Protein AF-A0A7W0V7C9-F1 (afdb_monomer_lite)

Structure (mmCIF, N/CA/C/O backbone):
data_AF-A0A7W0V7C9-F1
#
_entry.id   AF-A0A7W0V7C9-F1
#
loop_
_atom_site.group_PDB
_atom_site.id
_atom_site.type_symbol
_atom_site.label_atom_id
_atom_site.label_alt_id
_atom_site.label_comp_id
_atom_site.label_asym_id
_atom_site.label_entity_id
_atom_site.label_seq_id
_atom_site.pdbx_PDB_ins_code
_atom_site.Cartn_x
_atom_site.Cartn_y
_atom_site.Cartn_z
_atom_site.occupancy
_atom_site.B_iso_or_equiv
_atom_site.auth_seq_id
_atom_site.auth_comp_id
_atom_site.auth_asym_id
_atom_site.auth_atom_id
_atom_site.pdbx_PDB_model_num
ATOM 1 N N . MET A 1 1 ? -35.659 12.955 -14.273 1.00 77.00 1 MET A N 1
ATOM 2 C CA . MET A 1 1 ? -34.449 13.724 -13.899 1.00 77.00 1 MET A CA 1
ATOM 3 C C . MET A 1 1 ? -34.296 13.913 -12.385 1.00 77.00 1 MET A C 1
ATOM 5 O O . MET A 1 1 ? -33.244 13.548 -11.888 1.00 77.00 1 MET A O 1
ATOM 9 N N . LYS A 1 2 ? -35.310 14.360 -11.613 1.00 92.25 2 LYS A N 1
ATOM 10 C CA . LYS A 1 2 ? -35.183 14.524 -10.137 1.00 92.25 2 LYS A CA 1
ATOM 11 C C . LYS A 1 2 ? -34.701 13.269 -9.385 1.00 92.25 2 LYS A C 1
ATOM 13 O O . LYS A 1 2 ? -33.864 13.375 -8.503 1.00 92.25 2 LYS A O 1
ATOM 18 N N . PHE A 1 3 ? -35.173 12.079 -9.767 1.00 95.25 3 PHE A N 1
ATOM 19 C CA . PHE A 1 3 ? -34.731 10.821 -9.149 1.00 95.25 3 PHE A CA 1
ATOM 20 C C . PHE A 1 3 ? -33.218 10.570 -9.308 1.00 95.25 3 PHE A C 1
ATOM 22 O O . PHE A 1 3 ? -32.560 10.210 -8.340 1.00 95.25 3 PHE A O 1
ATOM 29 N N . GLN A 1 4 ? -32.640 10.853 -10.483 1.00 95.50 4 GLN A N 1
ATOM 30 C CA . GLN A 1 4 ? -31.200 10.676 -10.749 1.00 95.50 4 GLN A CA 1
ATOM 31 C C . GLN A 1 4 ? -30.315 11.594 -9.888 1.00 95.50 4 GLN A C 1
ATOM 33 O O . GLN A 1 4 ? -29.164 11.267 -9.624 1.00 95.50 4 GLN A O 1
ATOM 38 N N . GLN A 1 5 ? -30.846 12.727 -9.416 1.00 94.94 5 GLN A N 1
ATOM 39 C CA . GLN A 1 5 ? -30.129 13.624 -8.501 1.00 94.94 5 GLN A CA 1
ATOM 40 C C . GLN A 1 5 ? -30.061 13.068 -7.068 1.00 94.94 5 GLN A C 1
ATOM 42 O O . GLN A 1 5 ? -29.222 13.504 -6.287 1.00 94.94 5 GLN A O 1
ATOM 47 N N . LEU A 1 6 ? -30.927 12.107 -6.718 1.00 95.75 6 LEU A N 1
ATOM 48 C CA . LEU A 1 6 ? -30.996 11.503 -5.384 1.00 95.75 6 LEU A CA 1
ATOM 49 C C . LEU A 1 6 ? -30.267 10.157 -5.302 1.00 95.75 6 LEU A C 1
ATOM 51 O O . LEU A 1 6 ? -29.807 9.786 -4.226 1.00 95.75 6 LEU A O 1
ATOM 55 N N . THR A 1 7 ? -30.110 9.437 -6.417 1.00 96.25 7 THR A N 1
ATOM 56 C CA . THR A 1 7 ? -29.465 8.112 -6.419 1.00 96.25 7 THR A CA 1
ATOM 57 C C . THR A 1 7 ? -27.998 8.162 -5.989 1.00 96.25 7 THR A C 1
ATOM 59 O O . THR A 1 7 ? -27.558 7.274 -5.266 1.00 96.25 7 THR A O 1
ATOM 62 N N . GLY A 1 8 ? -27.254 9.207 -6.373 1.00 95.44 8 GLY A N 1
ATOM 63 C CA . GLY A 1 8 ? -25.861 9.406 -5.949 1.00 95.44 8 GLY A CA 1
ATOM 64 C C . GLY A 1 8 ? -25.721 9.587 -4.430 1.00 95.44 8 GLY A C 1
ATOM 65 O O . GLY A 1 8 ? -25.045 8.781 -3.794 1.00 95.44 8 GLY A O 1
ATOM 66 N N . PRO A 1 9 ? -26.403 10.576 -3.818 1.00 96.19 9 PRO A N 1
ATOM 67 C CA . PRO A 1 9 ? -26.409 10.754 -2.366 1.00 96.19 9 PRO A CA 1
ATOM 68 C C . PRO A 1 9 ?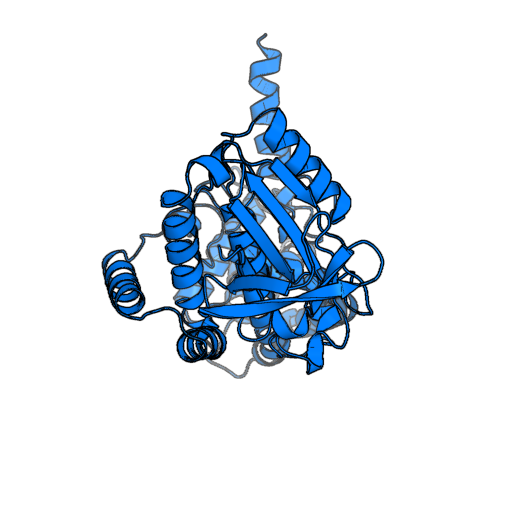 -26.888 9.526 -1.584 1.00 96.19 9 PRO A C 1
ATOM 70 O O . PRO A 1 9 ? -26.308 9.210 -0.549 1.00 96.19 9 PRO A O 1
ATOM 73 N N . VAL A 1 10 ? -27.915 8.816 -2.072 1.00 96.75 10 VAL A N 1
ATOM 74 C CA . VAL A 1 10 ? -28.398 7.576 -1.437 1.00 96.75 10 VAL A CA 1
ATOM 75 C C . VAL A 1 10 ? -27.316 6.497 -1.448 1.00 96.75 10 VAL A C 1
ATOM 77 O O . VAL A 1 10 ? -27.096 5.861 -0.419 1.00 96.75 10 VAL A O 1
ATOM 80 N N . MET A 1 11 ? -26.612 6.315 -2.571 1.00 96.81 11 MET A N 1
ATOM 81 C CA . MET A 1 11 ? -25.492 5.376 -2.662 1.00 96.81 11 MET A CA 1
ATOM 82 C C . MET A 1 11 ? -24.367 5.777 -1.703 1.00 96.81 11 MET A C 1
ATOM 84 O O . MET A 1 11 ? -23.983 4.974 -0.860 1.00 96.81 11 MET A O 1
ATOM 88 N N . ALA A 1 12 ? -23.906 7.029 -1.756 1.00 95.06 12 ALA A N 1
ATOM 89 C CA . ALA A 1 12 ? -22.805 7.497 -0.916 1.00 95.06 12 ALA A CA 1
ATOM 90 C C . ALA A 1 12 ? -23.129 7.366 0.583 1.00 95.06 12 ALA A C 1
ATOM 92 O O . ALA A 1 12 ? -22.342 6.813 1.350 1.00 95.06 12 ALA A O 1
ATOM 93 N N . LYS A 1 13 ? -24.323 7.798 1.012 1.00 94.88 13 LYS A N 1
ATOM 94 C CA . LYS A 1 13 ? -24.723 7.714 2.424 1.00 94.88 13 LYS A CA 1
ATOM 95 C C . LYS A 1 13 ? -25.015 6.293 2.888 1.00 94.88 13 LYS A C 1
ATOM 97 O O . LYS A 1 13 ? -24.608 5.934 3.983 1.00 94.88 13 LYS A O 1
ATOM 102 N N . GLY A 1 14 ? -25.681 5.478 2.073 1.00 96.62 14 GLY A N 1
ATOM 103 C CA . GLY A 1 14 ? -26.010 4.102 2.447 1.00 96.62 14 GLY A CA 1
ATOM 104 C C . GLY A 1 14 ? -24.813 3.151 2.393 1.00 96.62 14 GLY A C 1
ATOM 105 O O . GLY A 1 14 ? -24.662 2.289 3.260 1.00 96.62 14 GLY A O 1
ATOM 106 N N . VAL A 1 15 ? -23.954 3.294 1.383 1.00 96.94 15 VAL A N 1
ATOM 107 C CA . VAL A 1 15 ? -22.833 2.380 1.133 1.00 96.94 15 VAL A CA 1
ATOM 108 C C . VAL A 1 15 ? -21.557 2.900 1.787 1.00 96.94 15 VAL A C 1
ATOM 110 O O . VAL A 1 15 ? -21.047 2.272 2.717 1.00 96.94 15 VAL A O 1
ATOM 113 N N . GLU A 1 16 ? -21.060 4.053 1.341 1.00 96.00 16 GLU A N 1
ATOM 114 C CA . GLU A 1 16 ? -19.732 4.542 1.726 1.00 96.00 16 GLU A CA 1
ATOM 115 C C . GLU A 1 16 ? -19.676 5.038 3.177 1.00 96.00 16 GLU A C 1
ATOM 117 O O . GLU A 1 16 ? -18.679 4.812 3.866 1.00 96.00 16 GLU A O 1
ATOM 122 N N . ASP A 1 17 ? -20.740 5.690 3.649 1.00 96.75 17 ASP A N 1
ATOM 123 C CA . ASP A 1 17 ? -20.828 6.259 5.002 1.00 96.75 17 ASP A CA 1
ATOM 124 C C . ASP A 1 17 ? -21.591 5.362 5.992 1.00 96.75 17 ASP A C 1
ATOM 126 O O . ASP A 1 17 ? -21.799 5.751 7.134 1.00 96.75 17 ASP A O 1
ATOM 130 N N . THR A 1 18 ? -22.004 4.149 5.605 1.00 97.44 18 THR A N 1
ATOM 131 C CA . THR A 1 18 ? -22.678 3.223 6.538 1.00 97.44 18 THR A CA 1
ATOM 132 C C . THR A 1 18 ? -22.301 1.764 6.309 1.00 97.44 18 THR A C 1
ATOM 134 O O . THR A 1 18 ? -21.690 1.149 7.187 1.00 97.44 18 THR A O 1
ATOM 137 N N . ALA A 1 19 ? -22.607 1.174 5.146 1.00 97.69 19 ALA A N 1
ATOM 138 C CA . ALA A 1 19 ? -22.326 -0.248 4.903 1.00 97.69 19 ALA A CA 1
ATOM 139 C C . ALA A 1 19 ? -20.831 -0.595 5.047 1.00 97.69 19 ALA A C 1
ATOM 141 O O . ALA A 1 19 ? -20.488 -1.629 5.628 1.00 97.69 19 ALA A O 1
ATOM 142 N N . PHE A 1 20 ? -19.936 0.296 4.608 1.00 98.19 20 PHE A N 1
ATOM 143 C CA . PHE A 1 20 ? -18.482 0.153 4.761 1.00 98.19 20 PHE A CA 1
ATOM 144 C C . PHE A 1 20 ? -17.995 0.127 6.214 1.00 98.19 20 PHE A C 1
ATOM 146 O O . PHE A 1 20 ? -16.915 -0.404 6.470 1.00 98.19 20 PHE A O 1
ATOM 153 N N . TYR A 1 21 ? -18.765 0.651 7.167 1.00 98.12 21 TYR A N 1
ATOM 154 C CA . TYR A 1 21 ? -18.441 0.584 8.597 1.00 98.12 21 TYR A CA 1
ATOM 155 C C . TYR A 1 21 ? -19.075 -0.629 9.295 1.00 98.12 21 TYR A C 1
ATOM 157 O O . TYR A 1 21 ? -18.705 -0.968 10.418 1.00 98.12 21 TYR A O 1
ATOM 165 N N . ARG A 1 22 ? -19.995 -1.328 8.615 1.00 98.31 22 ARG A N 1
ATOM 166 C CA . ARG A 1 22 ? -20.629 -2.560 9.103 1.00 98.31 22 ARG A CA 1
ATOM 167 C C . ARG A 1 22 ? -19.932 -3.819 8.593 1.00 98.31 22 ARG A C 1
ATOM 169 O O . ARG A 1 22 ? -19.777 -4.775 9.349 1.00 98.31 22 ARG A O 1
ATOM 176 N N . TYR A 1 23 ? -19.500 -3.844 7.334 1.00 98.31 23 TYR A N 1
ATOM 177 C CA . TYR A 1 23 ? -18.923 -5.037 6.710 1.00 98.31 23 TYR A CA 1
ATOM 178 C C . TYR A 1 23 ? -17.399 -5.121 6.894 1.00 98.31 23 TYR A C 1
ATOM 180 O O . TYR A 1 23 ? -16.620 -4.890 5.971 1.00 98.31 23 TYR A O 1
ATOM 188 N N . ASN A 1 24 ? -16.947 -5.479 8.098 1.00 98.44 24 ASN A N 1
ATOM 189 C CA . ASN A 1 24 ? -15.531 -5.389 8.479 1.00 98.44 24 ASN A CA 1
ATOM 190 C C . ASN A 1 24 ? -14.676 -6.622 8.116 1.00 98.44 24 ASN A C 1
ATOM 192 O O . ASN A 1 24 ? -13.669 -6.870 8.772 1.00 98.44 24 ASN A O 1
ATOM 196 N N . ARG A 1 25 ? -15.024 -7.396 7.071 1.00 97.94 25 ARG A N 1
ATOM 197 C CA . ARG A 1 25 ? -14.281 -8.618 6.671 1.00 97.94 25 ARG A CA 1
ATOM 198 C C . ARG A 1 25 ? -12.798 -8.344 6.386 1.00 97.94 25 ARG A C 1
ATOM 200 O O . ARG A 1 25 ? -11.940 -9.044 6.914 1.00 97.94 25 ARG A O 1
ATOM 207 N N . LEU A 1 26 ? -12.516 -7.349 5.544 1.00 98.50 26 LEU A N 1
ATOM 208 C CA . LEU A 1 26 ? -11.171 -6.850 5.250 1.00 98.50 26 LEU A CA 1
ATOM 209 C C . LEU A 1 26 ? -11.278 -5.369 4.880 1.00 98.50 26 LEU A C 1
ATOM 211 O O . LEU A 1 26 ? -11.590 -5.026 3.743 1.00 98.50 26 LEU A O 1
ATOM 215 N N . VAL A 1 27 ? -11.028 -4.478 5.837 1.00 98.50 27 VAL A N 1
ATOM 216 C CA . VAL A 1 27 ? -11.383 -3.051 5.698 1.00 98.50 27 VAL A CA 1
ATOM 217 C C . VAL A 1 27 ? -10.486 -2.272 4.728 1.00 98.50 27 VAL A C 1
ATOM 219 O O . VAL A 1 27 ? -10.758 -1.108 4.445 1.00 98.50 27 VAL A O 1
ATOM 222 N N . ALA A 1 28 ? -9.443 -2.910 4.185 1.00 98.19 28 ALA A N 1
ATOM 223 C CA . ALA A 1 28 ? -8.679 -2.395 3.047 1.00 98.19 28 ALA A CA 1
ATOM 224 C C . ALA A 1 28 ? -9.521 -2.291 1.762 1.00 98.19 28 ALA A C 1
ATOM 226 O O . ALA A 1 28 ? -9.160 -1.519 0.880 1.00 98.19 28 ALA A O 1
ATOM 227 N N . LEU A 1 29 ? -10.616 -3.058 1.661 1.00 98.12 29 LEU A N 1
ATOM 228 C CA . LEU A 1 29 ? -11.527 -3.076 0.510 1.00 98.12 29 LEU A CA 1
ATOM 229 C C . LEU A 1 29 ? -12.701 -2.094 0.653 1.00 98.12 29 LEU A C 1
ATOM 231 O O . LEU A 1 29 ? -13.425 -1.851 -0.307 1.00 98.12 29 LEU A O 1
ATOM 235 N N . ASN A 1 30 ? -12.901 -1.538 1.850 1.00 98.25 30 ASN A N 1
ATOM 236 C CA . ASN A 1 30 ? -14.016 -0.648 2.167 1.00 98.25 30 ASN A CA 1
ATOM 237 C C . ASN A 1 30 ? -13.594 0.795 1.870 1.00 98.25 30 ASN A C 1
ATOM 239 O O . ASN A 1 30 ? -13.265 1.553 2.789 1.00 98.25 30 ASN A O 1
ATOM 243 N N . GLU A 1 31 ? -13.529 1.132 0.584 1.00 97.81 31 GLU A N 1
ATOM 244 C CA . GLU A 1 31 ? -12.994 2.402 0.095 1.00 97.81 31 GLU A CA 1
ATOM 245 C C . GLU A 1 31 ? -13.903 3.031 -0.968 1.00 97.81 31 GLU A C 1
ATOM 247 O O . GLU A 1 31 ? -14.625 2.319 -1.661 1.00 97.81 31 GLU A O 1
ATOM 252 N N . VAL A 1 32 ? -13.898 4.364 -1.072 1.00 97.44 32 VAL A N 1
ATOM 253 C CA . VAL A 1 32 ? -14.720 5.129 -2.026 1.00 97.44 32 VAL A CA 1
ATOM 254 C C . VAL A 1 32 ? -14.492 4.610 -3.450 1.00 97.44 32 VAL A C 1
ATOM 256 O O . VAL A 1 32 ? -13.351 4.475 -3.894 1.00 97.44 32 VAL A O 1
ATOM 259 N N . GLY A 1 33 ? -15.581 4.288 -4.153 1.00 94.50 33 GLY A N 1
ATOM 260 C CA . GLY A 1 33 ? -15.547 3.658 -5.480 1.00 94.50 33 GLY A CA 1
ATOM 261 C C . GLY A 1 33 ? -15.234 2.152 -5.501 1.00 94.50 33 GLY A C 1
ATOM 262 O O . GLY A 1 33 ? -15.239 1.553 -6.574 1.00 94.50 33 GLY A O 1
ATOM 263 N N . GLY A 1 34 ? -14.973 1.525 -4.350 1.00 93.81 34 GLY A N 1
ATOM 264 C CA . GLY A 1 34 ? -14.755 0.085 -4.218 1.00 93.81 34 GLY A CA 1
ATOM 265 C C . GLY A 1 34 ? -16.041 -0.710 -3.967 1.00 93.81 34 GLY A C 1
ATOM 266 O O . GLY A 1 34 ? -17.015 -0.198 -3.421 1.00 93.81 34 GLY A O 1
ATOM 267 N N . ASP A 1 35 ? -16.020 -1.996 -4.319 1.00 95.62 35 ASP A N 1
ATOM 268 C CA . ASP A 1 35 ? -17.040 -2.972 -3.923 1.00 95.62 35 ASP A CA 1
ATOM 269 C C . ASP A 1 35 ? -16.400 -4.033 -3.008 1.00 95.62 35 ASP A C 1
ATOM 271 O O . ASP A 1 35 ? -15.687 -4.914 -3.498 1.00 95.62 35 ASP A O 1
ATOM 275 N N . PRO A 1 36 ? -16.643 -4.005 -1.683 1.00 94.44 36 PRO A N 1
ATOM 276 C CA . PRO A 1 36 ? -16.048 -4.963 -0.754 1.00 94.44 36 PRO A CA 1
ATOM 277 C C . PRO A 1 36 ? -16.597 -6.395 -0.907 1.00 94.44 36 PRO A C 1
ATOM 279 O O . PRO A 1 36 ? -16.063 -7.330 -0.291 1.00 94.44 36 PRO A O 1
ATOM 282 N N . GLY A 1 37 ? -17.641 -6.595 -1.723 1.00 93.94 37 GLY A N 1
ATOM 283 C CA . GLY A 1 37 ? -18.079 -7.905 -2.198 1.00 93.94 37 GLY A CA 1
ATOM 284 C C . GLY A 1 37 ? -17.028 -8.579 -3.085 1.00 93.94 37 GLY A C 1
ATOM 285 O O . GLY A 1 37 ? -16.805 -9.788 -2.959 1.00 93.94 37 GLY A O 1
ATOM 286 N N . VAL A 1 38 ? -16.298 -7.795 -3.883 1.00 94.88 38 VAL A N 1
ATOM 287 C CA . VAL A 1 38 ? -15.187 -8.249 -4.730 1.00 94.88 38 VAL A CA 1
ATOM 288 C C . VAL A 1 38 ? -13.898 -8.288 -3.903 1.00 94.88 38 VAL A C 1
ATOM 290 O O . VAL A 1 38 ? -13.264 -7.272 -3.641 1.00 94.88 38 VAL A O 1
ATOM 293 N N . PHE A 1 39 ? -13.499 -9.483 -3.454 1.00 94.75 39 PHE A N 1
ATOM 294 C CA . PHE A 1 39 ? -12.386 -9.641 -2.502 1.00 94.75 39 PHE A CA 1
ATOM 295 C C . PHE A 1 39 ? -11.000 -9.309 -3.085 1.00 94.75 39 PHE A C 1
ATOM 297 O O . PHE A 1 39 ? -10.107 -8.870 -2.366 1.00 94.75 39 PHE A O 1
ATOM 304 N N . GLY A 1 40 ? -10.804 -9.548 -4.378 1.00 92.88 40 GLY A N 1
ATOM 305 C CA . GLY A 1 40 ? -9.540 -9.340 -5.074 1.00 92.88 40 GLY A CA 1
ATOM 306 C C . GLY A 1 40 ? -9.701 -9.582 -6.571 1.00 92.88 40 GLY A C 1
ATOM 307 O O . GLY A 1 40 ? -10.778 -9.960 -7.029 1.00 92.88 40 GLY A O 1
ATOM 308 N N . THR A 1 41 ? -8.627 -9.367 -7.329 1.00 94.25 41 THR A N 1
ATOM 309 C CA . THR A 1 41 ? -8.609 -9.530 -8.789 1.00 94.25 41 THR A CA 1
ATOM 310 C C . THR A 1 41 ? -7.374 -10.304 -9.253 1.00 94.25 41 THR A C 1
ATOM 312 O O . THR A 1 41 ? -6.388 -10.421 -8.517 1.00 94.25 41 THR A O 1
ATOM 315 N N . SER A 1 42 ? -7.426 -10.857 -10.465 1.00 96.75 42 SER A N 1
ATOM 316 C CA . SER A 1 42 ? -6.292 -11.548 -11.083 1.00 96.75 42 SER A CA 1
ATOM 317 C C . SER A 1 42 ? -5.346 -10.559 -11.774 1.00 96.75 42 SER A C 1
ATOM 319 O O . SER A 1 42 ? -5.733 -9.453 -12.155 1.00 96.75 42 SER A O 1
ATOM 321 N N . VAL A 1 43 ? -4.093 -10.972 -11.982 1.00 97.75 43 VAL A N 1
ATOM 322 C CA . VAL A 1 43 ? -3.114 -10.194 -12.764 1.00 97.75 43 VAL A CA 1
ATOM 323 C C . VAL A 1 43 ? -3.589 -10.020 -14.214 1.00 97.75 43 VAL A C 1
ATOM 325 O O . VAL A 1 43 ? -3.467 -8.937 -14.780 1.00 97.75 43 VAL A O 1
ATOM 328 N N . ALA A 1 44 ? -4.228 -11.043 -14.788 1.00 97.94 44 ALA A N 1
ATOM 329 C CA . ALA A 1 44 ? -4.823 -10.969 -16.121 1.00 97.94 44 ALA A CA 1
ATOM 330 C C . ALA A 1 44 ? -5.916 -9.889 -16.219 1.00 97.94 44 ALA A C 1
ATOM 332 O O . ALA A 1 44 ? -5.941 -9.120 -17.178 1.00 97.94 44 ALA A O 1
ATOM 333 N N . GLU A 1 45 ? -6.788 -9.785 -15.214 1.00 97.88 45 GLU A N 1
ATOM 334 C CA . GLU A 1 45 ? -7.830 -8.757 -15.170 1.00 97.88 45 GLU A CA 1
ATOM 335 C C . GLU A 1 45 ? -7.237 -7.353 -14.976 1.00 97.88 45 GLU A C 1
ATOM 337 O O . GLU A 1 45 ? -7.644 -6.413 -15.658 1.00 97.88 45 GLU A O 1
ATOM 342 N N . PHE A 1 46 ? -6.210 -7.209 -14.129 1.00 98.00 46 PHE A N 1
ATOM 343 C CA . PHE A 1 46 ? -5.444 -5.962 -14.013 1.00 98.00 46 PHE A CA 1
ATOM 344 C C . PHE A 1 46 ? -4.859 -5.517 -15.365 1.00 98.00 46 PHE A C 1
ATOM 346 O O . PHE A 1 46 ? -4.971 -4.349 -15.747 1.00 98.00 46 PHE A O 1
ATOM 353 N N . HIS A 1 47 ? -4.265 -6.440 -16.122 1.00 98.56 47 HIS A N 1
ATOM 354 C CA . HIS A 1 47 ? -3.734 -6.153 -17.452 1.00 98.56 47 HIS A CA 1
ATOM 355 C C . HIS A 1 47 ? -4.826 -5.776 -18.452 1.00 98.56 47 HIS A C 1
ATOM 357 O O . HIS A 1 47 ? -4.667 -4.807 -19.196 1.00 98.56 47 HIS A O 1
ATOM 363 N N . ARG A 1 48 ? -5.955 -6.493 -18.438 1.00 98.38 48 ARG A N 1
ATOM 364 C CA . ARG A 1 48 ? -7.112 -6.196 -19.290 1.00 98.38 48 ARG A CA 1
ATOM 365 C C . ARG A 1 48 ? -7.628 -4.774 -19.051 1.00 98.38 48 ARG A C 1
ATOM 367 O O . ARG A 1 48 ? -7.842 -4.041 -20.015 1.00 98.38 48 ARG A O 1
ATOM 374 N N . GLN A 1 49 ? -7.775 -4.367 -17.789 1.00 97.38 49 GLN A N 1
ATOM 375 C CA . GLN A 1 49 ? -8.223 -3.019 -17.426 1.00 97.38 49 GLN A CA 1
ATOM 376 C C . GLN A 1 49 ? -7.228 -1.934 -17.858 1.00 97.38 49 GLN A C 1
ATOM 378 O O . GLN A 1 49 ? -7.643 -0.880 -18.335 1.00 97.38 49 GLN A O 1
ATOM 383 N N . ASN A 1 50 ? -5.920 -2.181 -17.740 1.00 98.19 50 ASN A N 1
ATOM 384 C CA . ASN A 1 50 ? -4.908 -1.231 -18.211 1.00 98.19 50 ASN A CA 1
ATOM 385 C C . ASN A 1 50 ? -4.878 -1.098 -19.735 1.00 98.19 50 ASN A C 1
ATOM 387 O O . ASN A 1 50 ? -4.801 0.021 -20.237 1.00 98.19 50 ASN A O 1
ATOM 391 N N . ALA A 1 51 ? -4.999 -2.203 -20.472 1.00 97.31 51 ALA A N 1
ATOM 392 C CA . ALA A 1 51 ? -5.092 -2.168 -21.930 1.00 97.31 51 ALA A CA 1
ATOM 393 C C . ALA A 1 51 ? -6.359 -1.431 -22.405 1.00 97.31 51 ALA A C 1
ATOM 395 O O . ALA A 1 51 ? -6.322 -0.673 -23.375 1.00 97.31 51 ALA A O 1
ATOM 396 N N . GLU A 1 52 ? -7.487 -1.613 -21.711 1.00 96.75 52 GLU A N 1
ATOM 397 C CA . GLU A 1 52 ? -8.714 -0.866 -21.996 1.00 96.75 52 GLU A CA 1
ATOM 398 C C . GLU A 1 52 ? -8.553 0.632 -21.703 1.00 96.75 52 GLU A C 1
ATOM 400 O O . GLU A 1 52 ? -8.921 1.459 -22.542 1.00 96.75 52 GLU A O 1
ATOM 405 N N . ARG A 1 53 ? -7.944 0.987 -20.565 1.00 95.56 53 ARG A N 1
ATOM 406 C CA . ARG A 1 53 ? -7.652 2.380 -20.206 1.00 95.56 53 ARG A CA 1
ATOM 407 C C . ARG A 1 53 ? -6.742 3.055 -21.222 1.00 95.56 53 ARG A C 1
ATOM 409 O O . ARG A 1 53 ? -7.076 4.149 -21.662 1.00 95.56 53 ARG A O 1
ATOM 416 N N . ALA A 1 54 ? -5.660 2.397 -21.643 1.00 95.62 54 ALA A N 1
ATOM 417 C CA . ALA A 1 54 ? -4.750 2.921 -22.664 1.00 95.62 54 ALA A CA 1
ATOM 418 C C . ALA A 1 54 ? -5.488 3.320 -23.951 1.00 95.62 54 ALA A C 1
ATOM 420 O O . ALA A 1 54 ? -5.177 4.333 -24.564 1.00 95.62 54 ALA A O 1
ATOM 421 N N . ARG A 1 55 ? -6.510 2.548 -24.334 1.00 94.75 55 ARG A N 1
ATOM 422 C CA . ARG A 1 55 ? -7.288 2.783 -25.556 1.00 94.75 55 ARG A CA 1
ATOM 423 C C . ARG A 1 55 ? -8.395 3.822 -25.408 1.00 94.75 55 ARG A C 1
ATOM 425 O O . ARG A 1 55 ? -8.694 4.519 -26.371 1.00 94.75 55 ARG A O 1
ATOM 432 N N . ARG A 1 56 ? -9.088 3.847 -24.267 1.00 96.00 56 ARG A N 1
ATOM 433 C CA . ARG A 1 56 ? -10.340 4.613 -24.102 1.00 96.00 56 ARG A CA 1
ATOM 434 C C . ARG A 1 56 ? -10.183 5.868 -23.259 1.00 96.00 56 ARG A C 1
ATOM 436 O O . ARG A 1 56 ? -10.837 6.867 -23.543 1.00 96.00 56 ARG A O 1
ATOM 443 N N . TRP A 1 57 ? -9.325 5.818 -22.246 1.00 95.38 57 TRP A N 1
ATOM 444 C CA . TRP A 1 57 ? -9.134 6.896 -21.278 1.00 95.38 57 TRP A CA 1
ATOM 445 C C . TRP A 1 57 ? -7.647 7.070 -20.912 1.00 95.38 57 TRP A C 1
ATOM 447 O O . TRP A 1 57 ? -7.292 7.023 -19.732 1.00 95.38 57 TRP A O 1
ATOM 457 N N . PRO A 1 58 ? -6.749 7.291 -21.895 1.00 93.94 58 PRO A N 1
ATOM 458 C CA . PRO A 1 58 ? -5.297 7.340 -21.666 1.00 93.94 58 PRO A CA 1
ATOM 459 C C . PRO A 1 58 ? -4.842 8.481 -20.741 1.00 93.94 58 PRO A C 1
ATOM 461 O O . PRO A 1 58 ? -3.707 8.479 -20.264 1.00 93.94 58 PRO A O 1
ATOM 464 N N . HIS A 1 59 ? -5.716 9.455 -20.476 1.00 93.94 59 HIS A N 1
ATOM 465 C CA . HIS A 1 59 ? -5.440 10.629 -19.646 1.00 93.94 59 HIS A CA 1
ATOM 466 C C . HIS A 1 59 ? -6.286 10.687 -18.362 1.00 93.94 59 HIS A C 1
ATOM 468 O O . HIS A 1 59 ? -6.330 11.724 -17.704 1.00 93.94 59 HIS A O 1
ATOM 474 N N . GLU A 1 60 ? -6.968 9.597 -17.997 1.00 95.56 60 GLU A N 1
ATOM 475 C CA . GLU A 1 60 ? -7.699 9.505 -16.728 1.00 95.56 60 GLU A CA 1
ATOM 476 C C . GLU A 1 60 ? -6.740 9.539 -15.530 1.00 95.56 60 GLU A C 1
ATOM 478 O O . GLU A 1 60 ? -5.631 8.999 -15.592 1.00 95.56 60 GLU A O 1
ATOM 483 N N . LEU A 1 61 ? -7.169 10.168 -14.432 1.00 97.56 61 LEU A N 1
ATOM 484 C CA . LEU A 1 61 ? -6.397 10.189 -13.194 1.00 97.56 61 LEU A CA 1
ATOM 485 C C . LEU A 1 61 ? -6.279 8.785 -12.590 1.00 97.56 61 LEU A C 1
ATOM 487 O O . LEU A 1 61 ? -7.268 8.078 -12.415 1.00 97.56 61 LEU A O 1
ATOM 491 N N . LEU A 1 62 ? -5.065 8.420 -12.189 1.00 97.88 62 LEU A N 1
ATOM 492 C CA . LEU A 1 62 ? -4.787 7.233 -11.390 1.00 97.88 62 LEU A CA 1
ATOM 493 C C . LEU A 1 62 ? -4.508 7.674 -9.956 1.00 97.88 62 LEU A C 1
ATOM 495 O O . LEU A 1 62 ? -3.410 8.146 -9.659 1.00 97.88 62 LEU A O 1
ATOM 499 N N . THR A 1 63 ? -5.488 7.523 -9.067 1.00 97.88 63 THR A N 1
ATOM 500 C CA . THR A 1 63 ? -5.364 7.924 -7.659 1.00 97.88 63 THR A CA 1
ATOM 501 C C . THR A 1 63 ? -5.379 6.722 -6.716 1.00 97.88 63 THR A C 1
ATOM 503 O O . THR A 1 63 ? -5.950 5.672 -7.008 1.00 97.88 63 THR A O 1
ATOM 506 N N . SER A 1 64 ? -4.717 6.874 -5.572 1.00 97.81 64 SER A N 1
ATOM 507 C CA . SER A 1 64 ? -4.651 5.871 -4.501 1.00 97.81 64 SER A CA 1
ATOM 508 C C . SER A 1 64 ? -4.962 6.456 -3.123 1.00 97.81 64 SER A C 1
ATOM 510 O O . SER A 1 64 ? -5.284 5.713 -2.203 1.00 97.81 64 SER A O 1
ATOM 512 N N . SER A 1 65 ? -4.928 7.771 -2.951 1.00 98.44 65 SER A N 1
ATOM 513 C CA . SER A 1 65 ? -5.333 8.438 -1.715 1.00 98.44 65 SER A CA 1
ATOM 514 C C . SER A 1 65 ? -5.941 9.773 -2.091 1.00 98.44 65 SER A C 1
ATOM 516 O O . SER A 1 65 ? -5.461 10.415 -3.016 1.00 98.44 65 SER A O 1
ATOM 518 N N . THR A 1 66 ? -6.964 10.208 -1.367 1.00 98.38 66 THR A N 1
ATOM 519 C CA . THR A 1 66 ? -7.557 11.538 -1.532 1.00 98.38 66 THR A CA 1
ATOM 520 C C . THR A 1 66 ? -7.948 12.098 -0.165 1.00 98.38 66 THR A C 1
ATOM 522 O O . THR A 1 66 ? -7.842 11.422 0.862 1.00 98.38 66 THR A O 1
ATOM 525 N N . HIS A 1 67 ? -8.460 13.326 -0.149 1.00 97.12 67 HIS A N 1
ATOM 526 C CA . HIS A 1 67 ? -9.053 13.920 1.049 1.00 97.12 67 HIS A CA 1
ATOM 527 C C . HIS A 1 67 ? -10.347 13.218 1.506 1.00 97.12 67 HIS A C 1
ATOM 529 O O . HIS A 1 67 ? -10.761 13.427 2.646 1.00 97.12 67 HIS A O 1
ATOM 535 N N . ASP A 1 68 ? -10.938 12.360 0.668 1.00 97.56 68 ASP A N 1
ATOM 536 C CA . ASP A 1 68 ? -12.194 11.653 0.950 1.00 97.56 68 ASP A CA 1
ATOM 537 C C . ASP A 1 68 ? -12.025 10.136 1.106 1.00 97.56 68 ASP A C 1
ATOM 539 O O . ASP A 1 68 ? -12.940 9.465 1.589 1.00 97.56 68 ASP A O 1
ATOM 543 N N . THR A 1 69 ? -10.85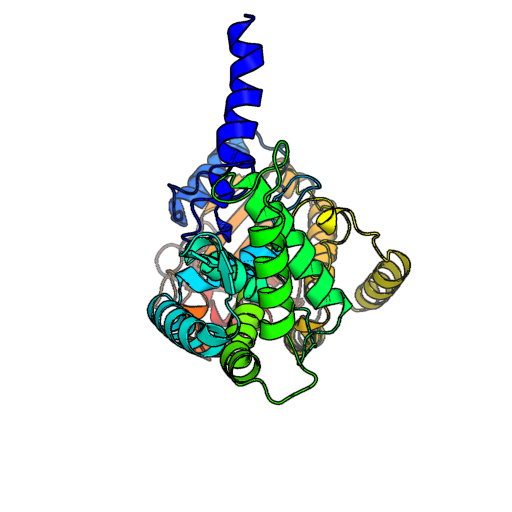4 9.579 0.766 1.00 97.94 69 THR A N 1
ATOM 544 C CA . THR A 1 69 ? -10.589 8.157 1.029 1.00 97.94 69 THR A CA 1
ATOM 545 C C . THR A 1 69 ? -10.740 7.829 2.517 1.00 97.94 69 THR A C 1
ATOM 547 O O . THR A 1 69 ? -10.253 8.563 3.384 1.00 97.94 69 THR A O 1
ATOM 550 N N . LYS A 1 70 ? -11.396 6.705 2.822 1.00 97.81 70 LYS A N 1
ATOM 551 C CA . LYS A 1 70 ? -11.638 6.205 4.181 1.00 97.81 70 LYS A CA 1
ATOM 552 C C . LYS A 1 70 ? -10.328 5.837 4.876 1.00 97.81 70 LYS A C 1
ATOM 554 O O . LYS A 1 70 ? -10.221 5.940 6.100 1.00 97.81 70 LYS A O 1
ATOM 559 N N . ARG A 1 71 ? -9.333 5.375 4.118 1.00 98.12 71 ARG A N 1
ATOM 560 C CA . ARG A 1 71 ? -7.981 5.045 4.589 1.00 98.12 71 ARG A CA 1
ATOM 561 C C . ARG A 1 71 ? -6.982 5.425 3.508 1.00 98.12 71 ARG A C 1
ATOM 563 O O . ARG A 1 71 ? -7.242 5.189 2.339 1.00 98.12 71 ARG A O 1
ATOM 570 N N . SER A 1 72 ? -5.828 5.958 3.883 1.00 98.44 72 SER A N 1
ATOM 571 C CA . SER A 1 72 ? -4.723 6.209 2.941 1.00 98.44 72 SER A CA 1
ATOM 572 C C . SER A 1 72 ? -4.157 4.915 2.336 1.00 98.44 72 SER A C 1
ATOM 574 O O . SER A 1 72 ? -4.313 3.822 2.889 1.00 98.44 72 SER A O 1
ATOM 576 N N . GLU A 1 73 ? -3.476 5.036 1.196 1.00 98.69 73 GLU A N 1
ATOM 577 C CA . GLU A 1 73 ? -2.897 3.913 0.444 1.00 98.69 73 GLU A CA 1
ATOM 578 C C . GLU A 1 73 ? -2.003 2.992 1.281 1.00 98.69 73 GLU A C 1
ATOM 580 O O . GLU A 1 73 ? -2.148 1.773 1.203 1.00 98.69 73 GLU A O 1
ATOM 585 N N . ASP A 1 74 ? -1.153 3.544 2.151 1.00 98.62 74 ASP A N 1
ATOM 586 C CA . ASP A 1 74 ? -0.220 2.739 2.949 1.00 98.62 74 ASP A CA 1
ATOM 587 C C . ASP A 1 74 ? -0.938 1.977 4.073 1.00 98.62 74 ASP A C 1
ATOM 589 O O . ASP A 1 74 ? -0.536 0.871 4.443 1.00 98.62 74 ASP A O 1
ATOM 593 N N . VAL A 1 75 ? -2.038 2.532 4.598 1.00 98.81 75 VAL A N 1
ATOM 594 C CA . VAL A 1 75 ? -2.901 1.845 5.573 1.00 98.81 75 VAL A CA 1
ATOM 595 C C . VAL A 1 75 ? -3.574 0.650 4.912 1.00 98.81 75 VAL A C 1
ATOM 597 O O . VAL A 1 75 ? -3.579 -0.447 5.475 1.00 98.81 75 VAL A O 1
ATOM 600 N N . ARG A 1 76 ? -4.111 0.835 3.701 1.00 98.81 76 ARG A N 1
ATOM 601 C CA . ARG A 1 76 ? -4.743 -0.256 2.949 1.00 98.81 76 ARG A CA 1
ATOM 602 C C . ARG A 1 76 ? -3.717 -1.311 2.536 1.00 98.81 76 ARG A C 1
ATOM 604 O O . ARG A 1 76 ? -4.004 -2.494 2.685 1.00 98.81 76 ARG A O 1
ATOM 611 N N . ALA A 1 77 ? -2.514 -0.909 2.118 1.00 98.69 77 ALA A N 1
ATOM 612 C CA . ALA A 1 77 ? -1.431 -1.825 1.753 1.00 98.69 77 ALA A CA 1
ATOM 613 C C . ALA A 1 77 ? -1.009 -2.742 2.913 1.00 98.69 77 ALA A C 1
ATOM 615 O O . ALA A 1 77 ? -0.783 -3.934 2.699 1.00 98.69 77 ALA A O 1
ATOM 616 N N . ARG A 1 78 ? -0.965 -2.216 4.145 1.00 98.50 78 ARG A N 1
ATOM 617 C CA . ARG A 1 78 ? -0.732 -3.007 5.364 1.00 98.50 78 ARG A CA 1
ATOM 618 C C . ARG A 1 78 ? -1.896 -3.938 5.679 1.00 98.50 78 ARG A C 1
ATOM 620 O O . ARG A 1 78 ? -1.700 -5.136 5.838 1.00 98.50 78 ARG A O 1
ATOM 627 N N . ILE A 1 79 ? -3.122 -3.420 5.733 1.00 98.81 79 ILE A N 1
ATOM 628 C CA . ILE A 1 79 ? -4.291 -4.246 6.076 1.00 98.81 79 ILE A CA 1
ATOM 629 C C . ILE A 1 79 ? -4.486 -5.377 5.052 1.00 98.81 79 ILE A C 1
ATOM 631 O O . ILE A 1 79 ? -4.828 -6.492 5.440 1.00 98.81 79 ILE A O 1
ATOM 635 N N . ALA A 1 80 ? -4.197 -5.139 3.769 1.00 98.56 80 ALA A N 1
ATOM 636 C CA . ALA A 1 80 ? -4.290 -6.147 2.713 1.00 98.56 80 ALA A CA 1
ATOM 637 C C . ALA A 1 80 ? -3.409 -7.388 2.960 1.00 98.56 80 ALA A C 1
ATOM 639 O O . ALA A 1 80 ? -3.787 -8.480 2.536 1.00 98.56 80 ALA A O 1
ATOM 640 N N . VAL A 1 81 ? -2.304 -7.269 3.712 1.00 98.75 81 VAL A N 1
ATOM 641 C CA . VAL A 1 81 ? -1.439 -8.406 4.094 1.00 98.75 81 VAL A CA 1
ATOM 642 C C . VAL A 1 81 ? -2.218 -9.476 4.866 1.00 98.75 81 VAL A C 1
ATOM 644 O O . VAL A 1 81 ? -1.932 -10.665 4.750 1.00 98.75 81 VAL A O 1
ATOM 647 N N . LEU A 1 82 ? -3.260 -9.089 5.612 1.00 98.69 82 LEU A N 1
ATOM 648 C CA . LEU A 1 82 ? -4.093 -10.034 6.362 1.00 98.69 82 LEU A CA 1
ATOM 649 C C . LEU A 1 82 ? -4.794 -11.061 5.459 1.00 98.69 82 LEU A C 1
ATOM 651 O O . LEU A 1 82 ? -5.108 -12.157 5.925 1.00 98.69 82 LEU A O 1
ATOM 655 N N . SER A 1 83 ? -4.998 -10.744 4.174 1.00 98.31 83 SER A N 1
ATOM 656 C CA . SER A 1 83 ? -5.554 -11.687 3.194 1.00 98.31 83 SER A CA 1
ATOM 657 C C . SER A 1 83 ? -4.639 -12.891 2.927 1.00 98.31 83 SER A C 1
ATOM 659 O O . SER A 1 83 ? -5.131 -13.968 2.601 1.00 98.31 83 SER A O 1
ATOM 661 N N . GLU A 1 84 ? -3.330 -12.748 3.153 1.00 98.44 84 GLU A N 1
ATOM 662 C CA . GLU A 1 84 ? -2.333 -13.819 3.020 1.00 98.44 84 GLU A CA 1
ATOM 663 C C . GLU A 1 84 ? -2.069 -14.559 4.344 1.00 98.44 84 GLU A C 1
ATOM 665 O O . GLU A 1 84 ? -1.403 -15.598 4.384 1.00 98.44 84 GLU A O 1
ATOM 670 N N . LEU A 1 85 ? -2.612 -14.038 5.448 1.00 98.31 85 LEU A N 1
ATOM 671 C CA . LEU A 1 85 ? -2.394 -14.527 6.808 1.00 98.31 85 LEU A CA 1
ATOM 672 C C . LEU A 1 85 ? -3.688 -15.016 7.493 1.00 98.31 85 LEU A C 1
ATOM 674 O O . LEU A 1 85 ? -3.860 -14.773 8.687 1.00 98.31 85 LEU A O 1
ATOM 678 N N . PRO A 1 86 ? -4.634 -15.712 6.822 1.00 97.75 86 PRO A N 1
ATOM 679 C CA . PRO A 1 86 ? -5.958 -15.965 7.399 1.00 97.75 86 PRO A CA 1
ATOM 680 C C . PRO A 1 86 ? -5.915 -16.826 8.671 1.00 97.75 86 PRO A C 1
ATOM 682 O O . PRO A 1 86 ? -6.730 -16.646 9.580 1.00 97.75 86 PRO A O 1
ATOM 685 N N . ARG A 1 87 ? -4.961 -17.765 8.770 1.00 98.12 87 ARG A N 1
ATOM 686 C CA . ARG A 1 87 ? -4.811 -18.636 9.948 1.00 98.12 87 ARG A CA 1
ATOM 687 C C . ARG A 1 87 ? -4.206 -17.871 11.121 1.00 98.12 87 ARG A C 1
ATOM 689 O O . ARG A 1 87 ? -4.740 -17.945 12.228 1.00 98.12 87 ARG A O 1
ATOM 696 N N . GLU A 1 88 ? -3.133 -17.131 10.863 1.00 98.25 88 GLU A N 1
ATOM 697 C CA . GLU A 1 88 ? -2.430 -16.300 11.839 1.00 98.25 88 GLU A CA 1
ATOM 698 C C . GLU A 1 88 ? -3.344 -15.188 12.361 1.00 98.25 88 GLU A C 1
ATOM 700 O O . GLU A 1 88 ? -3.470 -15.015 13.572 1.00 98.25 88 GLU A O 1
ATOM 705 N N . TRP A 1 89 ? -4.060 -14.513 11.459 1.00 98.56 89 TRP A N 1
ATOM 706 C CA . TRP A 1 89 ? -5.020 -13.461 11.771 1.00 98.56 89 TRP A CA 1
ATOM 707 C C . TRP A 1 89 ? -6.158 -13.963 12.662 1.00 98.56 89 TRP A C 1
ATOM 709 O O . TRP A 1 89 ? -6.419 -13.393 13.720 1.00 98.56 89 TRP A O 1
ATOM 719 N N . ARG A 1 90 ? -6.793 -15.087 12.303 1.00 98.56 90 ARG A N 1
ATOM 720 C CA . ARG A 1 90 ? -7.845 -15.700 13.131 1.00 98.56 90 ARG A CA 1
ATOM 721 C C . ARG A 1 90 ? -7.332 -16.058 14.526 1.00 98.56 90 ARG A C 1
ATOM 723 O O . ARG A 1 90 ? -8.031 -15.838 15.516 1.00 98.56 90 ARG A O 1
ATOM 730 N N . ALA A 1 91 ? -6.134 -16.636 14.614 1.00 98.38 91 ALA A N 1
ATOM 731 C CA . ALA A 1 91 ? -5.536 -16.995 15.894 1.00 98.38 91 ALA A CA 1
ATOM 732 C C . ALA A 1 91 ? -5.243 -15.747 16.745 1.00 98.38 91 ALA A C 1
ATOM 734 O O . ALA A 1 91 ? -5.587 -15.733 17.927 1.00 98.38 91 ALA A O 1
ATOM 735 N N . ALA A 1 92 ? -4.678 -14.702 16.137 1.00 98.44 92 ALA A N 1
ATOM 736 C CA . ALA A 1 92 ? -4.381 -13.427 16.781 1.00 98.44 92 ALA A CA 1
ATOM 737 C C . ALA A 1 92 ? -5.646 -12.762 17.333 1.00 98.44 92 ALA A C 1
ATOM 739 O O . ALA A 1 92 ? -5.735 -12.536 18.535 1.00 98.44 92 ALA A O 1
ATOM 740 N N . VAL A 1 93 ? -6.679 -12.574 16.506 1.00 98.44 93 VAL A N 1
ATOM 741 C CA . VAL A 1 93 ? -7.953 -11.967 16.930 1.00 98.44 93 VAL A CA 1
ATOM 742 C C . VAL A 1 93 ? -8.575 -12.716 18.106 1.00 98.44 93 VAL A C 1
ATOM 744 O O . VAL A 1 93 ? -9.004 -12.090 19.071 1.00 98.44 93 VAL A O 1
ATOM 747 N N . ASN A 1 94 ? -8.582 -14.053 18.080 1.00 98.38 94 ASN A N 1
ATOM 748 C CA . ASN A 1 94 ? -9.119 -14.856 19.182 1.00 98.38 94 ASN A CA 1
ATOM 749 C C . ASN A 1 94 ? -8.318 -14.695 20.485 1.00 98.38 94 ASN A C 1
ATOM 751 O O . ASN A 1 94 ? -8.906 -14.672 21.573 1.00 98.38 94 ASN A O 1
ATOM 755 N N . ARG A 1 95 ? -6.984 -14.592 20.399 1.00 98.44 95 ARG A N 1
ATOM 756 C CA . ARG A 1 95 ? -6.127 -14.324 21.564 1.00 98.44 95 ARG A CA 1
ATOM 757 C C . ARG A 1 95 ? -6.341 -12.907 22.084 1.00 98.44 95 ARG A C 1
ATOM 759 O O . ARG A 1 95 ? -6.608 -12.737 23.272 1.00 98.44 95 ARG A O 1
ATOM 766 N N . TRP A 1 96 ? -6.310 -11.906 21.213 1.00 98.56 96 TRP A N 1
ATOM 767 C CA . TRP A 1 96 ? -6.480 -10.498 21.573 1.00 98.56 96 TRP A CA 1
ATOM 768 C C . TRP A 1 96 ? -7.844 -10.224 22.197 1.00 98.56 96 TRP A C 1
ATOM 770 O O . TRP A 1 96 ? -7.921 -9.579 23.241 1.00 98.56 96 TRP A O 1
ATOM 780 N N . ALA A 1 97 ? -8.903 -10.817 21.646 1.00 98.12 97 ALA A N 1
ATOM 781 C CA . ALA A 1 97 ? -10.249 -10.783 22.206 1.00 98.12 97 ALA A CA 1
ATOM 782 C C . ALA A 1 97 ? -10.305 -11.310 23.649 1.00 98.12 97 ALA A C 1
ATOM 784 O O . ALA A 1 97 ? -11.095 -10.841 24.470 1.00 98.12 97 ALA A O 1
ATOM 785 N N . ARG A 1 98 ? -9.492 -12.324 23.972 1.00 98.25 98 ARG A N 1
ATOM 786 C CA . ARG A 1 98 ? -9.397 -12.886 25.324 1.00 98.25 98 ARG A CA 1
ATOM 787 C C . ARG A 1 98 ? -8.621 -11.960 26.2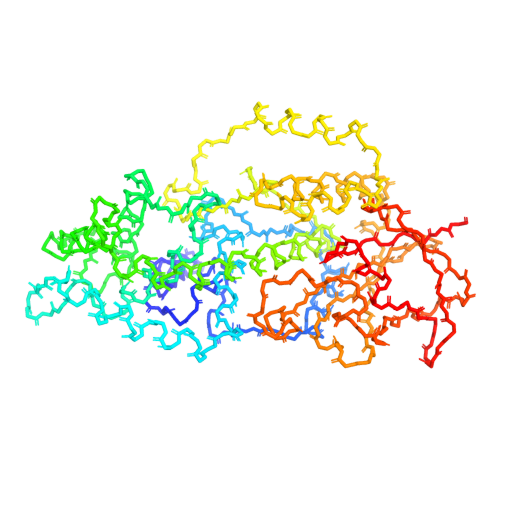55 1.00 98.25 98 ARG A C 1
ATOM 789 O O . ARG A 1 98 ? -9.073 -11.740 27.378 1.00 98.25 98 ARG A O 1
ATOM 796 N N . LEU A 1 99 ? -7.497 -11.418 25.787 1.00 98.00 99 LEU A N 1
ATOM 797 C CA . LEU A 1 99 ? -6.654 -10.481 26.537 1.00 98.00 99 LEU A CA 1
ATOM 798 C C . LEU A 1 99 ? -7.404 -9.180 26.860 1.00 98.00 99 LEU A C 1
ATOM 800 O O . LEU A 1 99 ? -7.339 -8.691 27.985 1.00 98.00 99 LEU A O 1
ATOM 804 N N . ASN A 1 100 ? -8.205 -8.680 25.918 1.00 98.25 100 ASN A N 1
ATOM 805 C CA . ASN A 1 100 ? -8.981 -7.453 26.085 1.00 98.25 100 ASN A CA 1
ATOM 806 C C . ASN A 1 100 ? -10.347 -7.662 26.752 1.00 98.25 100 ASN A C 1
ATOM 808 O O . ASN A 1 100 ? -11.035 -6.687 27.041 1.00 98.25 100 ASN A O 1
ATOM 812 N N . ARG A 1 101 ? -10.753 -8.900 27.069 1.00 97.12 101 ARG A N 1
ATOM 813 C CA . ARG A 1 101 ? -12.089 -9.196 27.622 1.00 97.12 101 ARG A CA 1
ATOM 814 C C . ARG A 1 101 ? -12.424 -8.382 28.875 1.00 97.12 101 ARG A C 1
ATOM 816 O O . ARG A 1 101 ? -13.560 -7.955 29.025 1.00 97.12 101 ARG A O 1
ATOM 823 N N . ARG A 1 102 ? -11.452 -8.185 29.774 1.00 96.38 102 ARG A N 1
ATOM 824 C CA . ARG A 1 102 ? -11.634 -7.420 31.027 1.00 96.38 102 ARG A CA 1
ATOM 825 C C . ARG A 1 102 ? -11.662 -5.901 30.820 1.00 96.38 102 ARG A C 1
ATOM 827 O O . ARG A 1 102 ? -11.986 -5.184 31.754 1.00 96.38 102 ARG A O 1
ATOM 834 N N . ARG A 1 103 ? -11.300 -5.429 29.624 1.00 96.94 103 ARG A N 1
ATOM 835 C CA . ARG A 1 103 ? -11.280 -4.009 29.240 1.00 96.94 103 ARG A CA 1
ATOM 836 C C . ARG A 1 103 ? -12.608 -3.555 28.633 1.00 96.94 103 ARG A C 1
ATOM 838 O O . ARG A 1 103 ? -12.784 -2.370 28.389 1.00 96.94 103 ARG A O 1
ATOM 845 N N . LYS A 1 104 ? -13.521 -4.494 28.369 1.00 96.56 104 LYS A N 1
ATOM 846 C CA . LYS A 1 104 ? -14.873 -4.213 27.887 1.00 96.56 104 LYS A CA 1
ATOM 847 C C . LYS A 1 104 ? -15.807 -3.936 29.055 1.00 96.56 104 LYS A C 1
ATOM 849 O O . LYS A 1 104 ? -15.751 -4.634 30.068 1.00 96.56 104 LYS A O 1
ATOM 854 N N . THR A 1 105 ? -16.711 -2.984 28.875 1.00 95.44 105 THR A N 1
ATOM 855 C CA . THR A 1 105 ? -17.844 -2.762 29.781 1.00 95.44 105 THR A CA 1
ATOM 856 C C . THR A 1 105 ? -19.115 -3.366 29.175 1.00 95.44 105 THR A C 1
ATOM 858 O O . THR A 1 105 ? -19.090 -3.907 28.065 1.00 95.44 105 THR A O 1
ATOM 861 N N . ARG A 1 106 ? -20.225 -3.356 29.923 1.00 94.38 106 ARG A N 1
ATOM 862 C CA . ARG A 1 106 ? -21.542 -3.742 29.400 1.00 94.38 106 ARG A CA 1
ATOM 863 C C . ARG A 1 106 ? -22.419 -2.506 29.289 1.00 94.38 106 ARG A C 1
ATOM 865 O O . ARG A 1 106 ? -22.582 -1.803 30.281 1.00 94.38 106 ARG A O 1
ATOM 872 N N . VAL A 1 107 ? -23.012 -2.309 28.121 1.00 93.31 107 VAL A N 1
ATOM 873 C CA . VAL A 1 107 ? -24.010 -1.271 27.844 1.00 93.31 107 VAL A CA 1
ATOM 874 C C . VAL A 1 107 ? -25.269 -2.001 27.397 1.00 93.31 107 VAL A C 1
ATOM 876 O O . VAL A 1 107 ? -25.188 -2.885 26.546 1.00 93.31 107 VAL A O 1
ATOM 879 N N . GLU A 1 108 ? -26.390 -1.759 28.079 1.00 88.81 108 GLU A N 1
ATOM 880 C CA . GLU A 1 108 ? -27.671 -2.452 27.833 1.00 88.81 108 GLU A CA 1
ATOM 881 C C . GLU A 1 108 ? -27.559 -3.988 27.778 1.00 88.81 108 GLU A C 1
ATOM 883 O O . GLU A 1 108 ? -28.203 -4.684 26.999 1.00 88.81 108 GLU A O 1
ATOM 888 N N . GLY A 1 109 ? -26.682 -4.554 28.610 1.00 88.06 109 GLY A N 1
ATOM 889 C CA . GLY A 1 109 ? -26.476 -5.998 28.653 1.00 88.06 109 GLY A CA 1
ATOM 890 C C . GLY A 1 109 ? -25.627 -6.566 27.509 1.00 88.06 109 GLY A C 1
ATOM 891 O O . GLY A 1 109 ? -25.422 -7.777 27.504 1.00 88.06 109 GLY A O 1
ATOM 892 N N . THR A 1 110 ? -25.043 -5.754 26.627 1.00 89.50 110 THR A N 1
ATOM 893 C CA . THR A 1 110 ? -24.123 -6.201 25.563 1.00 89.50 110 THR A CA 1
ATOM 894 C C . THR A 1 110 ? -22.690 -5.728 25.846 1.00 89.50 110 THR A C 1
ATOM 896 O O . THR A 1 110 ? -22.505 -4.624 26.357 1.00 89.50 110 THR A O 1
ATOM 899 N N . PRO A 1 111 ? -21.641 -6.539 25.585 1.00 94.19 111 PRO A N 1
ATOM 900 C CA . PRO A 1 111 ? -20.261 -6.069 25.689 1.00 94.19 111 PRO A CA 1
ATOM 901 C C . PRO A 1 111 ? -19.980 -4.928 24.706 1.00 94.19 111 PRO A C 1
ATOM 903 O O . PRO A 1 111 ? -20.266 -5.073 23.522 1.00 94.19 111 PRO A O 1
ATOM 906 N N . ALA A 1 112 ? -19.356 -3.857 25.190 1.00 96.06 112 ALA A N 1
ATOM 907 C CA . ALA A 1 112 ? -18.927 -2.713 24.394 1.00 96.06 112 ALA A CA 1
ATOM 908 C C . ALA A 1 112 ? -17.384 -2.576 24.448 1.00 96.06 112 ALA A C 1
ATOM 910 O O . ALA A 1 112 ? -16.812 -2.611 25.547 1.00 96.06 112 ALA A O 1
ATOM 911 N N . PRO A 1 113 ? -16.687 -2.473 23.295 1.00 97.56 113 PRO A N 1
ATOM 912 C CA . PRO A 1 113 ? -17.213 -2.651 21.938 1.00 97.56 113 PRO A CA 1
ATOM 913 C C . PRO A 1 113 ? -17.782 -4.050 21.706 1.00 97.56 113 PRO A C 1
ATOM 915 O O . PRO A 1 113 ? -17.317 -5.034 22.306 1.00 97.56 113 PRO A O 1
ATOM 918 N N . ASP A 1 114 ? -18.723 -4.147 20.771 1.00 96.25 114 ASP A N 1
ATOM 919 C CA . ASP A 1 114 ? -19.168 -5.434 20.254 1.00 96.25 114 ASP A CA 1
ATOM 920 C C . ASP A 1 114 ? -18.029 -6.167 19.503 1.00 96.25 114 ASP A C 1
ATOM 922 O O . ASP A 1 114 ? -16.861 -5.759 19.504 1.00 96.25 114 ASP A O 1
ATOM 926 N N . ARG A 1 115 ? -18.323 -7.327 18.905 1.00 97.31 115 ARG A N 1
ATOM 927 C CA . ARG A 1 115 ? -17.301 -8.097 18.177 1.00 97.31 115 ARG A CA 1
ATOM 928 C C . ARG A 1 115 ? -16.887 -7.467 16.852 1.00 97.31 115 ARG A C 1
ATOM 930 O O . ARG A 1 115 ? -15.741 -7.656 16.456 1.00 97.31 115 ARG A O 1
ATOM 937 N N . ASN A 1 116 ? -17.787 -6.771 16.170 1.00 98.44 116 ASN A N 1
ATOM 938 C CA . ASN A 1 116 ? -17.517 -6.194 14.862 1.00 98.44 116 ASN A CA 1
ATOM 939 C C . ASN A 1 116 ? -16.667 -4.920 14.986 1.00 98.44 116 ASN A C 1
ATOM 941 O O . ASN A 1 116 ? -15.702 -4.755 14.238 1.00 98.44 116 ASN A O 1
ATOM 945 N N . ASP A 1 117 ? -16.954 -4.088 15.988 1.00 98.50 117 ASP A N 1
ATOM 946 C CA . ASP A 1 117 ? -16.171 -2.898 16.326 1.00 98.50 117 ASP A CA 1
ATOM 947 C C . ASP A 1 117 ? -14.786 -3.279 16.865 1.00 98.50 117 ASP A C 1
ATOM 949 O O . ASP A 1 117 ? -13.774 -2.696 16.474 1.00 98.50 117 ASP A O 1
ATOM 953 N N . GLU A 1 118 ? -14.696 -4.319 17.705 1.00 98.69 118 GLU A N 1
ATOM 954 C CA . GLU A 1 118 ? -13.404 -4.859 18.155 1.00 98.69 118 GLU A CA 1
ATOM 955 C C . GLU A 1 118 ? -12.573 -5.413 16.978 1.00 98.69 118 GLU A C 1
ATOM 957 O O . GLU A 1 118 ? -11.355 -5.228 16.931 1.00 98.69 118 GLU A O 1
ATOM 962 N N . TYR A 1 119 ? -13.213 -6.052 15.993 1.00 98.81 119 TYR A N 1
ATOM 963 C CA . TYR A 1 119 ? -12.533 -6.557 14.796 1.00 98.81 119 TYR A CA 1
ATOM 964 C C . TYR A 1 119 ? -12.012 -5.427 13.894 1.00 98.81 119 TYR A C 1
ATOM 966 O O . TYR A 1 119 ? -10.896 -5.515 13.370 1.00 98.81 119 TYR A O 1
ATOM 974 N N . LEU A 1 120 ? -12.785 -4.343 13.752 1.00 98.88 120 LEU A N 1
ATOM 975 C CA . LEU A 1 120 ? -12.356 -3.115 13.076 1.00 98.88 120 LEU A CA 1
ATOM 976 C C . LEU A 1 120 ? -11.183 -2.447 13.802 1.00 98.88 120 LEU A C 1
ATOM 978 O O . LEU A 1 120 ? -10.232 -2.007 13.147 1.00 98.88 120 LEU A O 1
ATOM 982 N N . PHE A 1 121 ? -11.225 -2.389 15.135 1.00 98.88 121 PHE A N 1
ATOM 983 C CA . PHE A 1 121 ? -10.146 -1.839 15.954 1.00 98.88 121 PHE A CA 1
ATOM 984 C C . PHE A 1 121 ? -8.818 -2.543 15.659 1.00 98.88 121 PHE A C 1
ATOM 986 O O . PHE A 1 121 ? -7.831 -1.882 15.345 1.00 98.88 121 PHE A O 1
ATOM 993 N N . TYR A 1 122 ? -8.795 -3.878 15.656 1.00 98.81 122 TYR A N 1
ATOM 994 C CA . TYR A 1 122 ? -7.569 -4.637 15.401 1.00 98.81 122 TYR A CA 1
ATOM 995 C C . TYR A 1 122 ? -6.982 -4.420 13.999 1.00 98.81 122 TYR A C 1
ATOM 997 O O . TYR A 1 122 ? -5.771 -4.243 13.871 1.00 98.81 122 TYR A O 1
ATOM 1005 N N . GLN A 1 123 ? -7.813 -4.392 12.949 1.00 98.88 123 GLN A N 1
ATOM 1006 C CA . GLN A 1 123 ? -7.332 -4.095 11.590 1.00 98.88 123 GLN A CA 1
ATOM 1007 C C . GLN A 1 123 ? -6.798 -2.665 11.489 1.00 98.88 123 GLN A C 1
ATOM 1009 O O . GLN A 1 123 ? -5.735 -2.434 10.912 1.00 98.88 123 GLN A O 1
ATOM 1014 N N . THR A 1 124 ? -7.511 -1.711 12.090 1.00 98.75 124 THR A N 1
ATOM 1015 C CA . THR A 1 124 ? -7.101 -0.306 12.129 1.00 98.75 124 THR A CA 1
ATOM 1016 C C . THR A 1 124 ? -5.745 -0.152 12.808 1.00 98.75 124 THR A C 1
ATOM 1018 O O . THR A 1 124 ? -4.874 0.503 12.241 1.00 98.75 124 THR A O 1
ATOM 1021 N N . LEU A 1 125 ? -5.525 -0.800 13.960 1.00 98.38 125 LEU A N 1
ATOM 1022 C CA . LEU A 1 125 ? -4.242 -0.758 14.666 1.00 98.38 125 LEU A CA 1
ATOM 1023 C C . LEU A 1 125 ? -3.080 -1.197 13.776 1.00 98.38 125 LEU A C 1
ATOM 1025 O O . LEU A 1 125 ? -2.102 -0.464 13.660 1.00 98.38 125 LEU A O 1
ATOM 1029 N N . LEU A 1 126 ? -3.198 -2.354 13.119 1.00 98.44 126 LEU A N 1
ATOM 1030 C CA . LEU A 1 126 ? -2.143 -2.872 12.241 1.00 98.44 126 LEU A CA 1
ATOM 1031 C C . LEU A 1 126 ? -1.909 -1.967 11.023 1.00 98.44 126 LEU A C 1
ATOM 1033 O O . LEU A 1 126 ? -0.773 -1.791 10.585 1.00 98.44 126 LEU A O 1
ATOM 1037 N N . GLY A 1 127 ? -2.970 -1.358 10.492 1.00 98.44 127 GLY A N 1
ATOM 1038 C CA . GLY A 1 127 ? -2.875 -0.443 9.359 1.00 98.44 127 GLY A CA 1
ATOM 1039 C C . GLY A 1 127 ? -2.146 0.860 9.689 1.00 98.44 127 GLY A C 1
ATOM 1040 O O . GLY A 1 127 ? -1.331 1.328 8.895 1.00 98.44 127 GLY A O 1
ATOM 1041 N N . VAL A 1 128 ? -2.405 1.447 10.860 1.00 98.06 128 VAL A N 1
ATOM 1042 C CA . VAL A 1 128 ? -1.995 2.832 11.162 1.00 98.06 128 VAL A CA 1
ATOM 1043 C C . VAL A 1 128 ? -0.874 2.968 12.184 1.00 98.06 128 VAL A C 1
ATOM 1045 O O . VAL A 1 128 ? -0.487 4.099 12.493 1.00 98.06 128 VAL A O 1
ATOM 1048 N N . TRP A 1 129 ? -0.366 1.855 12.724 1.00 97.44 129 TRP A N 1
ATOM 1049 C CA . TRP A 1 129 ? 0.707 1.879 13.718 1.00 97.44 129 TRP A CA 1
ATOM 1050 C C . TRP A 1 129 ? 1.919 2.675 13.200 1.00 97.44 129 TRP A C 1
ATOM 1052 O O . TRP A 1 129 ? 2.382 2.393 12.090 1.00 97.44 129 TRP A O 1
ATOM 1062 N N . PRO A 1 130 ? 2.442 3.675 13.930 1.00 93.50 130 PRO A N 1
ATOM 1063 C CA . PRO A 1 130 ? 3.531 4.498 13.417 1.00 93.50 130 PRO A CA 1
ATOM 1064 C C . PRO A 1 130 ? 4.816 3.683 13.228 1.00 93.50 130 PRO A C 1
ATOM 1066 O O . PRO A 1 130 ? 5.091 2.753 13.982 1.00 93.50 130 PRO A O 1
ATOM 1069 N N . TRP A 1 131 ? 5.608 4.035 12.217 1.00 92.44 131 TRP A N 1
ATOM 1070 C CA . TRP A 1 131 ? 6.957 3.486 12.059 1.00 92.44 131 TRP A CA 1
ATOM 1071 C C . TRP A 1 131 ? 7.838 3.852 13.260 1.00 92.44 131 TRP A C 1
ATOM 1073 O O . TRP A 1 131 ? 7.640 4.907 13.857 1.0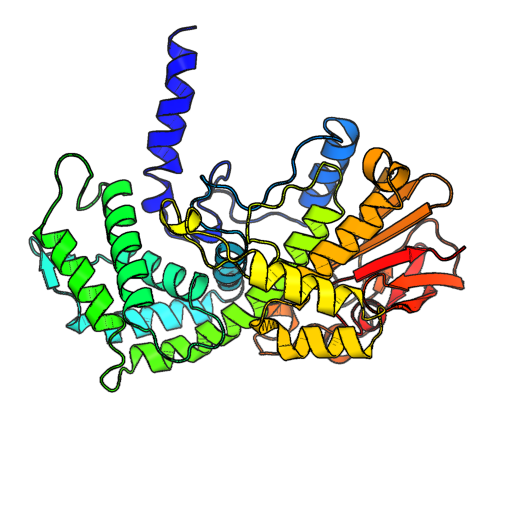0 92.44 131 TRP A O 1
ATOM 1083 N N . ASP A 1 132 ? 8.770 2.965 13.616 1.00 84.56 132 ASP A N 1
ATOM 1084 C CA . ASP A 1 132 ? 9.761 3.136 14.695 1.00 84.56 132 ASP A CA 1
ATOM 1085 C C . ASP A 1 132 ? 9.189 3.442 16.094 1.00 84.56 132 ASP A C 1
ATOM 1087 O O . ASP A 1 132 ? 9.904 3.862 17.002 1.00 84.56 132 ASP A O 1
ATOM 1091 N N . VAL A 1 133 ? 7.896 3.178 16.301 1.00 87.94 133 VAL A N 1
ATOM 1092 C CA . VAL A 1 133 ? 7.213 3.338 17.588 1.00 87.94 133 VAL A CA 1
ATOM 1093 C C . VAL A 1 133 ? 6.900 1.962 18.162 1.00 87.94 133 VAL A C 1
ATOM 1095 O O . VAL A 1 133 ? 6.010 1.254 17.688 1.00 87.94 133 VAL A O 1
ATOM 1098 N N . SER A 1 134 ? 7.625 1.565 19.208 1.00 86.19 134 SER A N 1
ATOM 1099 C CA . SER A 1 134 ? 7.421 0.270 19.871 1.00 86.19 134 SER A CA 1
ATOM 1100 C C . SER A 1 134 ? 6.173 0.250 20.756 1.00 86.19 134 SER A C 1
ATOM 1102 O O . SER A 1 134 ? 5.487 -0.774 20.802 1.00 86.19 134 SER A O 1
ATOM 1104 N N . ALA A 1 135 ? 5.850 1.378 21.394 1.00 90.62 135 ALA A N 1
ATOM 1105 C CA . ALA A 1 135 ? 4.720 1.545 22.300 1.00 90.62 135 ALA A CA 1
ATOM 1106 C C . ALA A 1 135 ? 3.881 2.779 21.918 1.00 90.62 135 ALA A C 1
ATOM 1108 O O . ALA A 1 135 ? 4.453 3.811 21.573 1.00 90.62 135 ALA A O 1
ATOM 1109 N N . PRO A 1 136 ? 2.541 2.696 21.976 1.00 93.88 136 PRO A N 1
ATOM 1110 C CA . PRO A 1 136 ? 1.667 3.807 21.616 1.00 93.88 136 PRO A CA 1
ATOM 1111 C C . PRO A 1 136 ? 1.805 4.968 22.614 1.00 93.88 136 PRO A C 1
ATOM 1113 O O . PRO A 1 136 ? 1.845 4.746 23.827 1.00 93.88 136 PRO A O 1
ATOM 1116 N N . ASP A 1 137 ? 1.846 6.196 22.093 1.00 95.00 137 ASP A N 1
ATOM 1117 C CA . ASP A 1 137 ? 1.774 7.436 22.869 1.00 95.00 137 ASP A CA 1
ATOM 1118 C C . ASP A 1 137 ? 0.328 7.964 22.955 1.00 95.00 137 ASP A C 1
ATOM 1120 O O . ASP A 1 137 ? -0.575 7.488 22.260 1.00 95.00 137 ASP A O 1
ATOM 1124 N N . ASP A 1 138 ? 0.083 8.961 23.810 1.00 96.25 138 ASP A N 1
ATOM 1125 C CA . ASP A 1 138 ? -1.267 9.515 24.004 1.00 96.25 138 ASP A CA 1
ATOM 1126 C C . ASP A 1 138 ? -1.845 10.134 22.716 1.00 96.25 138 ASP A C 1
ATOM 1128 O O . ASP A 1 138 ? -3.044 10.021 22.447 1.00 96.25 138 ASP A O 1
ATOM 1132 N N . ALA A 1 139 ? -0.993 10.706 21.858 1.00 95.62 139 ALA A N 1
ATOM 1133 C CA . ALA A 1 139 ? -1.410 11.259 20.573 1.00 95.62 139 ALA A CA 1
ATOM 1134 C C . ALA A 1 139 ? -1.942 10.171 19.625 1.00 95.62 139 ALA A C 1
ATOM 1136 O O . ALA A 1 139 ? -2.949 10.374 18.935 1.00 95.62 139 ALA A O 1
ATOM 1137 N N . PHE A 1 140 ? -1.294 9.006 19.589 1.00 96.50 140 PHE A N 1
ATOM 1138 C CA . PHE A 1 140 ? -1.758 7.846 18.842 1.00 96.50 140 PHE A CA 1
ATOM 1139 C C . PHE A 1 140 ? -3.043 7.276 19.441 1.00 96.50 140 PHE A C 1
ATOM 1141 O O . PHE A 1 140 ? -4.004 7.065 18.701 1.00 96.50 140 PHE A O 1
ATOM 1148 N N . VAL A 1 141 ? -3.105 7.086 20.762 1.00 97.88 141 VAL A N 1
ATOM 1149 C CA . VAL A 1 141 ? -4.305 6.570 21.444 1.00 97.88 141 VAL A CA 1
ATOM 1150 C C . VAL A 1 141 ? -5.514 7.466 21.173 1.00 97.88 141 VAL A C 1
ATOM 1152 O O . VAL A 1 141 ? -6.556 6.970 20.745 1.00 97.88 141 VAL A O 1
ATOM 1155 N N . THR A 1 142 ? -5.355 8.783 21.308 1.00 97.62 142 THR A N 1
ATOM 1156 C CA . THR A 1 142 ? -6.404 9.773 21.022 1.00 97.62 142 THR A CA 1
ATOM 1157 C C . THR A 1 142 ? -6.849 9.728 19.557 1.00 97.62 142 THR A C 1
ATOM 1159 O O . THR A 1 142 ? -8.039 9.842 19.258 1.00 97.62 142 THR A O 1
ATOM 1162 N N . ARG A 1 143 ? -5.922 9.497 18.616 1.00 97.50 143 ARG A N 1
ATOM 1163 C CA . ARG A 1 143 ? -6.254 9.326 17.192 1.00 97.50 143 ARG A CA 1
ATOM 1164 C C . ARG A 1 143 ? -7.111 8.082 16.945 1.00 97.50 143 ARG A C 1
ATOM 1166 O O . ARG A 1 143 ? -8.072 8.158 16.181 1.00 97.50 143 ARG A O 1
ATOM 1173 N N . ILE A 1 144 ? -6.774 6.953 17.572 1.00 98.44 144 ILE A N 1
ATOM 1174 C CA . ILE A 1 144 ? -7.558 5.715 17.453 1.00 98.44 144 ILE A CA 1
ATOM 1175 C C . ILE A 1 144 ? -8.929 5.876 18.110 1.00 98.44 144 ILE A C 1
ATOM 1177 O O . ILE A 1 144 ? -9.927 5.459 17.532 1.00 98.44 144 ILE A O 1
ATOM 1181 N N . GLU A 1 145 ? -8.990 6.520 19.275 1.00 98.25 145 GLU A N 1
ATOM 1182 C CA . GLU A 1 145 ? -10.238 6.822 19.978 1.00 98.25 145 GLU A CA 1
ATOM 1183 C C . GLU A 1 145 ? -11.192 7.627 19.083 1.00 98.25 145 GLU A C 1
ATOM 1185 O O . GLU A 1 145 ? -12.321 7.199 18.836 1.00 98.25 145 GLU A O 1
ATOM 1190 N N . ALA A 1 146 ? -10.715 8.742 18.520 1.00 98.25 146 ALA A N 1
ATOM 1191 C CA . ALA A 1 146 ? -11.506 9.590 17.632 1.00 98.25 146 ALA A CA 1
ATOM 1192 C C . ALA A 1 146 ? -12.012 8.831 16.394 1.00 98.25 146 ALA A C 1
ATOM 1194 O O . ALA A 1 146 ? -13.179 8.965 16.017 1.00 98.25 146 ALA A O 1
ATOM 1195 N N . PHE A 1 147 ? -11.160 7.999 15.785 1.00 98.56 147 PHE A N 1
ATOM 1196 C CA . PHE A 1 147 ? -11.561 7.163 14.656 1.00 98.56 147 PHE A CA 1
ATOM 1197 C C . PHE A 1 147 ? -12.639 6.148 15.042 1.00 98.56 147 PHE A C 1
ATOM 1199 O O . PHE A 1 147 ? -13.626 6.026 14.324 1.00 98.56 147 PHE A O 1
ATOM 1206 N N . MET A 1 148 ? -12.470 5.428 16.154 1.00 98.69 148 MET A N 1
ATOM 1207 C CA . MET A 1 148 ? -13.418 4.390 16.564 1.00 98.69 148 MET A CA 1
ATOM 1208 C C . MET A 1 148 ? -14.797 4.979 16.877 1.00 98.69 148 MET A C 1
ATOM 1210 O O . MET A 1 148 ? -15.804 4.397 16.483 1.00 98.69 148 MET A O 1
ATOM 1214 N N . ILE A 1 149 ? -14.855 6.163 17.498 1.00 98.56 149 ILE A N 1
ATOM 1215 C CA . ILE A 1 149 ? -16.119 6.878 17.735 1.00 98.56 149 ILE A CA 1
ATOM 1216 C C . ILE A 1 149 ? -16.771 7.294 16.419 1.00 98.56 149 ILE A C 1
ATOM 1218 O O . ILE A 1 149 ? -17.962 7.051 16.224 1.00 98.56 149 ILE A O 1
ATOM 1222 N N . LYS A 1 150 ? -15.998 7.877 15.493 1.00 98.25 150 LYS A N 1
ATOM 1223 C CA . LYS A 1 150 ? -16.502 8.205 14.156 1.00 98.25 150 LYS A CA 1
ATOM 1224 C C . LYS A 1 150 ? -17.052 6.955 13.469 1.00 98.25 150 LYS A C 1
ATOM 1226 O O . LYS A 1 150 ? -18.206 6.955 13.068 1.00 98.25 150 LYS A O 1
ATOM 1231 N N . ALA A 1 151 ? -16.274 5.878 13.403 1.00 98.38 151 ALA A N 1
ATOM 1232 C CA . ALA A 1 151 ? -16.675 4.630 12.766 1.00 98.38 151 ALA A CA 1
ATOM 1233 C C . ALA A 1 151 ? -17.960 4.035 13.366 1.00 98.38 151 ALA A C 1
ATOM 1235 O O . ALA A 1 151 ? -18.833 3.612 12.612 1.00 98.38 151 ALA A O 1
ATOM 1236 N N . ALA A 1 152 ? -18.112 4.053 14.694 1.00 98.25 152 ALA A N 1
ATOM 1237 C CA . ALA A 1 152 ? -19.323 3.578 15.360 1.00 98.25 152 ALA A CA 1
ATOM 1238 C C . ALA A 1 152 ? -20.555 4.435 15.009 1.00 98.25 152 ALA A C 1
ATOM 1240 O O . ALA A 1 152 ? -21.633 3.889 14.769 1.00 98.25 152 ALA A O 1
ATOM 1241 N N . ARG A 1 153 ? -20.390 5.764 14.910 1.00 98.44 153 ARG A N 1
ATOM 1242 C CA . ARG A 1 153 ? -21.459 6.688 14.490 1.00 98.44 153 ARG A CA 1
ATOM 1243 C C . ARG A 1 153 ? -21.841 6.537 13.021 1.00 98.44 153 ARG A C 1
ATOM 1245 O O . ARG A 1 153 ? -23.027 6.613 12.716 1.00 98.44 153 ARG A O 1
ATOM 1252 N N . GLU A 1 154 ? -20.871 6.315 12.133 1.00 98.00 154 GLU A N 1
ATOM 1253 C CA . GLU A 1 154 ? -21.128 6.021 10.713 1.00 98.00 154 GLU A CA 1
ATOM 1254 C C . GLU A 1 154 ? -21.815 4.655 10.550 1.00 98.00 154 GLU A C 1
ATOM 1256 O O . GLU A 1 154 ? -22.728 4.494 9.744 1.00 98.00 154 GLU A O 1
ATOM 1261 N N . ALA A 1 155 ? -21.441 3.662 11.366 1.00 97.81 155 ALA A N 1
ATOM 1262 C CA . ALA A 1 155 ? -22.088 2.357 11.353 1.00 97.81 155 ALA A CA 1
ATOM 1263 C C . ALA A 1 155 ? -23.557 2.423 11.793 1.00 97.81 155 ALA A C 1
ATOM 1265 O O . ALA A 1 155 ? -24.345 1.599 11.337 1.00 97.81 155 ALA A O 1
ATOM 1266 N N . GLN A 1 156 ? -23.958 3.359 12.660 1.00 97.06 156 GLN A N 1
ATOM 1267 C CA . GLN A 1 156 ? -25.349 3.506 13.119 1.00 97.06 156 GLN A CA 1
ATOM 1268 C C . GLN A 1 156 ? -25.957 2.211 13.701 1.00 97.06 156 GLN A C 1
ATOM 1270 O O . GLN A 1 156 ? -27.150 1.957 13.535 1.00 97.06 156 GLN A O 1
ATOM 1275 N N . THR A 1 157 ? -25.134 1.348 14.307 1.00 96.38 157 THR A N 1
ATOM 1276 C CA . THR A 1 157 ? -25.589 0.088 14.931 1.00 96.38 157 THR A CA 1
ATOM 1277 C C . THR A 1 157 ? -25.890 0.282 16.415 1.00 96.38 157 THR A C 1
ATOM 1279 O O . THR A 1 157 ? -26.937 -0.155 16.877 1.00 96.38 157 THR A O 1
ATOM 1282 N N . HIS A 1 158 ? -24.982 0.950 17.138 1.00 96.38 158 HIS A N 1
ATOM 1283 C CA . HIS A 1 158 ? -25.082 1.185 18.589 1.00 96.38 158 HIS A CA 1
ATOM 1284 C C . HIS A 1 158 ? -25.145 2.674 18.954 1.00 96.38 158 HIS A C 1
ATOM 1286 O O . HIS A 1 158 ? -25.717 3.039 19.966 1.00 96.38 158 HIS A O 1
ATOM 1292 N N . THR A 1 159 ? -24.571 3.553 18.129 1.00 97.12 159 THR A N 1
ATOM 1293 C CA . THR A 1 159 ? -24.600 5.017 18.293 1.00 97.12 159 THR A CA 1
ATOM 1294 C C . THR A 1 159 ? -24.709 5.671 16.915 1.00 97.12 159 THR A C 1
ATOM 1296 O O . THR A 1 159 ? -24.422 5.027 15.905 1.00 97.12 159 THR A O 1
ATOM 1299 N N . GLY A 1 160 ? -25.112 6.938 16.834 1.00 96.38 160 GLY A N 1
ATOM 1300 C CA . GLY A 1 160 ? -25.229 7.663 15.570 1.00 96.38 160 GLY A CA 1
ATOM 1301 C C . GLY A 1 160 ? -24.971 9.160 15.713 1.00 96.38 160 GLY A C 1
ATOM 1302 O O . GLY A 1 160 ? -24.881 9.695 16.812 1.00 96.38 160 GLY A O 1
ATOM 1303 N N . TRP A 1 161 ? -24.876 9.859 14.580 1.00 95.81 161 TRP A N 1
ATOM 1304 C CA . TRP A 1 161 ? -24.658 11.312 14.562 1.00 95.81 161 TRP A CA 1
ATOM 1305 C C . TRP A 1 161 ? -25.841 12.129 15.096 1.00 95.81 161 TRP A C 1
ATOM 1307 O O . TRP A 1 161 ? -25.624 13.192 15.668 1.00 95.81 161 TRP A O 1
ATOM 1317 N N . VAL A 1 162 ? -27.077 11.654 14.894 1.00 94.75 162 VAL A N 1
ATOM 1318 C CA . VAL A 1 162 ? -28.302 12.367 15.307 1.00 94.75 162 VAL A CA 1
ATOM 1319 C C . VAL A 1 162 ? -28.624 12.108 16.776 1.00 94.75 162 VAL A C 1
ATOM 1321 O O . VAL A 1 162 ? -28.863 13.052 17.519 1.00 94.75 162 VAL A O 1
ATOM 1324 N N . ASN A 1 163 ? -28.581 10.839 17.191 1.00 94.62 163 ASN A N 1
ATOM 1325 C CA . ASN A 1 163 ? -28.835 10.407 18.564 1.00 94.62 163 ASN A CA 1
ATOM 1326 C C . ASN A 1 163 ? -27.616 9.616 19.074 1.00 94.62 163 ASN A C 1
ATOM 1328 O O . ASN A 1 163 ? -27.585 8.393 18.916 1.00 94.62 163 ASN A O 1
ATOM 1332 N N . PRO A 1 164 ? -26.589 10.294 19.618 1.00 96.44 164 PRO A N 1
ATOM 1333 C CA . PRO A 1 164 ? -25.423 9.621 20.180 1.00 96.44 164 PRO A CA 1
ATOM 1334 C C . PRO A 1 164 ? -25.771 8.830 21.448 1.00 96.44 164 PRO A C 1
ATOM 1336 O O . PRO A 1 164 ? -26.407 9.368 22.355 1.00 96.44 164 PRO A O 1
ATOM 1339 N N . ASP A 1 165 ? -25.297 7.587 21.547 1.00 97.38 165 ASP A N 1
ATOM 1340 C CA . ASP A 1 165 ? -25.313 6.808 22.792 1.00 97.38 165 ASP A CA 1
ATOM 1341 C C . ASP A 1 165 ? -24.026 7.089 23.581 1.00 97.38 165 ASP A C 1
ATOM 1343 O O . ASP A 1 165 ? -22.949 6.568 23.271 1.00 97.38 165 ASP A O 1
ATOM 1347 N N . ALA A 1 166 ? -24.136 7.931 24.611 1.00 97.00 166 ALA A N 1
ATOM 1348 C CA . ALA A 1 166 ? -23.007 8.293 25.464 1.00 97.00 166 ALA A CA 1
ATOM 1349 C C . ALA A 1 166 ? -22.412 7.083 26.204 1.00 97.00 166 ALA A C 1
ATOM 1351 O O . ALA A 1 166 ? -21.195 7.000 26.352 1.00 97.00 166 ALA A O 1
ATOM 1352 N N . GLY A 1 167 ? -23.242 6.120 26.619 1.00 97.62 167 GLY A N 1
ATOM 1353 C CA . GLY A 1 167 ? -22.790 4.929 27.334 1.00 97.62 167 GLY A CA 1
ATOM 1354 C C . GLY A 1 167 ? -21.927 4.028 26.454 1.00 97.62 167 GLY A C 1
ATOM 1355 O O . GLY A 1 167 ? -20.852 3.597 26.880 1.00 97.62 167 GLY A O 1
ATOM 1356 N N . TYR A 1 168 ? -22.358 3.779 25.213 1.00 98.00 168 TYR A N 1
ATOM 1357 C CA . TYR A 1 168 ? -21.570 3.007 24.247 1.00 98.00 168 TYR A CA 1
ATOM 1358 C C . TYR A 1 168 ? -20.290 3.738 23.840 1.00 98.00 168 TYR A C 1
ATOM 1360 O O . TYR A 1 168 ? -19.216 3.136 23.773 1.00 98.00 168 TYR A O 1
ATOM 1368 N N . GLU A 1 169 ? -20.377 5.046 23.600 1.00 98.38 169 GLU A N 1
ATOM 1369 C CA . GLU A 1 169 ? -19.210 5.844 23.242 1.00 98.38 169 GLU A CA 1
ATOM 1370 C C . GLU A 1 169 ? -18.160 5.876 24.359 1.00 98.38 169 GLU A C 1
ATOM 1372 O O . GLU A 1 169 ? -16.981 5.651 24.088 1.00 98.38 169 GLU A O 1
ATOM 1377 N N . ASP A 1 170 ? -18.558 6.078 25.615 1.00 98.38 170 ASP A N 1
ATOM 1378 C CA . ASP A 1 170 ? -17.629 6.082 26.750 1.00 98.38 170 ASP A CA 1
ATOM 1379 C C . ASP A 1 170 ? -17.006 4.705 26.990 1.00 98.38 170 ASP A C 1
ATOM 1381 O O . ASP A 1 170 ? -15.805 4.599 27.259 1.00 98.38 170 ASP A O 1
ATOM 1385 N N . ALA A 1 171 ? -17.784 3.635 26.806 1.00 98.19 171 ALA A N 1
ATOM 1386 C CA . ALA A 1 171 ? -17.269 2.271 26.816 1.00 98.19 171 ALA A CA 1
ATOM 1387 C C . ALA A 1 171 ? -16.199 2.046 25.736 1.00 98.19 171 ALA A C 1
ATOM 1389 O O . AL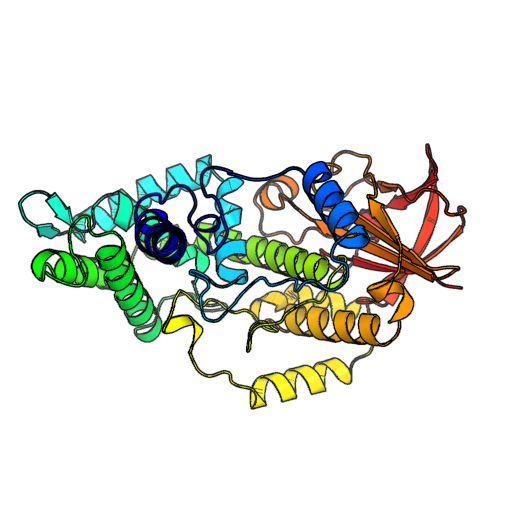A A 1 171 ? -15.159 1.439 26.007 1.00 98.19 171 ALA A O 1
ATOM 1390 N N . LEU A 1 172 ? -16.425 2.560 24.523 1.00 98.31 172 LEU A N 1
ATOM 1391 C CA . LEU A 1 172 ? -15.485 2.449 23.411 1.00 98.31 172 LEU A CA 1
ATOM 1392 C C . LEU A 1 172 ? -14.194 3.238 23.674 1.00 98.31 172 LEU A C 1
ATOM 1394 O O . LEU A 1 172 ? -13.104 2.698 23.468 1.00 98.31 172 LEU A O 1
ATOM 1398 N N . ARG A 1 173 ? -14.295 4.472 24.193 1.00 98.62 173 ARG A N 1
ATOM 1399 C CA . ARG A 1 173 ? -13.129 5.277 24.610 1.00 98.62 173 ARG A CA 1
ATOM 1400 C C . ARG A 1 173 ? -12.322 4.562 25.691 1.00 98.62 173 ARG A C 1
ATOM 1402 O O . ARG A 1 173 ? -11.109 4.389 25.556 1.00 98.62 173 ARG A O 1
ATOM 1409 N N . GLY A 1 174 ? -13.006 4.083 26.732 1.00 98.44 174 GLY A N 1
ATOM 1410 C CA . GLY A 1 174 ? -12.400 3.334 27.830 1.00 98.44 174 GLY A CA 1
ATOM 1411 C C . GLY A 1 174 ? -11.685 2.070 27.351 1.00 98.44 174 GLY A C 1
ATOM 1412 O O . GLY A 1 174 ? -10.549 1.816 27.755 1.00 98.44 174 GLY A O 1
ATOM 1413 N N . PHE A 1 175 ? -12.299 1.319 26.431 1.00 98.69 175 PHE A N 1
ATOM 1414 C CA . PHE A 1 175 ? -11.682 0.146 25.818 1.00 98.69 175 PHE A CA 1
ATOM 1415 C C . PHE A 1 175 ? -10.404 0.499 25.053 1.00 98.69 175 PHE A C 1
ATOM 1417 O O . PHE A 1 175 ? -9.385 -0.155 25.271 1.00 98.69 175 PHE A O 1
ATOM 1424 N N . VAL A 1 176 ? -10.429 1.520 24.185 1.00 98.69 176 VAL A N 1
ATOM 1425 C CA . VAL A 1 176 ? -9.255 1.933 23.393 1.00 98.69 176 VAL A CA 1
ATOM 1426 C C . VAL A 1 176 ? -8.103 2.336 24.312 1.00 98.69 176 VAL A C 1
ATOM 1428 O O . VAL A 1 176 ? -6.995 1.816 24.158 1.00 98.69 176 VAL A O 1
ATOM 1431 N N . ARG A 1 177 ? -8.367 3.192 25.309 1.00 98.38 177 ARG A N 1
ATOM 1432 C CA . ARG A 1 177 ? -7.349 3.634 26.275 1.00 98.38 177 ARG A CA 1
ATOM 1433 C C . ARG A 1 177 ? -6.778 2.473 27.078 1.00 98.38 177 ARG A C 1
ATOM 1435 O O . ARG A 1 177 ? -5.565 2.345 27.173 1.00 98.38 177 ARG A O 1
ATOM 1442 N N . ALA A 1 178 ? -7.624 1.586 27.600 1.00 97.88 178 ALA A N 1
ATOM 1443 C CA . ALA A 1 178 ? -7.164 0.434 28.371 1.00 97.88 178 ALA A CA 1
ATOM 1444 C C . ALA A 1 178 ? -6.423 -0.601 27.508 1.00 97.88 178 ALA A C 1
ATOM 1446 O O . ALA A 1 178 ? -5.504 -1.266 27.988 1.00 97.88 178 ALA A O 1
ATOM 1447 N N . ALA A 1 179 ? -6.828 -0.780 26.246 1.00 97.94 179 ALA A N 1
ATOM 1448 C CA . ALA A 1 179 ? -6.190 -1.716 25.326 1.00 97.94 179 ALA A CA 1
ATOM 1449 C C . ALA A 1 179 ? -4.781 -1.256 24.945 1.00 97.94 179 ALA A C 1
ATOM 1451 O O . ALA A 1 179 ? -3.870 -2.083 24.869 1.00 97.94 179 ALA A O 1
ATOM 1452 N N . LEU A 1 180 ? -4.611 0.051 24.751 1.00 97.56 180 LEU A N 1
ATOM 1453 C CA . LEU A 1 180 ? -3.362 0.678 24.333 1.00 97.56 180 LEU A CA 1
ATOM 1454 C C . LEU A 1 180 ? -2.548 1.275 25.490 1.00 97.56 180 LEU A C 1
ATOM 1456 O O . LEU A 1 180 ? -1.558 1.946 25.231 1.00 97.56 180 LEU A O 1
ATOM 1460 N N . ASP A 1 181 ? -2.921 1.020 26.745 1.00 96.25 181 ASP A N 1
ATOM 1461 C CA . ASP A 1 181 ? -2.151 1.479 27.902 1.00 96.25 181 ASP A CA 1
ATOM 1462 C C . ASP A 1 181 ? -0.752 0.842 27.897 1.00 96.25 181 ASP A C 1
ATOM 1464 O O . ASP A 1 181 ? -0.608 -0.381 28.007 1.00 96.25 181 ASP A O 1
ATOM 1468 N N . SER A 1 182 ? 0.267 1.685 27.734 1.00 94.81 182 SER A N 1
ATOM 1469 C CA . SER A 1 182 ? 1.685 1.328 27.722 1.00 94.81 182 SER A CA 1
ATOM 1470 C C . SER A 1 182 ? 2.405 1.694 29.025 1.00 94.81 182 SER A C 1
ATOM 1472 O O . SER A 1 182 ? 3.585 1.386 29.175 1.00 94.81 182 SER A O 1
ATOM 1474 N N . ALA A 1 183 ? 1.710 2.298 29.999 1.00 93.69 183 ALA A N 1
ATOM 1475 C CA . ALA A 1 183 ? 2.285 2.663 31.295 1.00 93.69 183 ALA A CA 1
ATOM 1476 C C . ALA A 1 183 ? 2.476 1.453 32.229 1.00 93.69 183 ALA A C 1
ATOM 1478 O O . ALA A 1 183 ? 3.114 1.559 33.279 1.00 93.69 183 ALA A O 1
ATOM 1479 N N . ARG A 1 184 ? 1.899 0.298 31.876 1.00 91.19 184 ARG A N 1
ATOM 1480 C CA . ARG A 1 184 ? 1.969 -0.964 32.625 1.00 91.19 184 ARG A CA 1
ATOM 1481 C C . ARG A 1 184 ? 2.210 -2.137 31.669 1.00 91.19 184 ARG A C 1
ATOM 1483 O O . ARG A 1 184 ? 1.870 -2.021 30.491 1.00 91.19 184 ARG A O 1
ATOM 1490 N N . PRO A 1 185 ? 2.727 -3.284 32.157 1.00 93.88 185 PRO A N 1
ATOM 1491 C CA . PRO A 1 185 ? 2.843 -4.494 31.348 1.00 93.88 185 PRO A CA 1
ATOM 1492 C C . PRO A 1 185 ? 1.513 -4.851 30.679 1.00 93.88 185 PRO A C 1
ATOM 1494 O O . PRO A 1 185 ? 0.476 -4.968 31.341 1.00 93.88 185 PRO A O 1
ATOM 1497 N N . ASN A 1 186 ? 1.543 -5.008 29.359 1.00 96.56 186 ASN A N 1
ATOM 1498 C CA . ASN A 1 186 ? 0.349 -5.167 28.543 1.00 96.56 186 ASN A CA 1
ATOM 1499 C C . ASN A 1 186 ? 0.541 -6.335 27.563 1.00 96.56 186 ASN A C 1
ATOM 1501 O O . ASN A 1 186 ? 0.994 -6.122 26.437 1.00 96.56 186 ASN A O 1
ATOM 1505 N N . PRO A 1 187 ? 0.126 -7.559 27.947 1.00 96.62 187 PRO A N 1
ATOM 1506 C CA . PRO A 1 187 ? 0.315 -8.753 27.121 1.00 96.62 187 PRO A CA 1
ATOM 1507 C C . PRO A 1 187 ? -0.335 -8.668 25.734 1.00 96.62 187 PRO A C 1
ATOM 1509 O O . PRO A 1 187 ? 0.067 -9.368 24.811 1.00 96.62 187 PRO A O 1
ATOM 1512 N N . PHE A 1 188 ? -1.359 -7.823 25.566 1.00 97.44 188 PHE A N 1
ATOM 1513 C CA . PHE A 1 188 ? -1.945 -7.574 24.250 1.00 97.44 188 PHE A CA 1
ATOM 1514 C C . PHE A 1 188 ? -0.992 -6.782 23.347 1.00 97.44 188 PHE A C 1
ATOM 1516 O O . PHE A 1 188 ? -0.842 -7.151 22.188 1.00 97.44 188 PHE A O 1
ATOM 1523 N N . LEU A 1 189 ? -0.325 -5.742 23.860 1.00 96.81 189 LEU A N 1
ATOM 1524 C CA . LEU A 1 189 ? 0.652 -4.978 23.077 1.00 96.81 189 LEU A CA 1
ATOM 1525 C C . LEU A 1 189 ? 1.872 -5.831 22.707 1.00 96.81 189 LEU A C 1
ATOM 1527 O O . LEU A 1 189 ? 2.358 -5.741 21.581 1.00 96.81 189 LEU A O 1
ATOM 1531 N N . GLU A 1 190 ? 2.308 -6.701 23.620 1.00 95.00 190 GLU A N 1
ATOM 1532 C CA . GLU A 1 190 ? 3.373 -7.679 23.369 1.00 95.00 190 GLU A CA 1
ATOM 1533 C C . GLU A 1 190 ? 2.986 -8.675 22.256 1.00 95.00 190 GLU A C 1
ATOM 1535 O O . GLU A 1 190 ? 3.748 -8.858 21.308 1.00 95.00 190 GLU A O 1
ATOM 1540 N N . ASP A 1 191 ? 1.783 -9.271 22.303 1.00 96.31 191 ASP A N 1
ATOM 1541 C CA . ASP A 1 191 ? 1.324 -10.228 21.274 1.00 96.31 191 ASP A CA 1
ATOM 1542 C C . ASP A 1 191 ? 1.057 -9.543 19.915 1.00 96.31 191 ASP A C 1
ATOM 1544 O O . ASP A 1 191 ? 1.292 -10.141 18.863 1.00 96.31 191 ASP A O 1
ATOM 1548 N N . VAL A 1 192 ? 0.608 -8.278 19.910 1.00 96.81 192 VAL A N 1
ATOM 1549 C CA . VAL A 1 192 ? 0.385 -7.491 18.680 1.00 96.81 192 VAL A CA 1
ATOM 1550 C C . VAL A 1 192 ? 1.685 -7.214 17.931 1.00 96.81 192 VAL A C 1
ATOM 1552 O O . VAL A 1 192 ? 1.667 -7.222 16.699 1.00 96.81 192 VAL A O 1
ATOM 1555 N N . ALA A 1 193 ? 2.801 -7.003 18.637 1.00 94.94 193 ALA A N 1
ATOM 1556 C CA . ALA A 1 193 ? 4.072 -6.593 18.039 1.00 94.94 193 ALA A CA 1
ATOM 1557 C C . ALA A 1 193 ? 4.522 -7.520 16.896 1.00 94.94 193 ALA A C 1
ATOM 1559 O O . ALA A 1 193 ? 4.893 -7.044 15.827 1.00 94.94 193 ALA A O 1
ATOM 1560 N N . THR A 1 194 ? 4.381 -8.838 17.070 1.00 91.81 194 THR A N 1
ATOM 1561 C CA . THR A 1 194 ? 4.810 -9.819 16.056 1.00 91.81 194 THR A CA 1
ATOM 1562 C C . THR A 1 194 ? 4.056 -9.645 14.734 1.00 91.81 194 THR A C 1
ATOM 1564 O O . THR A 1 194 ? 4.664 -9.589 13.665 1.00 91.81 194 THR A O 1
ATOM 1567 N N . LEU A 1 195 ? 2.722 -9.545 14.787 1.00 96.62 195 LEU A N 1
ATOM 1568 C CA . LEU A 1 195 ? 1.920 -9.389 13.572 1.00 96.62 195 LEU A CA 1
ATOM 1569 C C . LEU A 1 195 ? 2.025 -7.967 13.013 1.00 96.62 195 LEU A C 1
ATOM 1571 O O . LEU A 1 195 ? 2.029 -7.799 11.797 1.00 96.62 195 LEU A O 1
ATOM 1575 N N . ARG A 1 196 ? 2.155 -6.958 13.884 1.00 97.12 196 ARG A N 1
ATOM 1576 C CA . ARG A 1 196 ? 2.417 -5.564 13.507 1.00 97.12 196 ARG A CA 1
ATOM 1577 C C . ARG A 1 196 ? 3.672 -5.456 12.650 1.00 97.12 196 ARG A C 1
ATOM 1579 O O . ARG A 1 196 ? 3.602 -4.855 11.584 1.00 97.12 196 ARG A O 1
ATOM 1586 N N . ASP A 1 197 ? 4.783 -6.036 13.091 1.00 96.69 197 ASP A N 1
ATOM 1587 C CA . ASP A 1 197 ? 6.073 -5.891 12.412 1.00 96.69 197 ASP A CA 1
ATOM 1588 C C . ASP A 1 197 ? 6.062 -6.595 11.051 1.00 96.69 197 ASP A C 1
ATOM 1590 O O . ASP A 1 197 ? 6.485 -6.018 10.047 1.00 96.69 197 ASP A O 1
ATOM 1594 N N . LEU A 1 198 ? 5.472 -7.795 10.983 1.00 97.88 198 LEU A N 1
ATOM 1595 C CA . LEU A 1 198 ? 5.290 -8.522 9.725 1.00 97.88 198 LEU A CA 1
ATOM 1596 C C . LEU A 1 198 ? 4.395 -7.755 8.740 1.00 97.88 198 LEU A C 1
ATOM 1598 O O . LEU A 1 198 ? 4.754 -7.581 7.575 1.00 97.88 198 LEU A O 1
ATOM 1602 N N . VAL A 1 199 ? 3.245 -7.262 9.208 1.00 98.25 199 VAL A N 1
ATOM 1603 C CA . VAL A 1 199 ? 2.302 -6.488 8.390 1.00 98.25 199 VAL A CA 1
ATOM 1604 C C . VAL A 1 199 ? 2.908 -5.161 7.937 1.00 98.25 199 VAL A C 1
ATOM 1606 O O . VAL A 1 199 ? 2.703 -4.765 6.792 1.00 98.25 199 VAL A O 1
ATOM 1609 N N . ALA A 1 200 ? 3.676 -4.479 8.787 1.00 98.12 200 ALA A N 1
ATOM 1610 C CA . ALA A 1 200 ? 4.364 -3.248 8.419 1.00 98.12 200 ALA A CA 1
ATOM 1611 C C . ALA A 1 200 ? 5.419 -3.502 7.333 1.00 98.12 200 ALA A C 1
ATOM 1613 O O . ALA A 1 200 ? 5.422 -2.798 6.322 1.00 98.12 200 ALA A O 1
ATOM 1614 N N . HIS A 1 201 ? 6.258 -4.527 7.508 1.00 98.25 201 HIS A N 1
ATOM 1615 C CA . HIS A 1 201 ? 7.298 -4.905 6.552 1.00 98.25 201 HIS A CA 1
ATOM 1616 C C . HIS A 1 201 ? 6.715 -5.247 5.173 1.00 98.25 201 HIS A C 1
ATOM 1618 O O . HIS A 1 201 ? 7.079 -4.631 4.172 1.00 98.25 201 HIS A O 1
ATOM 1624 N N . ILE A 1 202 ? 5.754 -6.172 5.125 1.00 98.69 202 ILE A N 1
ATOM 1625 C CA . ILE A 1 202 ? 5.133 -6.612 3.868 1.00 98.69 202 ILE A CA 1
ATOM 1626 C C . ILE A 1 202 ? 4.263 -5.501 3.266 1.00 98.69 202 ILE A C 1
ATOM 1628 O O . ILE A 1 202 ? 4.269 -5.279 2.055 1.00 98.69 202 ILE A O 1
ATOM 1632 N N . GLY A 1 203 ? 3.557 -4.747 4.109 1.00 98.62 203 GLY A N 1
ATOM 1633 C CA . GLY A 1 203 ? 2.734 -3.619 3.687 1.00 98.62 203 GLY A CA 1
ATOM 1634 C C . GLY A 1 203 ? 3.537 -2.512 3.004 1.00 98.62 203 GLY A C 1
ATOM 1635 O O . GLY A 1 203 ? 3.045 -1.925 2.045 1.00 98.62 203 GLY A O 1
ATOM 1636 N N . ALA A 1 204 ? 4.780 -2.257 3.431 1.00 98.75 204 ALA A N 1
ATOM 1637 C CA . ALA A 1 204 ? 5.670 -1.324 2.737 1.00 98.75 204 ALA A CA 1
ATOM 1638 C C . ALA A 1 204 ? 6.010 -1.795 1.318 1.00 98.75 204 ALA A C 1
ATOM 1640 O O . ALA A 1 204 ? 5.993 -0.989 0.390 1.00 98.75 204 ALA A O 1
ATOM 1641 N N . ILE A 1 205 ? 6.264 -3.091 1.129 1.00 98.81 205 ILE A N 1
ATOM 1642 C CA . ILE A 1 205 ? 6.547 -3.663 -0.194 1.00 98.81 205 ILE A CA 1
ATOM 1643 C C . ILE A 1 205 ? 5.305 -3.562 -1.090 1.00 98.81 205 ILE A C 1
ATOM 1645 O O . ILE A 1 205 ? 5.404 -3.085 -2.219 1.00 98.81 205 ILE A O 1
ATOM 1649 N N . ASN A 1 206 ? 4.121 -3.900 -0.565 1.00 98.81 206 ASN A N 1
ATOM 1650 C CA . ASN A 1 206 ? 2.850 -3.738 -1.280 1.00 98.81 206 ASN A CA 1
ATOM 1651 C C . ASN A 1 206 ? 2.586 -2.275 -1.679 1.00 98.81 206 ASN A C 1
ATOM 1653 O O . ASN A 1 206 ? 2.118 -2.009 -2.786 1.00 98.81 206 ASN A O 1
ATOM 1657 N N . ALA A 1 207 ? 2.898 -1.319 -0.800 1.00 98.81 207 ALA A N 1
ATOM 1658 C CA . ALA A 1 207 ? 2.744 0.105 -1.083 1.00 98.81 207 ALA A CA 1
ATOM 1659 C C . ALA A 1 207 ? 3.710 0.592 -2.176 1.00 98.81 207 ALA A C 1
ATOM 1661 O O . ALA A 1 207 ? 3.302 1.339 -3.065 1.00 98.81 207 ALA A O 1
ATOM 1662 N N . LEU A 1 208 ? 4.970 0.142 -2.160 1.00 98.94 208 LEU A N 1
ATOM 1663 C CA . LEU A 1 208 ? 5.956 0.460 -3.202 1.00 98.94 208 LEU A CA 1
ATOM 1664 C C . LEU A 1 208 ? 5.563 -0.151 -4.553 1.00 98.94 208 LEU A C 1
ATOM 1666 O O . LEU A 1 208 ? 5.639 0.529 -5.577 1.00 98.94 208 LEU A O 1
ATOM 1670 N N . ALA A 1 209 ? 5.068 -1.392 -4.547 1.00 98.88 209 ALA A N 1
ATOM 1671 C CA . ALA A 1 209 ? 4.519 -2.050 -5.726 1.00 98.88 209 ALA A CA 1
ATOM 1672 C C . ALA A 1 209 ? 3.335 -1.260 -6.309 1.00 98.88 209 ALA A C 1
ATOM 1674 O O . ALA A 1 209 ? 3.352 -0.898 -7.486 1.00 98.88 209 ALA A O 1
ATOM 1675 N N . GLN A 1 210 ? 2.336 -0.918 -5.485 1.00 98.75 210 GLN A N 1
ATOM 1676 C CA . GLN A 1 210 ? 1.182 -0.120 -5.913 1.00 98.75 210 GLN A CA 1
ATOM 1677 C C . GLN A 1 210 ? 1.602 1.252 -6.458 1.00 98.75 210 GLN A C 1
ATOM 1679 O O . GLN A 1 210 ? 1.063 1.698 -7.472 1.00 98.75 210 GLN A O 1
ATOM 1684 N N . LEU A 1 211 ? 2.572 1.908 -5.820 1.00 98.94 211 LEU A N 1
ATOM 1685 C CA . LEU A 1 211 ? 3.088 3.198 -6.262 1.00 98.94 211 LEU A CA 1
ATOM 1686 C C . LEU A 1 211 ? 3.749 3.103 -7.642 1.00 98.94 211 LEU A C 1
ATOM 1688 O O . LEU A 1 211 ? 3.443 3.920 -8.509 1.00 98.94 211 LEU A O 1
ATOM 1692 N N . LEU A 1 212 ? 4.613 2.110 -7.878 1.00 98.94 212 LEU A N 1
ATOM 1693 C CA . LEU A 1 212 ? 5.253 1.954 -9.185 1.00 98.94 212 LEU A CA 1
ATOM 1694 C C . LEU A 1 212 ? 4.233 1.610 -10.277 1.00 98.94 212 LEU A C 1
ATOM 1696 O O . LEU A 1 212 ? 4.268 2.209 -11.353 1.00 98.94 212 LEU A O 1
ATOM 1700 N N . LEU A 1 213 ? 3.279 0.717 -9.984 1.00 98.81 213 LEU A N 1
ATOM 1701 C CA . LEU A 1 213 ? 2.178 0.419 -10.901 1.00 98.81 213 LEU A CA 1
ATOM 1702 C C . LEU A 1 213 ? 1.384 1.686 -11.239 1.00 98.81 213 LEU A C 1
ATOM 1704 O O . LEU A 1 213 ? 1.134 1.936 -12.415 1.00 98.81 213 LEU A O 1
ATOM 1708 N N . LYS A 1 214 ? 1.041 2.521 -10.247 1.00 98.69 214 LYS A N 1
ATOM 1709 C CA . LYS A 1 214 ? 0.339 3.798 -10.459 1.00 98.69 214 LYS A CA 1
ATOM 1710 C C . LYS A 1 214 ? 1.131 4.744 -11.365 1.00 98.69 214 LYS A C 1
ATOM 1712 O O . LYS A 1 214 ? 0.564 5.338 -12.273 1.00 98.69 214 LYS A O 1
ATOM 1717 N N . LEU A 1 215 ? 2.437 4.882 -11.135 1.00 98.69 215 LEU A N 1
ATOM 1718 C CA . LEU A 1 215 ? 3.288 5.821 -11.875 1.00 98.69 215 LEU A CA 1
ATOM 1719 C C . LEU A 1 215 ? 3.544 5.390 -13.328 1.00 98.69 215 LEU A C 1
ATOM 1721 O O . LEU A 1 215 ? 3.725 6.247 -14.202 1.00 98.69 215 LEU A O 1
ATOM 1725 N N . ALA A 1 216 ? 3.546 4.081 -13.591 1.00 98.31 216 ALA A N 1
ATOM 1726 C CA . ALA A 1 216 ? 3.903 3.526 -14.891 1.00 98.31 216 ALA A CA 1
ATOM 1727 C C . ALA A 1 216 ? 2.728 2.981 -15.722 1.00 98.31 216 ALA A C 1
ATOM 1729 O O . ALA A 1 216 ? 2.896 2.742 -16.919 1.00 98.31 216 ALA A O 1
ATOM 1730 N N . SER A 1 217 ? 1.540 2.817 -15.139 1.00 98.25 217 SER A N 1
ATOM 1731 C CA . SER A 1 217 ? 0.344 2.422 -15.893 1.00 98.25 217 SER A CA 1
ATOM 1732 C C . SER A 1 217 ? -0.148 3.543 -16.834 1.00 98.25 217 SER A C 1
ATOM 1734 O O . SER A 1 217 ? 0.187 4.717 -16.624 1.00 98.25 217 SER A O 1
ATOM 1736 N N . PRO A 1 218 ? -0.940 3.210 -17.874 1.00 97.94 218 PRO A N 1
ATOM 1737 C CA . PRO A 1 218 ? -1.625 4.193 -18.718 1.00 97.94 218 PRO A CA 1
ATOM 1738 C C . PRO A 1 218 ? -2.581 5.066 -17.895 1.00 97.94 218 PRO A C 1
ATOM 1740 O O . PRO A 1 218 ? -3.349 4.535 -17.095 1.00 97.94 218 PRO A O 1
ATOM 1743 N N . GLY A 1 219 ? -2.552 6.384 -18.096 1.00 96.94 219 GLY A N 1
ATOM 1744 C CA . GLY A 1 219 ? -3.250 7.366 -17.256 1.00 96.94 219 GLY A CA 1
ATOM 1745 C C . GLY A 1 219 ? -2.303 8.412 -16.663 1.00 96.94 219 GLY A C 1
ATOM 1746 O O . GLY A 1 219 ? -1.089 8.373 -16.886 1.00 96.94 219 GLY A O 1
ATOM 1747 N N . VAL A 1 220 ? -2.856 9.360 -15.907 1.00 97.81 220 VAL A N 1
ATOM 1748 C CA . VAL A 1 220 ? -2.124 10.452 -15.247 1.00 97.81 220 VAL A CA 1
ATOM 1749 C C . VAL A 1 220 ? -2.051 10.170 -13.742 1.00 97.81 220 VAL A C 1
ATOM 1751 O O . VAL A 1 220 ? -3.079 10.229 -13.070 1.00 97.81 220 VAL A O 1
ATOM 1754 N N . PRO A 1 221 ? -0.874 9.844 -13.179 1.00 98.00 221 PRO A N 1
ATOM 1755 C CA . PRO A 1 221 ? -0.772 9.521 -11.762 1.00 98.00 221 PRO A CA 1
ATOM 1756 C C . PRO A 1 221 ? -1.026 10.742 -10.876 1.00 98.00 221 PRO A C 1
ATOM 1758 O O . PRO A 1 221 ? -0.392 11.783 -11.037 1.00 98.00 221 PRO A O 1
ATOM 1761 N N . ASP A 1 222 ? -1.906 10.569 -9.896 1.00 98.56 222 ASP A N 1
ATOM 1762 C CA . ASP A 1 222 ? -2.191 11.532 -8.837 1.00 98.56 222 ASP A CA 1
ATOM 1763 C C . ASP A 1 222 ? -1.429 11.169 -7.547 1.00 98.56 222 ASP A C 1
ATOM 1765 O O . ASP A 1 222 ? -1.315 9.994 -7.160 1.00 98.56 222 ASP A O 1
ATOM 1769 N N . ILE A 1 223 ? -0.891 12.190 -6.876 1.00 98.44 223 ILE A N 1
ATOM 1770 C CA . ILE A 1 223 ? -0.158 12.080 -5.610 1.00 98.44 223 ILE A CA 1
ATOM 1771 C C . ILE A 1 223 ? -0.806 13.036 -4.613 1.00 98.44 223 ILE A C 1
ATOM 1773 O O . ILE A 1 223 ? -0.570 14.244 -4.641 1.00 98.44 223 ILE A O 1
ATOM 1777 N N . TYR A 1 224 ? -1.598 12.490 -3.693 1.00 98.50 224 TYR A N 1
ATOM 1778 C CA . TYR A 1 224 ? -2.175 13.287 -2.620 1.00 98.50 224 TYR A CA 1
ATOM 1779 C C . TYR A 1 224 ? -1.089 13.805 -1.676 1.00 98.50 224 TYR A C 1
ATOM 1781 O O . TYR A 1 224 ? -0.111 13.111 -1.384 1.00 98.50 224 TYR A O 1
ATOM 1789 N N . GLN A 1 225 ? -1.263 15.026 -1.180 1.00 97.94 225 GLN A N 1
ATOM 1790 C CA . GLN A 1 225 ? -0.248 15.717 -0.392 1.00 97.94 225 GLN A CA 1
ATOM 1791 C C . GLN A 1 225 ? 0.275 14.874 0.784 1.00 97.94 225 GLN A C 1
ATOM 1793 O O . GLN A 1 225 ? -0.478 14.373 1.622 1.00 97.94 225 GLN A O 1
ATOM 1798 N N . GLY A 1 226 ? 1.596 14.726 0.862 1.00 96.81 226 GLY A N 1
ATOM 1799 C CA . GLY A 1 226 ? 2.266 14.009 1.938 1.00 96.81 226 GLY A CA 1
ATOM 1800 C C . GLY A 1 226 ? 2.380 12.495 1.744 1.00 96.81 226 GLY A C 1
ATOM 1801 O O . GLY A 1 226 ? 2.984 11.865 2.618 1.00 96.81 226 GLY A O 1
ATOM 1802 N N . THR A 1 227 ? 1.838 11.923 0.659 1.00 98.06 227 THR A N 1
ATOM 1803 C CA . THR A 1 227 ? 1.911 10.480 0.330 1.00 98.06 227 THR A CA 1
ATOM 1804 C C . THR A 1 227 ? 3.191 10.062 -0.398 1.00 98.06 227 THR A C 1
ATOM 1806 O O . THR A 1 227 ? 3.444 8.871 -0.565 1.00 98.06 227 THR A O 1
ATOM 1809 N N . GLU A 1 228 ? 4.056 11.011 -0.755 1.00 97.75 228 GLU A N 1
ATOM 1810 C CA . GLU A 1 228 ? 5.421 10.754 -1.227 1.00 97.75 228 GLU A CA 1
ATOM 1811 C C . GLU A 1 228 ? 6.323 10.135 -0.140 1.00 97.75 228 GLU A C 1
ATOM 1813 O O . GLU A 1 228 ? 7.361 9.557 -0.448 1.00 97.75 228 GLU A O 1
ATOM 1818 N N . LEU A 1 229 ? 5.910 10.220 1.129 1.00 98.12 229 LEU A N 1
ATOM 1819 C CA . LEU A 1 229 ? 6.436 9.444 2.254 1.00 98.12 229 LEU A CA 1
ATOM 1820 C C . LEU A 1 229 ? 5.339 8.519 2.794 1.00 98.12 229 LEU A C 1
ATOM 1822 O O . LEU A 1 229 ? 4.181 8.597 2.384 1.00 98.12 229 LEU A O 1
ATOM 1826 N N . TRP A 1 230 ? 5.695 7.666 3.754 1.00 98.00 230 TRP A N 1
ATOM 1827 C CA . TRP A 1 230 ? 4.719 6.861 4.479 1.00 98.00 230 TRP A CA 1
ATOM 1828 C C . TRP A 1 230 ? 3.613 7.722 5.097 1.00 98.00 230 TRP A C 1
ATOM 1830 O O . TRP A 1 230 ? 3.867 8.651 5.866 1.00 98.00 230 TRP A O 1
ATOM 1840 N N . ASN A 1 231 ? 2.373 7.384 4.769 1.00 96.50 231 ASN A N 1
ATOM 1841 C CA . ASN A 1 231 ? 1.179 8.102 5.165 1.00 96.50 231 ASN A CA 1
ATOM 1842 C C . ASN A 1 231 ? 0.213 7.123 5.841 1.00 96.50 231 ASN A C 1
ATOM 1844 O O . ASN A 1 231 ? -0.525 6.409 5.180 1.00 96.50 231 ASN A O 1
ATOM 1848 N N . GLN A 1 232 ? 0.239 7.059 7.175 1.00 96.69 232 GLN A N 1
ATOM 1849 C CA . GLN A 1 232 ? -0.675 6.229 7.976 1.00 96.69 232 GLN A CA 1
ATOM 1850 C C . GLN A 1 232 ? -1.896 7.043 8.429 1.00 96.69 232 GLN A C 1
ATOM 1852 O O . GLN A 1 232 ? -2.121 7.221 9.630 1.00 96.69 232 GLN A O 1
ATOM 1857 N N . ARG A 1 233 ? -2.645 7.606 7.473 1.00 97.06 233 ARG A N 1
ATOM 1858 C CA . ARG A 1 233 ? -3.825 8.444 7.748 1.00 97.06 233 ARG A CA 1
ATOM 1859 C C . ARG A 1 233 ? -5.135 7.683 7.571 1.00 97.06 233 ARG A C 1
ATOM 1861 O O . ARG A 1 233 ? -5.284 6.891 6.634 1.00 97.06 233 ARG A O 1
ATOM 1868 N N . LEU A 1 234 ? -6.075 7.949 8.467 1.00 97.56 234 LEU A N 1
ATOM 1869 C CA . LEU A 1 234 ? -7.462 7.481 8.409 1.00 97.56 234 LEU A CA 1
ATOM 1870 C C . LEU A 1 234 ? -8.354 8.519 7.715 1.00 97.56 234 LEU A C 1
ATOM 1872 O O . LEU A 1 234 ? -7.868 9.534 7.225 1.00 97.56 234 LEU A O 1
ATOM 1876 N N . VAL A 1 235 ? -9.657 8.252 7.670 1.00 95.94 235 VAL A N 1
ATOM 1877 C CA . VAL A 1 235 ? -10.682 9.146 7.115 1.00 95.94 235 VAL A CA 1
ATOM 1878 C C . VAL A 1 235 ? -10.629 10.552 7.734 1.00 95.94 235 VAL A C 1
ATOM 1880 O O . VAL A 1 235 ? -10.158 10.731 8.861 1.00 95.94 235 VAL A O 1
ATOM 1883 N N . ASP A 1 236 ? -11.150 11.546 7.009 1.00 93.62 236 ASP A N 1
ATOM 1884 C CA . ASP A 1 236 ? -11.373 12.926 7.470 1.00 93.62 236 ASP A CA 1
ATOM 1885 C C . ASP A 1 236 ? -11.858 12.977 8.934 1.00 93.62 236 ASP A C 1
ATOM 1887 O O . ASP A 1 236 ? -12.780 12.233 9.289 1.00 93.62 236 ASP A O 1
ATOM 1891 N N . PRO A 1 237 ? -11.274 13.817 9.809 1.00 94.88 237 PRO A N 1
ATOM 1892 C CA . PRO A 1 237 ? -10.232 14.819 9.545 1.00 94.88 237 PRO A CA 1
ATOM 1893 C C . PRO A 1 237 ? -8.793 14.320 9.630 1.00 94.88 237 PRO A C 1
ATOM 1895 O O . PRO A 1 237 ? -7.865 15.119 9.500 1.00 94.88 237 PRO A O 1
ATOM 1898 N N . ASP A 1 238 ? -8.561 13.021 9.818 1.00 96.19 238 ASP A N 1
ATOM 1899 C CA . ASP A 1 238 ? -7.203 12.515 10.013 1.00 96.19 238 ASP A CA 1
ATOM 1900 C C . ASP A 1 238 ? -6.330 12.665 8.753 1.00 96.19 238 ASP A C 1
ATOM 1902 O O . ASP A 1 238 ? -5.179 13.103 8.847 1.00 96.19 238 ASP A O 1
ATOM 1906 N N . ASN A 1 239 ? -6.892 12.405 7.567 1.00 96.19 239 ASN A N 1
ATOM 1907 C CA . ASN A 1 239 ? -6.239 12.627 6.269 1.00 96.19 239 ASN A CA 1
ATOM 1908 C C . ASN A 1 239 ? -6.046 14.111 5.897 1.00 96.19 239 ASN A C 1
ATOM 1910 O O . ASN A 1 239 ? -5.325 14.391 4.944 1.00 96.19 239 ASN A O 1
ATOM 1914 N N . ARG A 1 240 ? -6.601 15.059 6.667 1.00 96.31 240 ARG A N 1
ATOM 1915 C CA . ARG A 1 240 ? -6.461 16.511 6.440 1.00 96.31 240 ARG A CA 1
ATOM 1916 C C . ARG A 1 240 ? -5.381 17.171 7.298 1.00 96.31 240 ARG A C 1
ATOM 1918 O O . ARG A 1 240 ? -5.215 18.389 7.257 1.00 96.31 240 ARG A O 1
ATOM 1925 N N . ARG A 1 241 ? -4.638 16.392 8.091 1.00 95.12 241 ARG A N 1
ATOM 1926 C CA . ARG A 1 241 ? -3.542 16.914 8.921 1.00 95.12 241 ARG A CA 1
ATOM 1927 C C . ARG A 1 241 ? -2.478 17.631 8.067 1.00 95.12 241 ARG A C 1
ATOM 1929 O O . ARG A 1 241 ? -2.175 17.159 6.970 1.00 95.12 241 ARG A O 1
ATOM 1936 N N . PRO A 1 242 ? -1.851 18.706 8.587 1.00 97.00 242 PRO A N 1
ATOM 1937 C CA . PRO A 1 242 ? -0.800 19.434 7.881 1.00 97.00 242 PRO A CA 1
ATOM 1938 C C . PRO A 1 242 ? 0.365 18.551 7.419 1.00 97.00 242 PRO A C 1
ATOM 1940 O O . PRO A 1 242 ? 0.738 17.574 8.078 1.00 97.00 242 PRO A O 1
ATOM 1943 N N . VAL A 1 243 ? 0.969 18.942 6.298 1.00 97.75 243 VAL A N 1
ATOM 1944 C CA . VAL A 1 243 ? 2.141 18.287 5.708 1.00 97.75 243 VAL A CA 1
ATOM 1945 C C . VAL A 1 243 ? 3.398 19.095 6.033 1.00 97.75 243 VAL A C 1
ATOM 1947 O O . VAL A 1 243 ? 3.459 20.296 5.779 1.00 97.75 243 VAL A O 1
ATOM 1950 N N . ASP A 1 244 ? 4.428 18.430 6.563 1.00 97.56 244 ASP A N 1
ATOM 1951 C CA . ASP A 1 244 ? 5.750 19.030 6.791 1.00 97.56 244 ASP A CA 1
ATOM 1952 C C . ASP A 1 244 ? 6.560 19.066 5.482 1.00 97.56 244 ASP A C 1
ATOM 1954 O O . ASP A 1 244 ? 7.402 18.198 5.213 1.00 97.56 244 ASP A O 1
ATOM 1958 N N . TYR A 1 245 ? 6.254 20.054 4.637 1.00 98.31 245 TYR A N 1
ATOM 1959 C CA . TYR A 1 245 ? 6.961 20.306 3.379 1.00 98.31 245 TYR A CA 1
ATOM 1960 C C . TYR A 1 245 ? 8.445 20.665 3.561 1.00 98.31 245 TYR A C 1
ATOM 1962 O O . TYR A 1 245 ? 9.255 20.141 2.791 1.00 98.31 245 TYR A O 1
ATOM 1970 N N . PRO A 1 246 ? 8.860 21.489 4.551 1.00 98.44 246 PRO A N 1
ATOM 1971 C CA . PRO A 1 246 ? 10.278 21.767 4.777 1.00 98.44 246 PRO A CA 1
ATOM 1972 C C . PRO A 1 246 ? 11.123 20.504 4.982 1.00 98.44 246 PRO A C 1
ATOM 1974 O O . PRO A 1 246 ? 12.198 20.379 4.388 1.00 98.44 246 PRO A O 1
ATOM 1977 N N . SER A 1 247 ? 10.645 19.538 5.774 1.00 97.62 247 SER A N 1
ATOM 1978 C CA . SER A 1 247 ? 11.353 18.268 5.967 1.00 97.62 247 SER A CA 1
ATOM 1979 C C . SER A 1 247 ? 11.464 17.463 4.668 1.00 97.62 247 SER A C 1
ATOM 1981 O O . SER A 1 247 ? 12.564 17.061 4.279 1.00 97.62 247 SER A O 1
ATOM 1983 N N . ARG A 1 248 ? 10.360 17.327 3.925 1.00 98.06 248 ARG A N 1
ATOM 1984 C CA . ARG A 1 248 ? 10.315 16.627 2.626 1.00 98.06 248 ARG A CA 1
ATOM 1985 C C . ARG A 1 248 ? 11.237 17.248 1.584 1.00 98.06 248 ARG A C 1
ATOM 1987 O O . ARG A 1 248 ? 11.969 16.526 0.914 1.00 98.06 248 ARG A O 1
ATOM 1994 N N . ALA A 1 249 ? 11.264 18.576 1.488 1.00 98.25 249 ALA A N 1
ATOM 1995 C CA . ALA A 1 249 ? 12.148 19.291 0.574 1.00 98.25 249 ALA A CA 1
ATOM 1996 C C . ALA A 1 249 ? 13.631 19.029 0.892 1.00 98.25 249 ALA A C 1
ATOM 1998 O O . ALA A 1 249 ? 14.434 18.825 -0.022 1.00 98.25 249 ALA A O 1
ATOM 1999 N N . ARG A 1 250 ? 14.007 18.972 2.181 1.00 98.44 250 ARG A N 1
ATOM 2000 C CA . ARG A 1 250 ? 15.373 18.601 2.598 1.00 98.44 250 ARG A CA 1
ATOM 2001 C C . ARG A 1 250 ? 15.713 17.161 2.216 1.00 98.44 250 ARG A C 1
ATOM 2003 O O . ARG A 1 250 ? 16.780 16.943 1.644 1.00 98.44 250 ARG A O 1
ATOM 2010 N N . LEU A 1 251 ? 14.815 16.210 2.487 1.00 98.38 251 LEU A N 1
ATOM 2011 C CA . LEU A 1 251 ? 14.998 14.799 2.127 1.00 98.38 251 LEU A CA 1
ATOM 2012 C C . LEU A 1 251 ? 15.146 14.625 0.611 1.00 98.38 251 LEU A C 1
ATOM 2014 O O . LEU A 1 251 ? 16.098 13.995 0.154 1.00 98.38 251 LEU A O 1
ATOM 2018 N N . LEU A 1 252 ? 14.266 15.251 -0.174 1.00 98.31 252 LEU A N 1
ATOM 2019 C CA . LEU A 1 252 ? 14.313 15.200 -1.632 1.00 98.31 252 LEU A CA 1
ATOM 2020 C C . LEU A 1 252 ? 15.619 15.795 -2.172 1.00 98.31 252 LEU A C 1
ATOM 2022 O O . LEU A 1 252 ? 16.266 15.184 -3.018 1.00 98.31 252 LEU A O 1
ATOM 2026 N N . LYS A 1 253 ? 16.056 16.948 -1.649 1.00 98.19 253 LYS A N 1
ATOM 2027 C CA . LYS A 1 253 ? 17.331 17.573 -2.035 1.00 98.19 253 LYS A CA 1
ATOM 2028 C C . LYS A 1 253 ? 18.532 16.684 -1.704 1.00 98.19 253 LYS A C 1
ATOM 2030 O O . LYS A 1 253 ? 19.477 16.625 -2.489 1.00 98.19 253 LYS A O 1
ATOM 2035 N N . ALA A 1 254 ? 18.510 16.005 -0.557 1.00 97.88 254 ALA A N 1
ATOM 2036 C CA . ALA A 1 254 ? 19.556 15.063 -0.171 1.00 97.88 254 ALA A CA 1
ATOM 2037 C C . ALA A 1 254 ? 19.600 13.850 -1.114 1.00 97.88 254 ALA A C 1
ATOM 2039 O O . ALA A 1 254 ? 20.679 13.490 -1.580 1.00 97.88 254 ALA A O 1
ATOM 2040 N N . LEU A 1 255 ? 18.440 13.278 -1.457 1.00 97.56 255 LEU A N 1
ATOM 2041 C CA . LEU A 1 255 ? 18.333 12.169 -2.411 1.00 97.56 255 LEU A CA 1
ATOM 2042 C C . LEU A 1 255 ? 18.761 12.579 -3.825 1.00 97.56 255 LEU A C 1
ATOM 2044 O O . LEU A 1 255 ? 19.523 11.861 -4.458 1.00 97.56 255 LEU A O 1
ATOM 2048 N N . HIS A 1 256 ? 18.343 13.753 -4.304 1.00 94.06 256 HIS A N 1
ATOM 2049 C CA . HIS A 1 256 ? 18.641 14.227 -5.660 1.00 94.06 256 HIS A CA 1
ATOM 2050 C C . HIS A 1 256 ? 20.144 14.431 -5.917 1.00 94.06 256 HIS A C 1
ATOM 2052 O O . HIS A 1 256 ? 20.615 14.283 -7.040 1.00 94.06 256 HIS A O 1
ATOM 2058 N N . ARG A 1 257 ? 20.922 14.746 -4.873 1.00 95.00 257 ARG A N 1
ATOM 2059 C CA . ARG A 1 257 ? 22.389 14.864 -4.962 1.00 95.00 257 ARG A CA 1
ATOM 2060 C C . ARG A 1 257 ? 23.091 13.517 -5.141 1.00 95.00 257 ARG A C 1
ATOM 2062 O O . ARG A 1 257 ? 24.264 13.494 -5.509 1.00 95.00 257 ARG A O 1
ATOM 2069 N N . ARG A 1 258 ? 22.409 12.407 -4.858 1.00 96.25 258 ARG A N 1
ATOM 2070 C CA . ARG A 1 258 ? 22.959 11.055 -4.953 1.00 96.25 258 ARG A CA 1
ATOM 2071 C C . ARG A 1 258 ? 22.553 10.448 -6.290 1.00 96.25 258 ARG A C 1
ATOM 2073 O O . ARG A 1 258 ? 21.377 10.411 -6.640 1.00 96.25 258 ARG A O 1
ATOM 2080 N N . ARG A 1 259 ? 23.533 9.954 -7.046 1.00 94.69 259 ARG A N 1
ATOM 2081 C CA . ARG A 1 259 ? 23.248 9.210 -8.278 1.00 94.69 259 ARG A CA 1
ATOM 2082 C C . ARG A 1 259 ? 22.644 7.838 -7.938 1.00 94.69 259 ARG A C 1
ATOM 2084 O O . ARG A 1 259 ? 23.046 7.250 -6.928 1.00 94.69 259 ARG A O 1
ATOM 2091 N N . PRO A 1 260 ? 21.735 7.314 -8.781 1.00 96.75 260 PRO A N 1
ATOM 2092 C CA . PRO A 1 260 ? 21.295 5.926 -8.698 1.00 96.75 260 PRO A CA 1
ATOM 2093 C C . PRO A 1 260 ? 22.493 4.995 -8.631 1.00 96.75 260 PRO A C 1
ATOM 2095 O O . PRO A 1 260 ? 23.437 5.120 -9.413 1.00 96.75 260 PRO A O 1
ATOM 2098 N N . SER A 1 261 ? 22.469 4.101 -7.658 1.00 98.19 261 SER A N 1
ATOM 2099 C CA . SER A 1 261 ? 23.497 3.091 -7.469 1.00 98.19 261 SER A CA 1
ATOM 2100 C C . SER A 1 261 ? 22.922 1.948 -6.649 1.00 98.19 261 SER A C 1
ATOM 2102 O O . SER A 1 261 ? 22.011 2.144 -5.841 1.00 98.19 261 SER A O 1
ATOM 2104 N N . ARG A 1 262 ? 23.510 0.763 -6.806 1.00 97.94 262 ARG A N 1
ATOM 2105 C CA . ARG A 1 262 ? 23.176 -0.426 -6.012 1.00 97.94 262 ARG A CA 1
ATOM 2106 C C . ARG A 1 262 ? 23.323 -0.160 -4.508 1.00 97.94 262 ARG A C 1
ATOM 2108 O O . ARG A 1 262 ? 22.471 -0.552 -3.726 1.00 97.94 262 ARG A O 1
ATOM 2115 N N . ALA A 1 263 ? 24.359 0.586 -4.112 1.00 98.19 263 ALA A N 1
ATOM 2116 C CA . ALA A 1 263 ? 24.588 0.961 -2.716 1.00 98.19 263 ALA A CA 1
ATOM 2117 C C . ALA A 1 263 ? 23.462 1.843 -2.146 1.00 98.19 263 ALA A C 1
ATOM 2119 O O . ALA A 1 263 ? 22.979 1.581 -1.050 1.00 98.19 263 ALA A O 1
ATOM 2120 N N . LEU A 1 264 ? 23.012 2.857 -2.899 1.00 98.56 264 LEU A N 1
ATOM 2121 C CA . LEU A 1 264 ? 21.869 3.684 -2.494 1.00 98.56 264 LEU A CA 1
ATOM 2122 C C . LEU A 1 264 ? 20.581 2.853 -2.406 1.00 98.56 264 LEU A C 1
ATOM 2124 O O . LEU A 1 264 ? 19.817 3.022 -1.463 1.00 98.56 264 LEU A O 1
ATOM 2128 N N . ALA A 1 265 ? 20.346 1.965 -3.373 1.00 98.50 265 ALA A N 1
ATOM 2129 C CA . ALA A 1 265 ? 19.172 1.099 -3.396 1.00 98.50 265 ALA A CA 1
ATOM 2130 C C . ALA A 1 265 ? 19.079 0.209 -2.140 1.00 98.50 265 ALA A C 1
ATOM 2132 O O . ALA A 1 265 ? 18.045 0.219 -1.471 1.00 98.50 265 ALA A O 1
ATOM 2133 N N . ARG A 1 266 ? 20.177 -0.466 -1.769 1.00 98.06 266 ARG A N 1
ATOM 2134 C CA . ARG A 1 266 ? 20.252 -1.285 -0.545 1.00 98.06 266 ARG A CA 1
ATOM 2135 C C . ARG A 1 266 ? 20.021 -0.470 0.718 1.00 98.06 266 ARG A C 1
ATOM 2137 O O . ARG A 1 266 ? 19.168 -0.838 1.515 1.00 98.06 266 ARG A O 1
ATOM 2144 N N . GLU A 1 267 ? 20.702 0.671 0.858 1.00 98.56 267 GLU A N 1
ATOM 2145 C CA . GLU A 1 267 ? 20.528 1.552 2.021 1.00 98.56 267 GLU A CA 1
ATOM 2146 C C . GLU A 1 267 ? 19.055 1.939 2.207 1.00 98.56 267 GLU A C 1
ATOM 2148 O O . GLU A 1 267 ? 18.521 1.858 3.313 1.00 98.56 267 GLU A O 1
ATOM 2153 N N . LEU A 1 268 ? 18.384 2.352 1.127 1.00 98.69 268 LEU A N 1
ATOM 2154 C CA . LEU A 1 268 ? 16.982 2.766 1.174 1.00 98.69 268 LEU A CA 1
ATOM 2155 C C . LEU A 1 268 ? 16.038 1.613 1.540 1.00 98.69 268 LEU A C 1
ATOM 2157 O O . LEU A 1 268 ? 15.035 1.847 2.211 1.00 98.69 268 LEU A O 1
ATOM 2161 N N . LEU A 1 269 ? 16.336 0.384 1.116 1.00 98.50 269 LEU A N 1
ATOM 2162 C CA . LEU A 1 269 ? 15.539 -0.797 1.454 1.00 98.50 269 LEU A CA 1
ATOM 2163 C C . LEU A 1 269 ? 15.747 -1.243 2.908 1.00 98.50 269 LEU A C 1
ATOM 2165 O O . LEU A 1 269 ? 14.774 -1.541 3.611 1.00 98.50 269 LEU A O 1
ATOM 2169 N N . GLU A 1 270 ? 16.995 -1.241 3.373 1.00 97.50 270 GLU A N 1
ATOM 2170 C CA . GLU A 1 270 ? 17.365 -1.552 4.758 1.00 97.50 270 GLU A CA 1
ATOM 2171 C C . GLU A 1 270 ? 16.732 -0.549 5.732 1.00 97.50 270 GLU A C 1
ATOM 2173 O O . GLU A 1 270 ? 16.174 -0.934 6.758 1.00 97.50 270 GLU A O 1
ATOM 2178 N N . THR A 1 271 ? 16.732 0.737 5.370 1.00 97.31 271 THR A N 1
ATOM 2179 C CA . THR A 1 271 ? 16.176 1.833 6.184 1.00 97.31 271 THR A CA 1
ATOM 2180 C C . THR A 1 271 ? 14.755 2.236 5.785 1.00 97.31 271 THR A C 1
ATOM 2182 O O . THR A 1 271 ? 14.288 3.314 6.146 1.00 97.31 271 THR A O 1
ATOM 2185 N N . LYS A 1 272 ? 14.018 1.358 5.085 1.00 97.31 272 LYS A N 1
ATOM 2186 C CA . LYS A 1 272 ? 12.701 1.668 4.499 1.00 97.31 272 LYS A CA 1
ATOM 2187 C C . LYS A 1 272 ? 11.704 2.306 5.462 1.00 97.31 272 LYS A C 1
ATOM 2189 O O . LYS A 1 272 ? 10.865 3.065 4.994 1.00 97.31 272 LYS A O 1
ATOM 2194 N N . ALA A 1 273 ? 11.783 2.033 6.767 1.00 96.50 273 ALA A N 1
ATOM 2195 C CA . ALA A 1 273 ? 10.899 2.598 7.790 1.00 96.50 273 ALA A CA 1
ATOM 2196 C C . ALA A 1 273 ? 10.869 4.140 7.800 1.00 96.50 273 ALA A C 1
ATOM 2198 O O . ALA A 1 273 ? 9.822 4.722 8.075 1.00 96.50 273 ALA A O 1
ATOM 2199 N N . ASP A 1 274 ? 11.954 4.810 7.392 1.00 97.00 274 ASP A N 1
ATOM 2200 C CA . ASP A 1 274 ? 12.023 6.278 7.353 1.00 97.00 274 ASP A CA 1
ATOM 2201 C C . ASP A 1 274 ? 11.311 6.922 6.143 1.00 97.00 274 ASP A C 1
ATOM 2203 O O . ASP A 1 274 ? 11.185 8.147 6.051 1.00 97.00 274 ASP A O 1
ATOM 2207 N N . GLY A 1 275 ? 10.832 6.107 5.198 1.00 98.00 275 GLY A N 1
ATOM 2208 C CA . GLY A 1 275 ? 10.066 6.544 4.031 1.00 98.00 275 GLY A CA 1
ATOM 2209 C C . GLY A 1 275 ? 10.887 7.113 2.876 1.00 98.00 275 GLY A C 1
ATOM 2210 O O . GLY A 1 275 ? 10.315 7.360 1.810 1.00 98.00 275 GLY A O 1
ATOM 2211 N N . ARG A 1 276 ? 12.213 7.268 3.006 1.00 98.69 276 ARG A N 1
ATOM 2212 C CA . ARG A 1 276 ? 13.071 7.791 1.927 1.00 98.69 276 ARG A CA 1
ATOM 2213 C C . ARG A 1 276 ? 13.001 6.937 0.667 1.00 98.69 276 ARG A C 1
ATOM 2215 O O . ARG A 1 276 ? 13.075 7.493 -0.424 1.00 98.69 276 ARG A O 1
ATOM 2222 N N . ILE A 1 277 ? 12.804 5.622 0.791 1.00 98.81 277 ILE A N 1
ATOM 2223 C CA . ILE A 1 277 ? 12.616 4.727 -0.360 1.00 98.81 277 ILE A CA 1
ATOM 2224 C C . ILE A 1 277 ? 11.372 5.082 -1.186 1.00 98.81 277 ILE A C 1
ATOM 2226 O O . ILE A 1 277 ? 11.441 5.099 -2.414 1.00 98.81 277 ILE A O 1
ATOM 2230 N N . LYS A 1 278 ? 10.256 5.441 -0.534 1.00 98.81 278 LYS A N 1
ATOM 2231 C CA . LYS A 1 278 ? 9.013 5.836 -1.214 1.00 98.81 278 LYS A CA 1
ATOM 2232 C C . LYS A 1 278 ? 9.175 7.187 -1.912 1.00 98.81 278 LYS A C 1
ATOM 2234 O O . LYS A 1 278 ? 8.770 7.338 -3.067 1.00 98.81 278 LYS A O 1
ATOM 2239 N N . LEU A 1 279 ? 9.855 8.133 -1.258 1.00 98.81 279 LEU A N 1
ATOM 2240 C CA . LEU A 1 279 ? 10.174 9.437 -1.844 1.00 98.81 279 LEU A CA 1
ATOM 2241 C C . LEU A 1 279 ? 11.125 9.293 -3.035 1.00 98.81 279 LEU A C 1
ATOM 2243 O O . LEU A 1 279 ? 10.924 9.934 -4.066 1.00 98.81 279 LEU A O 1
ATOM 2247 N N . TYR A 1 280 ? 12.132 8.426 -2.910 1.00 98.88 280 TYR A N 1
ATOM 2248 C CA . TYR A 1 280 ? 13.069 8.104 -3.979 1.00 98.88 280 TYR A CA 1
ATOM 2249 C C . TYR A 1 280 ? 12.348 7.506 -5.188 1.00 98.88 280 TYR A C 1
ATOM 2251 O O . TYR A 1 280 ? 12.509 8.022 -6.293 1.00 98.88 280 TYR A O 1
ATOM 2259 N N . LEU A 1 281 ? 11.506 6.487 -4.977 1.00 98.88 281 LEU A N 1
ATOM 2260 C CA . LEU A 1 281 ? 10.700 5.870 -6.032 1.00 98.88 281 LEU A CA 1
ATOM 2261 C C . LEU A 1 281 ? 9.833 6.927 -6.728 1.00 98.88 281 LEU A C 1
ATOM 2263 O O . LEU A 1 281 ? 9.930 7.088 -7.945 1.00 98.88 281 LEU A O 1
ATOM 2267 N N . THR A 1 282 ? 9.061 7.700 -5.955 1.00 98.81 282 THR A N 1
ATOM 2268 C CA . THR A 1 282 ? 8.167 8.752 -6.470 1.00 98.81 282 THR A CA 1
ATOM 2269 C C . THR A 1 282 ? 8.926 9.748 -7.343 1.00 98.81 282 THR A C 1
ATOM 2271 O O . THR A 1 282 ? 8.580 9.955 -8.504 1.00 98.81 282 THR A O 1
ATOM 2274 N N . ALA A 1 283 ? 9.994 10.345 -6.808 1.00 98.62 283 ALA A N 1
ATOM 2275 C CA . ALA A 1 283 ? 10.743 11.387 -7.500 1.00 98.62 283 ALA A CA 1
ATOM 2276 C C . ALA A 1 283 ? 11.437 10.864 -8.765 1.00 98.62 283 ALA A C 1
ATOM 2278 O O . ALA A 1 283 ? 11.422 11.531 -9.798 1.00 98.62 283 ALA A O 1
ATOM 2279 N N . ARG A 1 284 ? 12.039 9.670 -8.700 1.00 98.56 284 ARG A N 1
ATOM 2280 C CA . ARG A 1 284 ? 12.769 9.071 -9.825 1.00 98.56 284 ARG A CA 1
ATOM 2281 C C . ARG A 1 284 ? 11.836 8.644 -10.949 1.00 98.56 284 ARG A C 1
ATOM 2283 O O . ARG A 1 284 ? 12.115 8.968 -12.098 1.00 98.56 284 ARG A O 1
ATOM 2290 N N . ALA A 1 285 ? 10.733 7.972 -10.630 1.00 98.62 285 ALA A N 1
ATOM 2291 C CA . ALA A 1 285 ? 9.770 7.538 -11.634 1.00 98.62 285 ALA A CA 1
ATOM 2292 C C . ALA A 1 285 ? 9.041 8.726 -12.281 1.00 98.62 285 ALA A C 1
ATOM 2294 O O . ALA A 1 285 ? 8.858 8.724 -13.494 1.00 98.62 285 ALA A O 1
ATOM 2295 N N . LEU A 1 286 ? 8.694 9.774 -11.520 1.00 98.50 286 LEU A N 1
ATOM 2296 C CA . LEU A 1 286 ? 8.116 10.997 -12.092 1.00 98.50 286 LEU A CA 1
ATOM 2297 C C . LEU A 1 286 ? 9.113 11.750 -12.979 1.00 98.50 286 LEU A C 1
ATOM 2299 O O . LEU A 1 286 ? 8.742 12.186 -14.065 1.00 98.50 286 LEU A O 1
ATOM 2303 N N . ALA A 1 287 ? 10.378 11.870 -12.562 1.00 98.19 287 ALA A N 1
ATOM 2304 C CA . ALA A 1 287 ? 11.416 12.479 -13.393 1.00 98.19 287 ALA A CA 1
ATOM 2305 C C . ALA A 1 287 ? 11.642 11.685 -14.689 1.00 98.19 287 ALA A C 1
ATOM 2307 O O . ALA A 1 287 ? 11.724 12.279 -15.761 1.00 98.19 287 ALA A O 1
ATOM 2308 N N . PHE A 1 288 ? 11.678 10.352 -14.599 1.00 98.38 288 PHE A N 1
ATOM 2309 C CA . PHE A 1 288 ? 11.786 9.471 -15.760 1.00 98.38 288 PHE A CA 1
ATOM 2310 C C . PHE A 1 288 ? 10.586 9.629 -16.698 1.00 98.38 288 PHE A C 1
ATOM 2312 O O . PHE A 1 288 ? 10.755 9.800 -17.901 1.00 98.38 288 PHE A O 1
ATOM 2319 N N . ARG A 1 289 ? 9.370 9.644 -16.145 1.00 97.81 289 ARG A N 1
ATOM 2320 C CA . ARG A 1 289 ? 8.136 9.865 -16.901 1.00 97.81 289 ARG A CA 1
ATOM 2321 C C . ARG A 1 289 ? 8.114 11.222 -17.603 1.00 97.81 289 ARG A C 1
ATOM 2323 O O . ARG A 1 289 ? 7.691 11.299 -18.750 1.00 97.81 289 ARG A O 1
ATOM 2330 N N . ASN A 1 290 ? 8.589 12.274 -16.939 1.00 97.94 290 ASN A N 1
ATOM 2331 C CA . ASN A 1 290 ? 8.690 13.613 -17.516 1.00 97.94 290 ASN A CA 1
ATOM 2332 C C . ASN A 1 290 ? 9.744 13.703 -18.633 1.00 97.94 290 ASN A C 1
ATOM 2334 O O . ASN A 1 290 ? 9.596 14.516 -19.539 1.00 97.94 290 ASN A O 1
ATOM 2338 N N . ALA A 1 291 ? 10.796 12.883 -18.573 1.00 97.81 291 ALA A N 1
ATOM 2339 C CA . ALA A 1 291 ? 11.817 12.803 -19.617 1.00 97.81 291 ALA A CA 1
ATOM 2340 C C . ALA A 1 291 ? 11.363 12.003 -20.854 1.00 97.81 291 ALA A C 1
ATOM 2342 O O . ALA A 1 291 ? 11.888 12.239 -21.935 1.00 97.81 291 ALA A O 1
ATOM 2343 N N . HIS A 1 292 ? 10.362 11.124 -20.714 1.00 97.62 292 HIS A N 1
ATOM 2344 C CA . HIS A 1 292 ? 9.857 10.255 -21.789 1.00 97.62 292 HIS A CA 1
ATOM 2345 C C . HIS A 1 292 ? 8.353 10.467 -22.061 1.00 97.62 292 HIS A C 1
ATOM 2347 O O . HIS A 1 292 ? 7.563 9.522 -21.995 1.00 97.62 292 HIS A O 1
ATOM 2353 N N . PRO A 1 293 ? 7.892 11.702 -22.331 1.00 96.06 293 PRO A N 1
ATOM 2354 C CA . PRO A 1 293 ? 6.465 12.012 -22.379 1.00 96.06 293 PRO A CA 1
ATOM 2355 C C . PRO A 1 293 ? 5.701 11.214 -23.448 1.00 96.06 293 PRO A C 1
ATOM 2357 O O . PRO A 1 293 ? 4.576 10.800 -23.182 1.00 96.06 293 PRO A O 1
ATOM 2360 N N . THR A 1 294 ? 6.300 10.939 -24.611 1.00 95.19 294 THR A N 1
ATOM 2361 C CA . THR A 1 294 ? 5.695 10.147 -25.702 1.00 95.19 294 THR A CA 1
ATOM 2362 C C . THR A 1 294 ? 5.413 8.713 -25.265 1.00 95.19 294 THR A C 1
ATOM 2364 O O . THR A 1 294 ? 4.275 8.248 -25.357 1.00 95.19 294 THR A O 1
ATOM 2367 N N . LEU A 1 295 ? 6.402 8.056 -24.655 1.00 96.00 295 LEU A N 1
ATOM 2368 C CA . LEU A 1 295 ? 6.276 6.700 -24.130 1.00 96.00 295 LEU A CA 1
ATOM 2369 C C . LEU A 1 295 ? 5.147 6.591 -23.096 1.00 96.00 295 LEU A C 1
ATOM 2371 O O . LEU A 1 295 ? 4.462 5.570 -23.037 1.00 96.00 295 LEU A O 1
ATOM 2375 N N . PHE A 1 296 ? 4.968 7.598 -22.232 1.00 96.19 296 PHE A N 1
ATOM 2376 C CA . PHE A 1 296 ? 3.966 7.585 -21.151 1.00 96.19 296 PHE A CA 1
ATOM 2377 C C . PHE A 1 296 ? 2.588 8.114 -21.544 1.00 96.19 296 PHE A C 1
ATOM 2379 O O . PHE A 1 296 ? 1.608 7.730 -20.904 1.00 96.19 296 PHE A O 1
ATOM 2386 N N . ALA A 1 297 ? 2.498 8.964 -22.563 1.00 91.75 297 ALA A N 1
ATOM 2387 C CA . ALA A 1 297 ? 1.231 9.486 -23.060 1.00 91.75 297 ALA A CA 1
ATOM 2388 C C . ALA A 1 297 ? 0.595 8.586 -24.129 1.00 91.75 297 ALA A C 1
ATOM 2390 O O . ALA A 1 297 ? -0.629 8.483 -24.156 1.00 91.75 297 ALA A O 1
ATOM 2391 N N . GLY A 1 298 ? 1.405 7.953 -24.985 1.00 90.44 298 GLY A N 1
ATOM 2392 C CA . GLY A 1 298 ? 0.927 7.204 -26.151 1.00 90.44 298 GLY A CA 1
ATOM 2393 C C . GLY A 1 298 ? 1.582 5.841 -26.377 1.00 90.44 298 GLY A C 1
ATOM 2394 O O . GLY A 1 298 ? 1.262 5.200 -27.369 1.00 90.44 298 GLY A O 1
ATOM 2395 N N . GLY A 1 299 ? 2.485 5.391 -25.500 1.00 95.31 299 GLY A N 1
ATOM 2396 C CA . GLY A 1 299 ? 3.111 4.077 -25.642 1.00 95.31 299 GLY A CA 1
ATOM 2397 C C . GLY A 1 299 ? 2.139 2.920 -25.402 1.00 95.31 299 GLY A C 1
ATOM 2398 O O . GLY A 1 299 ? 1.320 2.958 -24.477 1.00 95.31 299 GLY A O 1
ATOM 2399 N N . ASP A 1 300 ? 2.280 1.874 -26.210 1.00 95.88 300 ASP A N 1
ATOM 2400 C CA . ASP A 1 300 ? 1.487 0.655 -26.135 1.00 95.88 300 ASP A CA 1
ATOM 2401 C C . ASP A 1 300 ? 1.703 -0.066 -24.804 1.00 95.88 300 ASP A C 1
ATOM 2403 O O . ASP A 1 300 ? 2.792 -0.049 -24.231 1.00 95.88 300 ASP A O 1
ATOM 2407 N N . TYR A 1 301 ? 0.656 -0.725 -24.307 1.00 97.75 301 TYR A N 1
ATOM 2408 C CA . TYR A 1 301 ? 0.693 -1.498 -23.068 1.00 97.75 301 TYR A CA 1
ATOM 2409 C C . TYR A 1 301 ? 0.759 -2.998 -23.369 1.00 97.75 301 TYR A C 1
ATOM 2411 O O . TYR A 1 301 ? -0.188 -3.563 -23.921 1.00 97.75 301 TYR A O 1
ATOM 2419 N N . HIS A 1 302 ? 1.835 -3.658 -22.938 1.00 97.38 302 HIS A N 1
ATOM 2420 C CA . HIS A 1 302 ? 2.057 -5.086 -23.168 1.00 97.38 302 HIS A CA 1
ATOM 2421 C C . HIS A 1 302 ? 2.183 -5.849 -21.843 1.00 97.38 302 HIS A C 1
ATOM 2423 O O . HIS A 1 302 ? 3.176 -5.683 -21.139 1.00 97.38 302 HIS A O 1
ATOM 2429 N N . PRO A 1 303 ? 1.217 -6.707 -21.482 1.00 97.88 303 PRO A N 1
ATOM 2430 C CA . PRO A 1 303 ? 1.362 -7.622 -20.351 1.00 97.88 303 PRO A CA 1
ATOM 2431 C C . PRO A 1 303 ? 2.569 -8.541 -20.547 1.00 97.88 303 PRO A C 1
ATOM 2433 O O . PRO A 1 303 ? 2.780 -9.035 -21.656 1.00 97.88 303 PRO A O 1
ATOM 2436 N N . LEU A 1 304 ? 3.333 -8.801 -19.486 1.00 97.56 304 LEU A N 1
ATOM 2437 C CA . LEU A 1 304 ? 4.464 -9.725 -19.536 1.00 97.56 304 LEU A CA 1
ATOM 2438 C C . LEU A 1 304 ? 4.189 -10.949 -18.665 1.00 97.56 304 LEU A C 1
ATOM 2440 O O . LEU A 1 304 ? 3.761 -10.833 -17.516 1.00 97.56 304 LEU A O 1
ATOM 2444 N N . ALA A 1 305 ? 4.439 -12.125 -19.232 1.00 96.38 305 ALA A N 1
ATOM 2445 C CA . ALA A 1 305 ? 4.301 -13.394 -18.536 1.00 96.38 305 ALA A CA 1
ATOM 2446 C C . ALA A 1 305 ? 5.559 -13.710 -17.716 1.00 96.38 305 ALA A C 1
ATOM 2448 O O . ALA A 1 305 ? 6.663 -13.266 -18.034 1.00 96.38 305 ALA A O 1
ATOM 2449 N N . VAL A 1 306 ? 5.379 -14.502 -16.663 1.00 96.81 306 VAL A N 1
ATOM 2450 C CA . VAL A 1 306 ? 6.455 -14.965 -15.787 1.00 96.81 306 VAL A CA 1
ATOM 2451 C C . VAL A 1 306 ? 6.428 -16.483 -15.754 1.00 96.81 306 VAL A C 1
ATOM 2453 O O . VAL A 1 306 ? 5.363 -17.083 -15.622 1.00 96.81 306 VAL A O 1
ATOM 2456 N N . GLU A 1 307 ? 7.599 -17.094 -15.860 1.00 96.12 307 GLU A N 1
ATOM 2457 C CA . GLU A 1 307 ? 7.796 -18.536 -15.741 1.00 96.12 307 GLU A CA 1
ATOM 2458 C C . GLU A 1 307 ? 8.590 -18.867 -14.478 1.00 96.12 307 GLU A C 1
ATOM 2460 O O . GLU A 1 307 ? 9.383 -18.057 -13.997 1.00 96.12 307 GLU A O 1
ATOM 2465 N N . GLY A 1 308 ? 8.403 -20.083 -13.966 1.00 96.19 308 GLY A N 1
ATOM 2466 C CA . GLY A 1 308 ? 9.080 -20.589 -12.772 1.00 96.19 308 GLY A CA 1
ATOM 2467 C C . GLY A 1 308 ? 8.197 -20.598 -11.525 1.00 96.19 308 GLY A C 1
ATOM 2468 O O . GLY A 1 308 ? 7.022 -20.226 -11.555 1.00 96.19 308 GLY A O 1
ATOM 2469 N N . ALA A 1 309 ? 8.768 -21.056 -10.411 1.00 96.69 309 ALA A N 1
ATOM 2470 C CA . ALA A 1 309 ? 8.031 -21.304 -9.170 1.00 96.69 309 ALA A CA 1
ATOM 2471 C C . ALA A 1 309 ? 7.399 -20.039 -8.556 1.00 96.69 309 ALA A C 1
ATOM 2473 O O . ALA A 1 309 ? 6.403 -20.140 -7.843 1.00 96.69 309 ALA A O 1
ATOM 2474 N N . ALA A 1 310 ? 7.944 -18.853 -8.844 1.00 96.56 310 ALA A N 1
ATOM 2475 C CA . ALA A 1 310 ? 7.451 -17.579 -8.324 1.00 96.56 310 ALA A CA 1
ATOM 2476 C C . ALA A 1 310 ? 6.507 -16.834 -9.291 1.00 96.56 310 ALA A C 1
ATOM 2478 O O . ALA A 1 310 ? 6.214 -15.660 -9.065 1.00 96.56 310 ALA A O 1
ATOM 2479 N N . ALA A 1 311 ? 6.016 -17.481 -10.358 1.00 96.56 311 ALA A N 1
ATOM 2480 C CA . ALA A 1 311 ? 5.213 -16.828 -11.399 1.00 96.56 311 ALA A CA 1
ATOM 2481 C C . ALA A 1 311 ? 3.962 -16.104 -10.870 1.00 96.56 311 ALA A C 1
ATOM 2483 O O . ALA A 1 311 ? 3.643 -15.002 -11.312 1.00 96.56 311 ALA A O 1
ATOM 2484 N N . GLU A 1 312 ? 3.279 -16.670 -9.871 1.00 96.62 312 GLU A N 1
ATOM 2485 C CA . GLU A 1 312 ? 2.089 -16.047 -9.274 1.00 96.62 312 GLU A CA 1
ATOM 2486 C C . GLU A 1 312 ? 2.412 -14.819 -8.402 1.00 96.62 312 GLU A C 1
ATOM 2488 O O . GLU A 1 312 ? 1.516 -14.038 -8.063 1.00 96.62 312 GLU A O 1
ATOM 2493 N N . HIS A 1 313 ? 3.682 -14.615 -8.052 1.00 98.44 313 HIS A N 1
ATOM 2494 C CA . HIS A 1 313 ? 4.139 -13.581 -7.127 1.00 98.44 313 HIS A CA 1
ATOM 2495 C C . HIS A 1 313 ? 4.639 -12.310 -7.814 1.00 98.44 313 HIS A C 1
ATOM 2497 O O . HIS A 1 313 ? 5.194 -11.437 -7.148 1.00 98.44 313 HIS A O 1
ATOM 2503 N N . VAL A 1 314 ? 4.414 -12.155 -9.121 1.00 98.50 314 VAL A N 1
ATOM 2504 C CA . VAL A 1 314 ? 4.820 -10.965 -9.879 1.00 98.50 314 VAL A CA 1
ATOM 2505 C C . VAL A 1 314 ? 3.668 -10.439 -10.726 1.00 98.50 314 VAL A C 1
ATOM 2507 O O . VAL A 1 314 ? 2.871 -11.197 -11.274 1.00 98.50 314 VAL A O 1
ATOM 2510 N N . ALA A 1 315 ? 3.583 -9.117 -10.838 1.00 98.62 315 ALA A N 1
ATOM 2511 C CA . ALA A 1 315 ? 2.854 -8.446 -11.905 1.00 98.62 315 ALA A CA 1
ATOM 2512 C C . ALA A 1 315 ? 3.852 -7.628 -12.728 1.00 98.62 315 ALA A C 1
ATOM 2514 O O . ALA A 1 315 ? 4.626 -6.850 -12.162 1.00 98.62 315 ALA A O 1
ATOM 2515 N N . ALA A 1 316 ? 3.838 -7.806 -14.049 1.00 98.75 316 ALA A N 1
ATOM 2516 C CA . ALA A 1 316 ? 4.781 -7.139 -14.932 1.00 98.75 316 ALA A CA 1
ATOM 2517 C C . ALA A 1 316 ? 4.160 -6.752 -16.276 1.00 98.75 316 ALA A C 1
ATOM 2519 O O . ALA A 1 316 ? 3.294 -7.443 -16.810 1.00 98.75 316 ALA A O 1
ATOM 2520 N N . PHE A 1 317 ? 4.598 -5.625 -16.825 1.00 98.81 317 PHE A N 1
ATOM 2521 C CA . PHE A 1 317 ? 4.196 -5.162 -18.149 1.00 98.81 317 PHE A CA 1
ATOM 2522 C C . PHE A 1 317 ? 5.315 -4.340 -18.787 1.00 98.81 317 PHE A C 1
ATOM 2524 O O . PHE A 1 317 ? 6.124 -3.736 -18.084 1.00 98.81 317 PHE A O 1
ATOM 2531 N N . ALA A 1 318 ? 5.337 -4.285 -20.113 1.00 98.25 318 ALA A N 1
ATOM 2532 C CA . ALA A 1 318 ? 6.148 -3.351 -20.870 1.00 98.25 318 ALA A CA 1
ATOM 2533 C C . ALA A 1 318 ? 5.298 -2.187 -21.381 1.00 98.25 318 ALA A C 1
ATOM 2535 O O . ALA A 1 318 ? 4.099 -2.345 -21.647 1.00 98.25 318 ALA A O 1
ATOM 2536 N N . ARG A 1 319 ? 5.937 -1.027 -21.552 1.00 97.56 319 ARG A N 1
ATOM 2537 C CA . ARG A 1 319 ? 5.435 0.008 -22.453 1.00 97.56 319 ARG A CA 1
ATOM 2538 C C . ARG A 1 319 ? 6.408 0.243 -23.589 1.00 97.56 319 ARG A C 1
ATOM 2540 O O . ARG A 1 319 ? 7.607 0.309 -23.331 1.00 97.56 319 ARG A O 1
ATOM 2547 N N . ARG A 1 320 ? 5.878 0.382 -24.803 1.00 96.44 320 ARG A N 1
ATOM 2548 C CA . ARG A 1 320 ? 6.658 0.525 -26.039 1.00 96.44 320 ARG A CA 1
ATOM 2549 C C . ARG A 1 320 ? 6.181 1.716 -26.845 1.00 96.44 320 ARG A C 1
ATOM 2551 O O . ARG A 1 320 ? 4.978 1.930 -26.961 1.00 96.44 320 ARG A O 1
ATOM 2558 N N . HIS A 1 321 ? 7.108 2.481 -27.393 1.00 95.25 321 HIS A N 1
ATOM 2559 C CA . HIS A 1 321 ? 6.808 3.535 -28.351 1.00 95.25 321 HIS A CA 1
ATOM 2560 C C . HIS A 1 321 ? 8.012 3.699 -29.272 1.00 95.25 321 HIS A C 1
ATOM 2562 O O . HIS A 1 321 ? 9.057 4.150 -28.817 1.00 95.25 321 HIS A O 1
ATOM 2568 N N . GLU A 1 322 ? 7.861 3.352 -30.552 1.00 91.69 322 GLU A N 1
ATOM 2569 C CA . GLU A 1 322 ? 8.985 3.303 -31.501 1.00 91.69 322 GLU A CA 1
ATOM 2570 C C . GLU A 1 322 ? 10.118 2.410 -30.950 1.00 91.69 322 GLU A C 1
ATOM 2572 O O . GLU A 1 322 ? 9.859 1.249 -30.627 1.00 91.69 322 GLU A O 1
ATOM 2577 N N . ASP A 1 323 ? 11.334 2.942 -30.815 1.00 89.12 323 ASP A N 1
ATOM 2578 C CA . ASP A 1 323 ? 12.498 2.219 -30.288 1.00 89.12 323 ASP A CA 1
ATOM 2579 C C . ASP A 1 323 ? 12.592 2.257 -28.747 1.00 89.12 323 ASP A C 1
ATOM 2581 O O . ASP A 1 323 ? 13.383 1.518 -28.152 1.00 89.12 323 ASP A O 1
ATOM 2585 N N . ASP A 1 324 ? 11.767 3.078 -28.083 1.00 94.44 324 ASP A N 1
ATOM 2586 C CA . ASP A 1 324 ? 11.753 3.201 -26.628 1.00 94.44 324 ASP A CA 1
ATOM 2587 C C . ASP A 1 324 ? 10.951 2.066 -25.985 1.00 94.44 324 ASP A C 1
ATOM 2589 O O . ASP A 1 324 ? 9.791 1.797 -26.324 1.00 94.44 324 ASP A O 1
ATOM 2593 N N . GLU A 1 325 ? 11.534 1.450 -24.958 1.00 96.88 325 GLU A N 1
ATOM 2594 C CA . GLU A 1 325 ? 10.849 0.464 -24.136 1.00 96.88 325 GLU A CA 1
ATOM 2595 C C . GLU A 1 325 ? 11.200 0.617 -22.660 1.00 96.88 325 GLU A C 1
ATOM 2597 O O . GLU A 1 325 ? 12.365 0.748 -22.272 1.00 96.88 325 GLU A O 1
ATOM 2602 N N . ILE A 1 326 ? 10.165 0.501 -21.828 1.00 98.31 326 ILE A N 1
ATOM 2603 C CA . ILE A 1 326 ? 10.326 0.204 -20.410 1.00 98.31 326 ILE A CA 1
ATOM 2604 C C . ILE A 1 326 ? 9.661 -1.109 -20.034 1.00 98.31 326 ILE A C 1
ATOM 2606 O O . ILE A 1 326 ? 8.604 -1.452 -20.558 1.00 98.31 326 ILE A O 1
ATOM 2610 N N . ILE A 1 327 ? 10.230 -1.779 -19.039 1.00 98.75 327 ILE A N 1
ATOM 2611 C CA . ILE A 1 327 ? 9.630 -2.910 -18.337 1.00 98.75 327 ILE A CA 1
ATOM 2612 C C . ILE A 1 327 ? 9.378 -2.502 -16.891 1.00 98.75 327 ILE A C 1
ATOM 2614 O O . ILE A 1 327 ? 10.254 -1.971 -16.212 1.00 98.75 327 ILE A O 1
ATOM 2618 N N . VAL A 1 328 ? 8.177 -2.785 -16.407 1.00 98.88 328 VAL A N 1
ATOM 2619 C CA . VAL A 1 328 ? 7.775 -2.598 -15.017 1.00 98.88 328 VAL A CA 1
ATOM 2620 C C . VAL A 1 328 ? 7.530 -3.969 -14.421 1.00 98.88 328 VAL A C 1
ATOM 2622 O O . VAL A 1 328 ? 6.752 -4.739 -14.977 1.00 98.88 328 VAL A O 1
ATOM 2625 N N . ALA A 1 329 ? 8.152 -4.262 -13.283 1.00 98.88 329 ALA A N 1
ATOM 2626 C CA . ALA A 1 329 ? 7.908 -5.489 -12.535 1.00 98.88 329 ALA A CA 1
ATOM 2627 C C . ALA A 1 329 ? 7.793 -5.181 -11.042 1.00 98.88 329 ALA A C 1
ATOM 2629 O O . ALA A 1 329 ? 8.612 -4.449 -10.478 1.00 98.88 329 ALA A O 1
ATOM 2630 N N . VAL A 1 330 ? 6.770 -5.738 -10.396 1.00 98.88 330 VAL A N 1
ATOM 2631 C CA . VAL A 1 330 ? 6.557 -5.610 -8.950 1.00 98.88 330 VAL A CA 1
ATOM 2632 C C . VAL A 1 330 ? 6.135 -6.947 -8.339 1.00 98.88 330 VAL A C 1
ATOM 2634 O O . VAL A 1 330 ? 5.429 -7.720 -8.995 1.00 98.88 330 VAL A O 1
ATOM 2637 N N . PRO A 1 331 ? 6.525 -7.229 -7.087 1.00 98.56 331 PRO A N 1
ATOM 2638 C CA . PRO A 1 331 ? 6.075 -8.404 -6.374 1.00 98.56 331 PRO A CA 1
ATOM 2639 C C . PRO A 1 331 ? 4.626 -8.237 -5.904 1.00 98.56 331 PRO A C 1
ATOM 2641 O O . PRO A 1 331 ? 4.130 -7.130 -5.681 1.00 98.56 331 PRO A O 1
ATOM 2644 N N . ARG A 1 332 ? 3.954 -9.366 -5.706 1.00 98.19 332 ARG A N 1
ATOM 2645 C CA . ARG A 1 332 ? 2.629 -9.480 -5.092 1.00 98.19 332 ARG A CA 1
ATOM 2646 C C . ARG A 1 332 ? 2.556 -10.762 -4.275 1.00 98.19 332 ARG A C 1
ATOM 2648 O O . ARG A 1 332 ? 3.318 -11.696 -4.510 1.00 98.19 332 ARG A O 1
ATOM 2655 N N . LEU A 1 333 ? 1.602 -10.819 -3.348 1.00 98.19 333 LEU A N 1
ATOM 2656 C CA . LEU A 1 333 ? 1.427 -11.972 -2.460 1.00 98.19 333 LEU A CA 1
ATOM 2657 C C . LEU A 1 333 ? 2.741 -12.319 -1.730 1.00 98.19 333 LEU A C 1
ATOM 2659 O O . LEU A 1 333 ? 3.247 -13.442 -1.781 1.00 98.19 333 LEU A O 1
ATOM 2663 N N . VAL A 1 334 ? 3.346 -11.294 -1.132 1.00 98.44 334 VAL A N 1
ATOM 2664 C CA . VAL A 1 334 ? 4.716 -11.343 -0.610 1.00 98.44 334 VAL A CA 1
ATOM 2665 C C . VAL A 1 334 ? 4.805 -12.196 0.654 1.00 98.44 334 VAL A C 1
ATOM 2667 O O . VAL A 1 334 ? 5.827 -12.842 0.868 1.00 98.44 334 VAL A O 1
ATOM 2670 N N . ALA A 1 335 ? 3.748 -12.265 1.471 1.00 98.19 335 ALA A N 1
ATOM 2671 C CA . ALA A 1 335 ? 3.762 -13.119 2.658 1.00 98.19 335 ALA A CA 1
ATOM 2672 C C . ALA A 1 335 ? 3.832 -14.601 2.276 1.00 98.19 335 ALA A C 1
ATOM 2674 O O . ALA A 1 335 ? 4.522 -15.373 2.943 1.00 98.19 335 ALA A O 1
ATOM 2675 N N . GLY A 1 336 ? 3.141 -14.995 1.202 1.00 97.25 336 GLY A N 1
ATOM 2676 C CA . GLY A 1 336 ? 3.280 -16.326 0.613 1.00 97.25 336 GLY A CA 1
ATOM 2677 C C . GLY A 1 336 ? 4.700 -16.575 0.099 1.00 97.25 336 GLY A C 1
ATOM 2678 O O . GLY A 1 336 ? 5.320 -17.563 0.491 1.00 97.25 336 GLY A O 1
ATOM 2679 N N . LEU A 1 337 ? 5.227 -15.637 -0.695 1.00 97.88 337 LEU A N 1
ATOM 2680 C CA . LEU A 1 337 ? 6.549 -15.727 -1.326 1.00 97.88 337 LEU A CA 1
ATOM 2681 C C . LEU A 1 337 ? 7.688 -15.904 -0.310 1.00 97.88 337 LEU A C 1
ATOM 2683 O O . LEU A 1 337 ? 8.565 -16.741 -0.493 1.00 97.88 337 LEU A O 1
ATOM 2687 N N . THR A 1 338 ? 7.679 -15.135 0.780 1.00 97.31 338 THR A N 1
ATOM 2688 C CA . THR A 1 338 ? 8.769 -15.138 1.774 1.00 97.31 338 THR A CA 1
ATOM 2689 C C . THR A 1 338 ? 8.560 -16.156 2.897 1.00 97.31 338 THR A C 1
ATOM 2691 O O . THR A 1 338 ? 9.321 -16.194 3.869 1.00 97.31 338 THR A O 1
ATOM 2694 N N . GLY A 1 339 ? 7.508 -16.978 2.811 1.00 96.56 339 GLY A N 1
ATOM 2695 C CA . GLY A 1 339 ? 7.145 -17.918 3.867 1.00 96.56 339 GLY A CA 1
ATOM 2696 C C . GLY A 1 339 ? 6.786 -17.223 5.185 1.00 96.56 339 GLY A C 1
ATOM 2697 O O . GLY A 1 339 ? 7.075 -17.761 6.255 1.00 96.56 339 GLY A O 1
ATOM 2698 N N . LYS A 1 340 ? 6.168 -16.035 5.109 1.00 96.31 340 LYS A N 1
ATOM 2699 C CA . LYS A 1 340 ? 5.709 -15.211 6.244 1.00 96.31 340 LYS A CA 1
ATOM 2700 C C . LYS A 1 340 ? 6.847 -14.749 7.160 1.00 96.31 340 LYS A C 1
ATOM 2702 O O . LYS A 1 340 ? 6.671 -14.643 8.374 1.00 96.31 340 LYS A O 1
ATOM 2707 N N . LYS A 1 341 ? 8.019 -14.486 6.579 1.00 95.94 341 LYS A N 1
ATOM 2708 C CA . LYS A 1 341 ? 9.216 -14.016 7.289 1.00 95.94 341 LYS A CA 1
ATOM 2709 C C . LYS A 1 341 ? 9.472 -12.536 7.010 1.00 95.94 341 LYS A C 1
ATOM 2711 O O . LYS A 1 341 ? 9.031 -11.995 5.999 1.00 95.94 341 LYS A O 1
ATOM 2716 N N . LEU A 1 342 ? 10.227 -11.902 7.905 1.00 96.12 342 LEU A N 1
ATOM 2717 C CA . LEU A 1 342 ? 10.745 -10.540 7.745 1.00 96.12 342 LEU A CA 1
ATOM 2718 C C . LEU A 1 342 ? 11.961 -10.546 6.805 1.00 96.12 342 LEU A C 1
ATOM 2720 O O . LEU A 1 342 ? 13.092 -10.359 7.243 1.00 96.12 342 LEU A O 1
ATOM 2724 N N . VAL A 1 343 ? 11.722 -10.848 5.531 1.00 96.75 343 VAL A N 1
ATOM 2725 C CA . VAL A 1 343 ? 12.744 -10.927 4.482 1.00 96.75 343 VAL A CA 1
ATOM 2726 C C . VAL A 1 343 ? 12.275 -10.093 3.300 1.00 96.75 343 VAL A C 1
ATOM 2728 O O . VAL A 1 343 ? 11.156 -10.279 2.823 1.00 96.75 343 VAL A O 1
ATOM 2731 N N . ASP A 1 344 ? 13.130 -9.192 2.822 1.00 98.00 344 ASP A N 1
ATOM 2732 C CA . ASP A 1 344 ? 12.844 -8.433 1.609 1.00 98.00 344 ASP A CA 1
ATOM 2733 C C . ASP A 1 344 ? 12.864 -9.380 0.388 1.00 98.00 344 ASP A C 1
ATOM 2735 O O . ASP A 1 344 ? 13.778 -10.200 0.277 1.00 98.00 344 ASP A O 1
ATOM 2739 N N . PRO A 1 345 ? 11.884 -9.307 -0.537 1.00 97.75 345 PRO A N 1
ATOM 2740 C CA . PRO A 1 345 ? 11.782 -10.229 -1.663 1.00 97.75 345 PRO A CA 1
ATOM 2741 C C . PRO A 1 345 ? 12.747 -9.821 -2.780 1.00 97.75 345 PRO A C 1
ATOM 2743 O O . PRO A 1 345 ? 12.337 -9.326 -3.831 1.00 97.75 345 PRO A O 1
ATOM 2746 N N . ILE A 1 346 ? 14.042 -9.990 -2.525 1.00 98.38 346 ILE A N 1
ATOM 2747 C CA . ILE A 1 346 ? 15.139 -9.676 -3.440 1.00 98.38 346 ILE A CA 1
ATOM 2748 C C . ILE A 1 346 ? 16.085 -10.871 -3.584 1.00 98.38 346 ILE A C 1
ATOM 2750 O O . ILE A 1 346 ? 16.157 -11.726 -2.704 1.00 98.38 346 ILE A O 1
ATOM 2754 N N . GLY A 1 347 ? 16.823 -10.907 -4.691 1.00 97.44 347 GLY A N 1
ATOM 2755 C CA . GLY A 1 347 ? 17.899 -11.873 -4.903 1.00 97.44 347 GLY A CA 1
ATOM 2756 C C . GLY A 1 347 ? 17.458 -13.317 -5.202 1.00 97.44 347 GLY A C 1
ATOM 2757 O O . GLY A 1 347 ? 16.265 -13.641 -5.248 1.00 97.44 347 GLY A O 1
ATOM 2758 N N . PRO A 1 348 ? 18.432 -14.200 -5.473 1.00 97.44 348 PRO A N 1
ATOM 2759 C CA . PRO A 1 348 ? 18.177 -15.574 -5.905 1.00 97.44 348 PRO A CA 1
ATOM 2760 C C . PRO A 1 348 ? 17.535 -16.451 -4.825 1.00 97.44 348 PRO A C 1
ATOM 2762 O O . PRO A 1 348 ? 16.825 -17.392 -5.166 1.00 97.44 348 PRO A O 1
ATOM 2765 N N . GLU A 1 349 ? 17.728 -16.142 -3.542 1.00 96.69 349 GLU A N 1
ATOM 2766 C CA . GLU A 1 349 ? 17.162 -16.907 -2.427 1.00 96.69 349 GLU A CA 1
ATOM 2767 C C . GLU A 1 349 ? 15.629 -16.868 -2.408 1.00 96.69 349 GLU A C 1
ATOM 2769 O O . GLU A 1 349 ? 14.997 -17.801 -1.914 1.00 96.69 349 GLU A O 1
ATOM 2774 N N . VAL A 1 350 ? 15.036 -15.795 -2.944 1.00 97.75 350 VAL A N 1
ATOM 2775 C CA . VAL A 1 350 ? 13.582 -15.612 -3.022 1.00 97.75 350 VAL A CA 1
ATOM 2776 C C . VAL A 1 350 ? 13.045 -15.974 -4.404 1.00 97.75 350 VAL A C 1
ATOM 2778 O O . VAL A 1 350 ? 12.013 -16.632 -4.512 1.00 97.75 350 VAL A O 1
ATOM 2781 N N . TRP A 1 351 ? 13.728 -15.543 -5.467 1.00 98.00 351 TRP A N 1
ATOM 2782 C CA . TRP A 1 351 ? 13.198 -15.633 -6.832 1.00 98.00 351 TRP A CA 1
ATOM 2783 C C . TRP A 1 351 ? 13.614 -16.897 -7.594 1.00 98.00 351 TRP A C 1
ATOM 2785 O O . TRP A 1 351 ? 12.975 -17.245 -8.592 1.00 98.00 351 TRP A O 1
ATOM 2795 N N . GLY A 1 352 ? 14.646 -17.603 -7.122 1.00 96.88 352 GLY A N 1
ATOM 2796 C CA . GLY A 1 352 ? 15.136 -18.836 -7.732 1.00 96.88 352 GLY A CA 1
ATOM 2797 C C . GLY A 1 352 ? 15.475 -18.667 -9.215 1.00 96.88 352 GLY A C 1
ATOM 2798 O O . GLY A 1 352 ? 16.109 -17.692 -9.618 1.00 96.88 352 GLY A O 1
ATOM 2799 N N . ASP A 1 353 ? 15.023 -19.622 -10.024 1.00 96.31 353 ASP A N 1
ATOM 2800 C CA . ASP A 1 353 ? 15.179 -19.669 -11.483 1.00 96.31 353 ASP A CA 1
ATOM 2801 C C . ASP A 1 353 ? 14.018 -19.006 -12.248 1.00 96.31 353 ASP A C 1
ATOM 2803 O O . ASP A 1 353 ? 13.940 -19.101 -13.477 1.00 96.31 353 ASP A O 1
ATOM 2807 N N . SER A 1 354 ? 13.111 -18.327 -11.535 1.00 97.81 354 SER A N 1
ATOM 2808 C CA . SER A 1 354 ? 11.952 -17.689 -12.154 1.00 97.81 354 SER A CA 1
ATOM 2809 C C . SER A 1 354 ? 12.386 -16.540 -13.061 1.00 97.81 354 SER A C 1
ATOM 2811 O O . SER A 1 354 ? 13.317 -15.787 -12.755 1.00 97.81 354 SER A O 1
ATOM 2813 N N . ARG A 1 355 ? 11.696 -16.382 -14.187 1.00 97.50 355 ARG A N 1
ATOM 2814 C CA . ARG A 1 355 ? 12.097 -15.485 -15.275 1.00 97.50 355 ARG A CA 1
ATOM 2815 C C . ARG A 1 355 ? 10.909 -14.736 -15.852 1.00 97.50 355 ARG A C 1
ATOM 2817 O O . ARG A 1 355 ? 9.818 -15.280 -15.996 1.00 97.50 355 ARG A O 1
ATOM 2824 N N . LEU A 1 356 ? 11.141 -13.477 -16.190 1.00 97.69 356 LEU A N 1
ATOM 2825 C CA . LEU A 1 356 ? 10.214 -12.645 -16.937 1.00 97.69 356 LEU A CA 1
ATOM 2826 C C . LEU A 1 356 ? 10.400 -12.915 -18.431 1.00 97.69 356 LEU A C 1
ATOM 2828 O O . LEU A 1 356 ? 11.525 -12.826 -18.921 1.00 97.69 356 LEU A O 1
ATOM 2832 N N . ILE A 1 357 ? 9.318 -13.206 -19.150 1.00 97.19 357 ILE A N 1
ATOM 2833 C CA . ILE A 1 357 ? 9.335 -13.305 -20.612 1.00 97.19 357 ILE A CA 1
ATOM 2834 C C . ILE A 1 357 ? 9.138 -11.905 -21.190 1.00 97.19 357 ILE A C 1
ATOM 2836 O O . ILE A 1 357 ? 8.201 -11.200 -20.813 1.00 97.19 357 ILE A O 1
ATOM 2840 N N . VAL A 1 358 ? 9.988 -11.522 -22.141 1.00 95.44 358 VAL A N 1
ATOM 2841 C CA . VAL A 1 358 ? 9.942 -10.236 -22.841 1.00 95.44 358 VAL A CA 1
ATOM 2842 C C . VAL A 1 358 ? 9.813 -10.487 -24.355 1.00 95.44 358 VAL A C 1
ATOM 2844 O O . VAL A 1 358 ? 10.812 -10.538 -25.074 1.00 95.44 358 VAL A O 1
ATOM 2847 N N . PRO A 1 359 ? 8.586 -10.686 -24.877 1.00 90.94 359 PRO A N 1
ATOM 2848 C CA . PRO A 1 359 ? 8.374 -11.025 -26.286 1.00 90.94 359 PRO A CA 1
ATOM 2849 C C . PRO A 1 359 ? 8.732 -9.873 -27.230 1.00 90.94 359 PRO A C 1
ATOM 2851 O O . PRO A 1 359 ? 8.444 -8.716 -26.925 1.00 90.94 359 PRO A O 1
ATOM 2854 N N . GLY A 1 360 ? 9.266 -10.172 -28.417 1.00 87.69 360 GLY A N 1
ATOM 2855 C CA . GLY A 1 360 ? 9.606 -9.149 -29.423 1.00 87.69 360 GLY A CA 1
ATOM 2856 C C . GLY A 1 360 ? 10.875 -8.357 -29.095 1.00 87.69 360 GLY A C 1
ATOM 2857 O O . GLY A 1 360 ? 10.992 -7.190 -29.457 1.00 87.69 360 GLY A O 1
ATOM 2858 N N . VAL A 1 361 ? 11.791 -8.981 -28.357 1.00 90.88 361 VAL A N 1
ATOM 2859 C CA . VAL A 1 361 ? 13.089 -8.431 -27.962 1.00 90.88 361 VAL A CA 1
ATOM 2860 C C . VAL A 1 361 ? 14.155 -9.439 -28.350 1.00 90.88 361 VAL A C 1
ATOM 2862 O O . VAL A 1 361 ? 13.973 -10.635 -28.113 1.00 90.88 361 VAL A O 1
ATOM 2865 N N . ASP A 1 362 ? 15.262 -8.963 -28.907 1.00 91.69 362 ASP A N 1
ATOM 2866 C CA . ASP A 1 362 ? 16.377 -9.831 -29.261 1.00 91.69 362 ASP A CA 1
ATOM 2867 C C . ASP A 1 362 ? 17.180 -10.226 -28.012 1.00 91.69 362 ASP A C 1
ATOM 2869 O O . ASP A 1 362 ? 17.467 -9.366 -27.164 1.00 91.69 362 ASP A O 1
ATOM 2873 N N . PRO A 1 363 ? 17.590 -11.501 -27.877 1.00 93.94 363 PRO A N 1
ATOM 2874 C CA . PRO A 1 363 ? 18.610 -11.887 -26.911 1.00 93.94 363 PRO A CA 1
ATOM 2875 C C . PRO A 1 363 ? 19.860 -11.008 -27.056 1.00 93.94 363 PRO A C 1
ATOM 2877 O O . PRO A 1 363 ? 20.264 -10.668 -28.166 1.00 93.94 363 PRO A O 1
ATOM 2880 N N . GLY A 1 364 ? 20.462 -10.617 -25.937 1.00 94.00 364 GLY A N 1
ATOM 2881 C CA . GLY A 1 364 ? 21.541 -9.627 -25.898 1.00 94.00 364 GLY A CA 1
ATOM 2882 C C . GLY A 1 364 ? 21.062 -8.184 -25.693 1.00 94.00 364 GLY A C 1
ATOM 2883 O O . GLY A 1 364 ? 21.874 -7.316 -25.374 1.00 94.00 364 GLY A O 1
ATOM 2884 N N . SER A 1 365 ? 19.754 -7.905 -25.808 1.00 95.69 365 SER A N 1
ATOM 2885 C CA . SER A 1 365 ? 19.201 -6.585 -25.472 1.00 95.69 365 SER A CA 1
ATOM 2886 C C . SER A 1 365 ? 19.494 -6.236 -24.015 1.00 95.69 365 SER A C 1
ATOM 2888 O O . SER A 1 365 ? 19.237 -7.029 -23.103 1.00 95.69 365 SER A O 1
ATOM 2890 N N . ARG A 1 366 ? 20.021 -5.033 -23.784 1.00 97.62 366 ARG A N 1
ATOM 2891 C CA . ARG A 1 366 ? 20.439 -4.583 -22.455 1.00 97.62 366 ARG A CA 1
ATOM 2892 C C . ARG A 1 366 ? 19.403 -3.659 -21.845 1.00 97.62 366 ARG A C 1
ATOM 2894 O O . ARG A 1 366 ? 18.861 -2.786 -22.514 1.00 97.62 366 ARG A O 1
ATOM 2901 N N . TYR A 1 367 ? 19.196 -3.813 -20.548 1.00 98.38 367 TYR A N 1
ATOM 2902 C CA . TYR A 1 367 ? 18.290 -2.994 -19.763 1.00 98.38 367 TYR A CA 1
ATOM 2903 C C . TYR A 1 367 ? 19.007 -2.399 -18.570 1.00 98.38 367 TYR A C 1
ATOM 2905 O O . TYR A 1 367 ? 19.852 -3.052 -17.957 1.00 98.38 367 TYR A O 1
ATOM 2913 N N . ARG A 1 368 ? 18.622 -1.183 -18.198 1.00 98.44 368 ARG A N 1
ATOM 2914 C CA . ARG A 1 368 ? 19.098 -0.506 -16.997 1.00 98.44 368 ARG A CA 1
ATOM 2915 C C . ARG A 1 368 ? 17.943 -0.258 -16.045 1.00 98.44 368 ARG A C 1
ATOM 2917 O O . ARG A 1 368 ? 16.958 0.368 -16.416 1.00 98.44 368 ARG A O 1
ATOM 2924 N N . ASP A 1 369 ? 18.095 -0.675 -14.795 1.00 98.69 369 ASP A N 1
ATOM 2925 C CA . ASP A 1 369 ? 17.168 -0.280 -13.739 1.00 98.69 369 ASP A CA 1
ATOM 2926 C C . ASP A 1 369 ? 17.337 1.211 -13.406 1.00 98.69 369 ASP A C 1
ATOM 2928 O O . ASP A 1 369 ? 18.407 1.666 -12.985 1.00 98.69 369 ASP A O 1
ATOM 2932 N N . VAL A 1 370 ? 16.257 1.975 -13.560 1.00 98.56 370 VAL A N 1
ATOM 2933 C CA . VAL A 1 370 ? 16.188 3.423 -13.318 1.00 98.56 370 VAL A CA 1
ATOM 2934 C C . VAL A 1 370 ? 16.476 3.784 -11.853 1.00 98.56 370 VAL A C 1
ATOM 2936 O O . VAL A 1 370 ? 16.896 4.919 -11.566 1.00 98.56 370 VAL A O 1
ATOM 2939 N N . PHE A 1 371 ? 16.268 2.844 -10.923 1.00 98.62 371 PHE A N 1
ATOM 2940 C CA . PHE A 1 371 ? 16.422 3.060 -9.485 1.00 98.62 371 PHE A CA 1
ATOM 2941 C C . PHE A 1 371 ? 17.799 2.662 -8.948 1.00 98.62 371 PHE A C 1
ATOM 2943 O O . PHE A 1 371 ? 18.370 3.417 -8.160 1.00 98.62 371 PHE A O 1
ATOM 2950 N N . SER A 1 372 ? 18.364 1.525 -9.350 1.00 98.00 372 SER A N 1
ATOM 2951 C CA . SER A 1 372 ? 19.679 1.072 -8.864 1.00 98.00 372 SER A CA 1
ATOM 2952 C C . SER A 1 372 ? 20.832 1.330 -9.840 1.00 98.00 372 SER A C 1
ATOM 2954 O O . SER A 1 372 ? 21.997 1.262 -9.446 1.00 98.00 372 SER A O 1
ATOM 2956 N N . GLY A 1 373 ? 20.538 1.618 -11.111 1.00 97.38 373 GLY A N 1
ATOM 2957 C CA . GLY A 1 373 ? 21.533 1.686 -12.183 1.00 97.38 373 GLY A CA 1
ATOM 2958 C C . GLY A 1 373 ? 22.102 0.322 -12.594 1.00 97.38 373 GLY A C 1
ATOM 2959 O O . GLY A 1 373 ? 22.995 0.276 -13.442 1.00 97.38 373 GLY A O 1
ATOM 2960 N N . LEU A 1 374 ? 21.617 -0.782 -12.009 1.00 97.69 374 LEU A N 1
ATOM 2961 C CA . LEU A 1 374 ? 22.014 -2.131 -12.397 1.00 97.69 374 LEU A CA 1
ATOM 2962 C C . LEU A 1 374 ? 21.668 -2.357 -13.871 1.00 97.69 374 LEU A C 1
ATOM 2964 O O . LEU A 1 374 ? 20.550 -2.085 -14.301 1.00 97.69 374 LEU A O 1
ATOM 2968 N N . THR A 1 375 ? 22.640 -2.844 -14.637 1.00 97.88 375 THR A N 1
ATOM 2969 C CA . THR A 1 375 ? 22.421 -3.256 -16.024 1.00 97.88 375 THR A CA 1
ATOM 2970 C C . THR A 1 375 ? 22.290 -4.769 -16.086 1.00 97.88 375 THR A C 1
ATOM 2972 O O . THR A 1 375 ? 23.040 -5.476 -15.415 1.00 97.88 375 THR A O 1
ATOM 2975 N N . MET A 1 376 ? 21.357 -5.250 -16.895 1.00 97.19 376 MET A N 1
ATOM 2976 C CA . MET A 1 376 ? 21.105 -6.666 -17.136 1.00 97.19 376 MET A CA 1
ATOM 2977 C C . MET A 1 376 ? 20.892 -6.914 -18.624 1.00 97.19 376 MET A C 1
ATOM 2979 O O . MET A 1 376 ? 20.537 -6.000 -19.367 1.00 97.19 376 MET A O 1
ATOM 2983 N N . GLU A 1 377 ? 21.144 -8.141 -19.054 1.00 97.19 377 GLU A N 1
ATOM 2984 C CA . GLU A 1 377 ? 21.053 -8.551 -20.451 1.00 97.19 377 GLU A CA 1
ATOM 2985 C C . GLU A 1 377 ? 19.979 -9.624 -20.600 1.00 97.19 377 GLU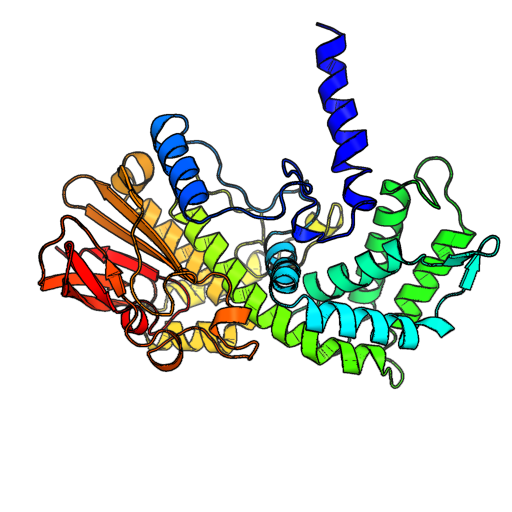 A C 1
ATOM 2987 O O . GLU A 1 377 ? 19.899 -10.552 -19.789 1.00 97.19 377 GLU A O 1
ATOM 2992 N N . ALA A 1 378 ? 19.135 -9.476 -21.618 1.00 96.62 378 ALA A N 1
ATOM 2993 C CA . ALA A 1 378 ? 18.104 -10.448 -21.920 1.00 96.62 378 ALA A CA 1
ATOM 2994 C C . ALA A 1 378 ? 18.728 -11.705 -22.532 1.00 96.62 378 ALA A C 1
ATOM 2996 O O . ALA A 1 378 ? 19.475 -11.636 -23.505 1.00 96.62 378 ALA A O 1
ATOM 2997 N N . SER A 1 379 ? 18.414 -12.864 -21.964 1.00 95.12 379 SER A N 1
ATOM 2998 C CA . SER A 1 379 ? 18.907 -14.159 -22.438 1.00 95.12 379 SER A CA 1
ATOM 2999 C C . SER A 1 379 ? 17.888 -14.824 -23.358 1.00 95.12 379 SER A C 1
ATOM 3001 O O . SER A 1 379 ? 16.691 -14.561 -23.253 1.00 95.12 379 SER A O 1
ATOM 3003 N N . ALA A 1 380 ? 18.337 -15.711 -24.246 1.00 93.38 380 ALA A N 1
ATOM 3004 C CA . ALA A 1 380 ? 17.422 -16.530 -25.037 1.00 93.38 380 ALA A CA 1
ATOM 3005 C C . ALA A 1 380 ? 16.602 -17.460 -24.124 1.00 93.38 380 ALA A C 1
ATOM 3007 O O . ALA A 1 380 ? 17.142 -18.035 -23.178 1.00 93.38 380 ALA A O 1
ATOM 3008 N N . GLY A 1 381 ? 15.312 -17.609 -24.416 1.00 86.00 381 GLY A N 1
ATOM 3009 C CA . GLY A 1 381 ? 14.416 -18.524 -23.720 1.00 86.00 381 GLY A CA 1
ATOM 3010 C C . GLY A 1 381 ? 13.280 -18.999 -24.621 1.00 86.00 381 GLY A C 1
ATOM 3011 O O . GLY A 1 381 ? 13.096 -18.512 -25.742 1.00 86.00 381 GLY A O 1
ATOM 3012 N N . ASP A 1 382 ? 12.517 -19.965 -24.123 1.00 76.94 382 ASP A N 1
ATOM 3013 C CA . ASP A 1 382 ? 11.345 -20.475 -24.824 1.00 76.94 382 ASP A CA 1
ATOM 3014 C C . ASP A 1 382 ? 10.269 -19.378 -24.875 1.00 76.94 382 ASP A C 1
ATOM 3016 O O . ASP A 1 382 ? 9.874 -18.818 -23.856 1.00 76.94 382 ASP A O 1
ATOM 3020 N N . GLY A 1 383 ? 9.816 -19.020 -26.079 1.00 72.62 383 GLY A N 1
ATOM 3021 C CA . GLY A 1 383 ? 8.790 -17.985 -26.266 1.00 72.62 383 GLY A CA 1
ATOM 3022 C C . GLY A 1 383 ? 9.293 -16.533 -26.293 1.00 72.62 383 GLY A C 1
ATOM 3023 O O . GLY A 1 383 ? 8.472 -15.623 -26.414 1.00 72.62 383 GLY A O 1
ATOM 3024 N N . GLY A 1 384 ? 10.608 -16.291 -26.241 1.00 84.50 384 GLY A N 1
ATOM 3025 C CA . GLY A 1 384 ? 11.203 -14.961 -26.423 1.00 84.50 384 GLY A CA 1
ATOM 3026 C C . GLY A 1 384 ? 12.446 -14.724 -25.566 1.00 84.50 384 GLY A C 1
ATOM 3027 O O . GLY A 1 384 ? 12.929 -15.624 -24.882 1.00 84.50 384 GLY A O 1
ATOM 3028 N N . ALA A 1 385 ? 12.975 -13.499 -25.588 1.00 94.62 385 ALA A N 1
ATOM 3029 C CA . ALA A 1 385 ? 14.039 -13.130 -24.663 1.00 94.62 385 ALA A CA 1
ATOM 3030 C C . ALA A 1 385 ? 13.506 -13.090 -23.220 1.00 94.62 385 ALA A C 1
ATOM 3032 O O . ALA A 1 385 ? 12.336 -12.786 -22.980 1.00 94.62 385 ALA A O 1
ATOM 3033 N N . THR A 1 386 ? 14.359 -13.408 -22.252 1.00 97.44 386 THR A N 1
ATOM 3034 C CA . THR A 1 386 ? 13.982 -13.534 -20.841 1.00 97.44 386 THR A CA 1
ATOM 3035 C C . THR A 1 386 ? 14.920 -12.759 -19.925 1.00 97.44 386 THR A C 1
ATOM 3037 O O . THR A 1 386 ? 16.099 -12.568 -20.229 1.00 97.44 386 THR A O 1
ATOM 3040 N N . LEU A 1 387 ? 14.391 -12.318 -18.783 1.00 98.12 387 LEU A N 1
ATOM 3041 C CA . LEU A 1 387 ? 15.151 -11.673 -17.712 1.00 98.12 387 LEU A CA 1
ATOM 3042 C C . LEU A 1 387 ? 14.973 -12.460 -16.402 1.00 98.12 387 LEU A C 1
ATOM 3044 O O . LEU A 1 387 ? 13.835 -12.620 -15.953 1.00 98.12 387 LEU A O 1
ATOM 3048 N N . PRO A 1 388 ? 16.053 -12.938 -15.754 1.00 97.94 388 PRO A N 1
ATOM 3049 C CA . PRO A 1 388 ? 15.947 -13.627 -14.470 1.00 97.94 388 PRO A CA 1
ATOM 3050 C C . PRO A 1 388 ? 15.384 -12.702 -13.388 1.00 97.94 388 PRO A C 1
ATOM 3052 O O . PRO A 1 388 ? 15.924 -11.617 -13.151 1.00 97.94 388 PRO A O 1
ATOM 3055 N N . LEU A 1 389 ? 14.341 -13.132 -12.673 1.00 98.50 389 LEU A N 1
ATOM 3056 C CA . LEU A 1 389 ? 13.734 -12.319 -11.615 1.00 98.50 389 LEU A CA 1
ATOM 3057 C C . LEU A 1 389 ? 14.696 -12.056 -10.454 1.00 98.50 389 LEU A C 1
ATOM 3059 O O . LEU A 1 389 ? 14.671 -10.971 -9.880 1.00 98.50 389 LEU A O 1
ATOM 3063 N N . ALA A 1 390 ? 15.607 -12.992 -10.173 1.00 98.12 390 ALA A N 1
ATOM 3064 C CA . ALA A 1 390 ? 16.692 -12.796 -9.214 1.00 98.12 390 ALA A CA 1
ATOM 3065 C C . ALA A 1 390 ? 17.596 -11.599 -9.568 1.00 98.12 390 ALA A C 1
ATOM 3067 O O . ALA A 1 390 ? 18.162 -10.965 -8.680 1.00 98.12 390 ALA A O 1
ATOM 3068 N N . THR A 1 391 ? 17.729 -11.279 -10.861 1.00 98.12 391 THR A N 1
ATOM 3069 C CA . THR A 1 391 ? 18.472 -10.110 -11.348 1.00 98.12 391 THR A CA 1
ATOM 3070 C C . THR A 1 391 ? 17.592 -8.862 -11.399 1.00 98.12 391 THR A C 1
ATOM 3072 O O . THR A 1 391 ? 18.038 -7.796 -10.979 1.00 98.12 391 THR A O 1
ATOM 3075 N N . VAL A 1 392 ? 16.340 -8.988 -11.860 1.00 98.62 392 VAL A N 1
ATOM 3076 C CA . VAL A 1 392 ? 15.360 -7.883 -11.899 1.00 98.62 392 VAL A CA 1
ATOM 3077 C C . VAL A 1 392 ? 15.137 -7.297 -10.502 1.00 98.62 392 VAL A C 1
ATOM 3079 O O . VAL A 1 392 ? 15.163 -6.082 -10.330 1.00 98.62 392 VAL A O 1
ATOM 3082 N N . PHE A 1 393 ? 14.990 -8.157 -9.495 1.00 98.62 393 PHE A N 1
ATOM 3083 C CA . PHE A 1 393 ? 14.815 -7.791 -8.091 1.00 98.62 393 PHE A CA 1
ATOM 3084 C C . PHE A 1 393 ? 16.098 -8.010 -7.281 1.00 98.62 393 PHE A C 1
ATOM 3086 O O . PHE A 1 393 ? 16.050 -8.468 -6.144 1.00 98.62 393 PHE A O 1
ATOM 3093 N N . ALA A 1 394 ? 17.272 -7.726 -7.850 1.00 97.88 394 ALA A N 1
ATOM 3094 C CA . ALA A 1 394 ? 18.535 -7.930 -7.137 1.00 97.88 394 ALA A CA 1
ATOM 3095 C C . ALA A 1 394 ? 18.725 -6.959 -5.959 1.00 97.88 394 ALA A C 1
ATOM 3097 O O . ALA A 1 394 ? 19.317 -7.326 -4.949 1.00 97.88 394 ALA A O 1
ATOM 3098 N N . GLU A 1 395 ? 18.262 -5.712 -6.103 1.00 97.62 395 GLU A N 1
ATOM 3099 C CA . GLU A 1 395 ? 18.545 -4.628 -5.146 1.00 97.62 395 GLU A CA 1
ATOM 3100 C C . GLU A 1 395 ? 17.290 -4.050 -4.486 1.00 97.62 395 GLU A C 1
ATOM 3102 O O . GLU A 1 395 ? 17.353 -3.548 -3.366 1.00 97.62 395 GLU A O 1
ATOM 3107 N N . LEU A 1 396 ? 16.156 -4.080 -5.190 1.00 98.56 396 LEU A N 1
ATOM 3108 C CA . LEU A 1 396 ? 14.887 -3.509 -4.750 1.00 98.56 396 LEU A CA 1
ATOM 3109 C C . LEU A 1 396 ? 13.749 -4.478 -5.073 1.00 98.56 396 LEU A C 1
ATOM 3111 O O . LEU A 1 396 ? 13.799 -5.151 -6.102 1.00 98.56 396 LEU A O 1
ATOM 3115 N N . PRO A 1 397 ? 12.681 -4.506 -4.258 1.00 98.38 397 PRO A N 1
ATOM 3116 C CA . PRO A 1 397 ? 11.503 -5.326 -4.508 1.00 98.38 397 PRO A CA 1
ATOM 3117 C C . PRO A 1 397 ? 10.549 -4.640 -5.504 1.00 98.38 397 PRO A C 1
ATOM 3119 O O . PRO A 1 397 ? 9.340 -4.641 -5.313 1.00 98.38 397 PRO A O 1
ATOM 3122 N N . PHE A 1 398 ? 11.083 -3.946 -6.506 1.00 98.81 398 PHE A N 1
ATOM 3123 C CA . PHE A 1 398 ? 10.366 -3.303 -7.608 1.00 98.81 398 PHE A CA 1
ATOM 3124 C C . PHE A 1 398 ? 11.390 -2.899 -8.674 1.00 98.81 398 PHE A C 1
ATOM 3126 O O . PHE A 1 398 ? 12.523 -2.559 -8.336 1.00 98.81 398 PHE A O 1
ATOM 3133 N N . ALA A 1 399 ? 10.992 -2.899 -9.944 1.00 98.81 399 ALA A N 1
ATOM 3134 C CA . ALA A 1 399 ? 11.885 -2.571 -11.048 1.00 98.81 399 ALA A CA 1
ATOM 3135 C C . ALA A 1 399 ? 11.183 -1.734 -12.122 1.00 98.81 399 ALA A C 1
ATOM 3137 O O . ALA A 1 399 ? 10.068 -2.053 -12.543 1.00 98.81 399 ALA A O 1
ATOM 3138 N N . LEU A 1 400 ? 11.871 -0.683 -12.576 1.00 98.81 400 LEU A N 1
ATOM 3139 C CA . LEU A 1 400 ? 11.576 0.048 -13.807 1.00 98.81 400 LEU A CA 1
ATOM 3140 C C . LEU A 1 400 ? 12.830 -0.035 -14.672 1.00 98.81 400 LEU A C 1
ATOM 3142 O O . LEU A 1 400 ? 13.826 0.626 -14.380 1.00 98.81 400 LEU A O 1
ATOM 3146 N N . LEU A 1 401 ? 12.791 -0.882 -15.689 1.00 98.75 401 LEU A N 1
ATOM 3147 C CA . LEU A 1 401 ? 13.926 -1.168 -16.550 1.00 98.75 401 LEU A CA 1
ATOM 3148 C C . LEU A 1 401 ? 13.759 -0.417 -17.865 1.00 98.75 401 LEU A C 1
ATOM 3150 O O . LEU A 1 401 ? 12.759 -0.606 -18.544 1.00 98.75 401 LEU A O 1
ATOM 3154 N N . GLU A 1 402 ? 14.727 0.412 -18.219 1.00 98.12 402 GLU A N 1
ATOM 3155 C CA . GLU A 1 402 ? 14.804 1.116 -19.499 1.00 98.12 402 GLU A CA 1
ATOM 3156 C C . GLU A 1 402 ? 15.690 0.319 -20.456 1.00 98.12 402 GLU A C 1
ATOM 3158 O O . GLU A 1 402 ? 16.795 -0.090 -20.074 1.00 98.12 402 GLU A O 1
ATOM 3163 N N . ARG A 1 403 ? 15.221 0.088 -21.685 1.00 97.06 403 ARG A N 1
ATOM 3164 C CA . ARG A 1 403 ? 16.055 -0.516 -22.726 1.00 97.06 403 ARG A CA 1
ATOM 3165 C C . ARG A 1 403 ? 17.185 0.445 -23.097 1.00 97.06 403 ARG A C 1
ATOM 3167 O O . ARG A 1 403 ? 16.964 1.624 -23.340 1.00 97.06 403 ARG A O 1
ATOM 3174 N N . MET A 1 404 ? 18.409 -0.068 -23.129 1.00 94.81 404 MET A N 1
ATOM 3175 C CA . MET A 1 404 ? 19.578 0.692 -23.552 1.00 94.81 404 MET A CA 1
ATOM 3176 C C . MET A 1 404 ? 19.733 0.599 -25.070 1.00 94.81 404 MET A C 1
ATOM 3178 O O . MET A 1 404 ? 19.774 -0.507 -25.606 1.00 94.81 404 MET A O 1
ATOM 3182 N N . THR A 1 405 ? 19.849 1.756 -25.719 1.00 80.38 405 THR A N 1
ATOM 3183 C CA . THR A 1 405 ? 20.229 1.900 -27.133 1.00 80.38 405 THR A CA 1
ATOM 3184 C C . THR A 1 405 ? 21.701 1.603 -27.367 1.00 80.38 405 THR A C 1
ATOM 3186 O O . THR A 1 405 ? 22.517 2.050 -26.518 1.00 80.38 405 THR A O 1
#

Sequence (405 aa):
MKFQQLTGPVMAKGVEDTAFYRYNRLVALNEVGGDPGVFGTSVAEFHRQNAERARRWPHELLTSSTHDTKRSEDVRARIAVLSELPREWRAAVNRWARLNRRRKTRVEGTPAPDRNDEYLFYQTLLGVWPWDVSAPDDAFVTRIEAFMIKAAREAQTHTGWVNPDAGYEDALRGFVRAALDSARPNPFLEDVATLRDLVAHIGAINALAQLLLKLASPGVPDIYQGTELWNQRLVDPDNRRPVDYPSRARLLKALHRRRPSRALARELLETKADGRIKLYLTARALAFRNAHPTLFAGGDYHPLAVEGAAAEHVAAFARRHEDDEIIVAVPRLVAGLTGKKLVDPIGPEVWGDSRLIVPGVDPGSRYRDVFSGLTMEASAGDGGATLPLATVFAELPFALLERMT

pLDDT: mean 96.75, std 3.04, range [72.62, 98.94]

Secondary structure (DSSP, 8-state):
-HHHHHHHHHHIIIIIIIIHHH--S-GGG--TT--TTS----HHHHHHHHHHHHHH-TT-EE-S--SS-SB-HHHHHHHHGGGG-HHHHHHHHHHHHHHTGGG-EEETTEEES-HHHHHHHHHHHHHHPPTT-SS--HHHHHHHHHHHHHHHHHHTSS--SSS--HHHHHHHHHHHHHHS--SS--HHHHHHHHHHHHHHHHHHHHHHHHHHHHHHSSSEE---TTTTS----BTTTGGGSPP-HHHHHHHHHHHHTSPP-HHHHHHHHHTGGGSHHHHHHHHHHHHHHHH-HHHHHHPEEEE--EESTTGGGEEEEEEEETTEEEEEEEE-SHHHHTTTSS--S-SHHHHTT-EEEETT--TT-EEEETTT--EEEPEEETTEEEEEHHHHTSSSSSEEEEEP-

Foldseek 3Di:
DVVVVVVVVCCCLPQLLAVLLQPVPQNLQSWVVGDVVCVDDALVVVLVVLQVCLVPPLAAEQEQDDLAIQWGNLLSLLSNLCVLVVPVLVVLLVVLCVLLVVLWDDDPNATAPHSSLSSNLLSLCLSQPAFPDLADDPVRLVQSLVSSQSSCQSNPPQAHPVGGDPVNSVRSSSSSCVQRDPVDDRVSSVSSNLSSLLSSLSSLQSSLLSLLCQLQGRHDYDDYPQNLFDDSAGHPPRSVDDHPVVVLVVLLVVLVVDAAALVVLQVCSVVVSRRSVSNLSNVLSVVVCVVCVCQRSNWRKAWKAKDDPCRSQKGKIWTDDPPKIKIKMATHSVCVQVVSDSDACAACVRQPQMKIADAPDDFQWWKAWSRHRDIDTFHDDDRHTIDRVNSQRHRHNITIIITDD

Radius of gyration: 22.67 Å; chains: 1; bounding box: 60×43×64 Å